Protein AF-A0A355YFA2-F1 (afdb_monomer)

Structure (mmCIF, N/CA/C/O backbone):
data_AF-A0A355YFA2-F1
#
_entry.id   AF-A0A355YFA2-F1
#
loop_
_atom_site.group_PDB
_atom_site.id
_atom_site.type_symbol
_atom_site.label_atom_id
_atom_site.label_alt_id
_atom_site.label_comp_id
_atom_site.label_asym_id
_atom_site.label_entity_id
_atom_site.label_seq_id
_atom_site.pdbx_PDB_ins_code
_atom_site.Cartn_x
_atom_site.Cartn_y
_atom_site.Cartn_z
_atom_site.occupancy
_atom_site.B_iso_or_equiv
_atom_site.auth_seq_id
_atom_site.auth_comp_id
_atom_site.auth_asym_id
_atom_site.auth_atom_id
_atom_site.pdbx_PDB_model_num
ATOM 1 N N . MET A 1 1 ? -13.129 27.671 7.479 1.00 36.41 1 MET A N 1
ATOM 2 C CA . MET A 1 1 ? -12.668 26.588 8.366 1.00 36.41 1 MET A CA 1
ATOM 3 C C . MET A 1 1 ? -12.272 27.310 9.633 1.00 36.41 1 MET A C 1
ATOM 5 O O . MET A 1 1 ? -11.177 27.853 9.686 1.00 36.41 1 MET A O 1
ATOM 9 N N . ASP A 1 2 ? -13.266 27.535 10.490 1.00 28.17 2 ASP A N 1
ATOM 10 C CA . ASP A 1 2 ? -13.154 28.449 11.626 1.00 28.17 2 ASP A CA 1
ATOM 11 C C . ASP A 1 2 ? -12.179 27.924 12.678 1.00 28.17 2 ASP A C 1
ATOM 13 O O . ASP A 1 2 ? -12.030 26.716 12.873 1.00 28.17 2 ASP A O 1
ATOM 17 N N . GLU A 1 3 ? -11.515 28.891 13.303 1.00 31.45 3 GLU A N 1
ATOM 18 C CA . GLU A 1 3 ? -10.614 28.802 14.447 1.00 31.45 3 GLU A CA 1
ATOM 19 C C . GLU A 1 3 ? -11.098 27.801 15.509 1.00 31.45 3 GLU A C 1
ATOM 21 O O . GLU A 1 3 ? -12.221 27.884 16.007 1.00 31.45 3 GLU A O 1
ATOM 26 N N . GLN A 1 4 ? -10.214 26.867 15.877 1.00 31.53 4 GLN A N 1
ATOM 27 C CA . GLN A 1 4 ? -10.392 25.963 17.013 1.00 31.53 4 GLN A CA 1
ATOM 28 C C . GLN A 1 4 ? -10.663 26.768 18.289 1.00 31.53 4 GLN A C 1
ATOM 30 O O . GLN A 1 4 ? -9.829 27.563 18.729 1.00 31.53 4 GLN A O 1
ATOM 35 N N . ALA A 1 5 ? -11.827 26.542 18.899 1.00 29.27 5 ALA A N 1
ATOM 36 C CA . ALA A 1 5 ? -12.176 27.132 20.181 1.00 29.27 5 ALA A CA 1
ATOM 37 C C . ALA A 1 5 ? -11.316 26.533 21.325 1.00 29.27 5 ALA A C 1
ATOM 39 O O . ALA A 1 5 ? -10.929 25.364 21.259 1.00 29.27 5 ALA A O 1
ATOM 40 N N . PRO A 1 6 ? -11.048 27.273 22.421 1.00 30.64 6 PRO A N 1
ATOM 41 C CA . PRO A 1 6 ? -9.995 26.955 23.403 1.00 30.64 6 PRO A CA 1
ATOM 42 C C . PRO A 1 6 ? -10.275 25.780 24.371 1.00 30.64 6 PRO A C 1
ATOM 44 O O . PRO A 1 6 ? -9.703 25.736 25.456 1.00 30.64 6 PRO A O 1
ATOM 47 N N . GLY A 1 7 ? -11.153 24.831 24.024 1.00 38.91 7 GLY A N 1
ATOM 48 C CA . GLY A 1 7 ? -11.543 23.696 24.879 1.00 38.91 7 GLY A CA 1
ATOM 49 C C . GLY A 1 7 ? -11.337 22.303 24.268 1.00 38.91 7 GLY A C 1
ATOM 50 O O . GLY A 1 7 ? -11.692 21.314 24.909 1.00 38.91 7 GLY A O 1
ATOM 51 N N . ASP A 1 8 ? -10.805 22.207 23.049 1.00 49.50 8 ASP A N 1
ATOM 52 C CA . ASP A 1 8 ? -10.681 20.961 22.268 1.00 49.50 8 ASP A CA 1
ATOM 53 C C . ASP A 1 8 ? -9.353 20.207 22.491 1.00 49.50 8 ASP A C 1
ATOM 55 O O . ASP A 1 8 ? -8.890 19.469 21.623 1.00 49.50 8 ASP A O 1
ATOM 59 N N . SER A 1 9 ? -8.696 20.384 23.642 1.00 58.72 9 SER A N 1
ATOM 60 C CA . SER A 1 9 ? -7.412 19.728 23.909 1.00 58.72 9 SER A CA 1
ATOM 61 C C . SER A 1 9 ? -7.564 18.233 24.215 1.00 58.72 9 SER A C 1
ATOM 63 O O . SER A 1 9 ? -8.408 17.826 25.014 1.00 58.72 9 SER A O 1
ATOM 65 N N . LEU A 1 10 ? -6.678 17.429 23.616 1.00 71.50 10 LEU A N 1
ATOM 66 C CA . LEU A 1 10 ? -6.408 16.040 23.991 1.00 71.50 10 LEU A CA 1
ATOM 67 C C . LEU A 1 10 ? -6.225 15.939 25.514 1.00 71.50 10 LEU A C 1
ATOM 69 O O . LEU A 1 10 ? -5.298 16.535 26.068 1.00 71.50 10 LEU A O 1
ATOM 73 N N . GLN A 1 11 ? -7.063 15.147 26.183 1.00 83.62 11 GLN A N 1
ATOM 74 C CA . GLN A 1 11 ? -6.905 14.838 27.604 1.00 83.62 11 GLN A CA 1
ATOM 75 C C . GLN A 1 11 ? -6.391 13.413 27.754 1.00 83.62 11 GLN A C 1
ATOM 77 O O . GLN A 1 11 ? -7.061 12.445 27.396 1.00 83.62 11 GLN A O 1
ATOM 82 N N . ARG A 1 12 ? -5.180 13.270 28.290 1.00 86.25 12 ARG A N 1
ATOM 83 C CA . ARG A 1 12 ? -4.610 11.973 28.655 1.00 86.25 12 ARG A CA 1
ATOM 84 C C . ARG A 1 12 ? -4.152 12.041 30.102 1.00 86.25 12 ARG A C 1
ATOM 86 O O . ARG A 1 12 ? -3.267 12.830 30.422 1.00 86.25 12 ARG A O 1
ATOM 93 N N . ARG A 1 13 ? -4.764 11.224 30.957 1.00 90.75 13 ARG A N 1
ATOM 94 C CA . ARG A 1 13 ? -4.436 11.122 32.380 1.00 90.75 13 ARG A CA 1
ATOM 95 C C . ARG A 1 13 ? -4.145 9.670 32.718 1.00 90.75 13 ARG A C 1
ATOM 97 O O . ARG A 1 13 ? -4.999 8.810 32.503 1.00 90.75 13 ARG A O 1
ATOM 104 N N . ASP A 1 14 ? -2.947 9.413 33.226 1.00 91.62 14 ASP A N 1
ATOM 105 C CA . ASP A 1 14 ? -2.620 8.117 33.812 1.00 91.62 14 ASP A CA 1
ATOM 106 C C . ASP A 1 14 ? -3.272 8.024 35.200 1.00 91.62 14 ASP A C 1
ATOM 108 O O . ASP A 1 14 ? -3.310 9.005 35.946 1.00 91.62 14 ASP A O 1
ATOM 112 N N . LEU A 1 15 ? -3.836 6.857 35.494 1.00 90.12 15 LEU A N 1
ATOM 113 C CA . LEU A 1 15 ? -4.547 6.525 36.727 1.00 90.12 15 LEU A CA 1
ATOM 114 C C . LEU A 1 15 ? -3.738 5.492 37.523 1.00 90.12 15 LEU A C 1
ATOM 116 O O . LEU A 1 15 ? -2.765 4.915 37.018 1.00 90.12 15 LEU A O 1
ATOM 120 N N . ALA A 1 16 ? -4.160 5.224 38.756 1.00 85.81 16 ALA A N 1
ATOM 121 C CA . ALA A 1 16 ? -3.574 4.180 39.591 1.00 85.81 16 ALA A CA 1
ATOM 122 C C . ALA A 1 16 ? -3.530 2.808 38.881 1.00 85.81 16 ALA A C 1
ATOM 124 O O . ALA A 1 16 ? -4.331 2.503 37.991 1.00 85.81 16 ALA A O 1
ATOM 125 N N . ASP A 1 17 ? -2.561 1.970 39.265 1.00 85.06 17 ASP A N 1
ATOM 126 C CA . ASP A 1 17 ? -2.372 0.607 38.741 1.00 85.06 17 ASP A CA 1
ATOM 127 C C . ASP A 1 17 ? -2.271 0.488 37.204 1.00 85.06 17 ASP A C 1
ATOM 129 O O . ASP A 1 17 ? -2.576 -0.555 36.616 1.00 85.06 17 ASP A O 1
ATOM 133 N N . GLY A 1 18 ? -1.802 1.548 36.538 1.00 82.31 18 GLY A N 1
ATOM 134 C CA . GLY A 1 18 ? -1.641 1.579 35.084 1.00 82.31 18 GLY A CA 1
ATOM 135 C C . GLY A 1 18 ? -2.950 1.788 34.321 1.00 82.31 18 GLY A C 1
ATOM 136 O O . GLY A 1 18 ? -3.002 1.509 33.118 1.00 82.31 18 GLY A O 1
ATOM 137 N N . GLY A 1 19 ? -3.998 2.264 35.002 1.00 89.56 19 GLY A N 1
ATOM 138 C CA . GLY A 1 19 ? -5.197 2.771 34.353 1.00 89.56 19 GLY A CA 1
ATOM 139 C C . GLY A 1 19 ? -4.919 4.043 33.547 1.00 89.56 19 GLY A C 1
ATOM 140 O O . GLY A 1 19 ? -3.874 4.683 33.672 1.00 89.56 19 GLY A O 1
ATOM 141 N N . ARG A 1 20 ? -5.854 4.411 32.674 1.00 93.69 20 ARG A N 1
ATOM 142 C CA . ARG A 1 20 ? -5.727 5.569 31.792 1.00 93.69 20 ARG A CA 1
ATOM 143 C C . ARG A 1 20 ? -7.093 6.088 31.369 1.00 93.69 20 ARG A C 1
ATOM 145 O O . ARG A 1 20 ? -7.900 5.331 30.836 1.00 93.69 20 ARG A O 1
ATOM 152 N N . LEU A 1 21 ? -7.297 7.393 31.506 1.00 94.12 21 LEU A N 1
ATOM 153 C CA . LEU A 1 21 ? -8.333 8.134 30.792 1.00 94.12 21 LEU A CA 1
ATOM 154 C C . LEU A 1 21 ? -7.711 8.766 29.541 1.00 94.12 21 LEU A C 1
ATOM 156 O O . LEU A 1 21 ? -6.677 9.434 29.620 1.00 94.12 21 LEU A O 1
ATOM 160 N N . HIS A 1 22 ? -8.340 8.559 28.390 1.00 93.12 22 HIS A N 1
ATOM 161 C CA . HIS A 1 22 ? -7.934 9.145 27.120 1.00 93.12 22 HIS A CA 1
ATOM 162 C C . HIS A 1 22 ? -9.150 9.712 26.392 1.00 93.12 22 HIS A C 1
ATOM 164 O O . HIS A 1 22 ? -10.052 8.967 26.029 1.00 93.12 22 HIS A O 1
ATOM 170 N N . LEU A 1 23 ? -9.147 11.021 26.166 1.00 92.00 23 LEU A N 1
ATOM 171 C CA . LEU A 1 23 ? -10.125 11.742 25.362 1.00 92.00 23 LEU A CA 1
ATOM 172 C C . LEU A 1 23 ? -9.358 12.471 24.258 1.00 92.00 23 LEU A C 1
ATOM 174 O O . LEU A 1 23 ? -8.751 13.513 24.498 1.00 92.00 23 LEU A O 1
ATOM 178 N N . ASP A 1 24 ? -9.347 11.887 23.065 1.00 88.12 24 ASP A N 1
ATOM 179 C CA . ASP A 1 24 ? -8.681 12.418 21.874 1.00 88.12 24 ASP A CA 1
ATOM 180 C C . ASP A 1 24 ? -9.278 13.761 21.439 1.00 88.12 24 ASP A C 1
ATOM 182 O O . ASP A 1 24 ? -8.559 14.726 21.200 1.00 88.12 24 ASP A O 1
ATOM 186 N N . ARG A 1 25 ? -10.611 13.822 21.418 1.00 89.69 25 ARG A N 1
ATOM 187 C CA . ARG A 1 25 ? -11.429 15.022 21.219 1.00 89.69 25 ARG A CA 1
ATOM 188 C C . ARG A 1 25 ? -12.801 14.809 21.872 1.00 89.69 25 ARG A C 1
ATOM 190 O O . ARG A 1 25 ? -13.117 13.675 22.244 1.00 89.69 25 ARG A O 1
ATOM 197 N N . PRO A 1 26 ? -13.648 15.844 22.000 1.00 87.69 26 PRO A N 1
ATOM 198 C CA . PRO A 1 26 ? -14.984 15.676 22.558 1.00 87.69 26 PRO A CA 1
ATOM 199 C C . PRO A 1 26 ? -15.829 14.795 21.630 1.00 87.69 26 PRO A C 1
ATOM 201 O O . PRO A 1 26 ? -16.213 15.212 20.539 1.00 87.69 26 PRO A O 1
ATOM 204 N N . LEU A 1 27 ? -16.110 13.569 22.062 1.00 91.88 27 LEU A N 1
ATOM 205 C CA . LEU A 1 27 ? -16.978 12.624 21.367 1.00 91.88 27 LEU A CA 1
ATOM 206 C C . LEU A 1 27 ? -18.150 12.264 22.282 1.00 91.88 27 LEU A C 1
ATOM 208 O O . LEU A 1 27 ? -17.943 12.114 23.486 1.00 91.88 27 LEU A O 1
ATOM 212 N N . PRO A 1 28 ? -19.370 12.080 21.753 1.00 93.81 28 PRO A N 1
ATOM 213 C CA . PRO A 1 28 ? -20.549 11.764 22.558 1.00 93.81 28 PRO A CA 1
ATOM 214 C C . PRO A 1 28 ? -20.570 10.291 23.000 1.00 93.81 28 PRO A C 1
ATOM 216 O O . PRO A 1 28 ? -21.634 9.716 23.203 1.00 93.81 28 PRO A O 1
ATOM 219 N N . PHE A 1 29 ? -19.402 9.660 23.124 1.00 95.56 29 PHE A N 1
ATOM 220 C CA . PHE A 1 29 ? -19.256 8.315 23.649 1.00 95.56 29 PHE A CA 1
ATOM 221 C C . PHE A 1 29 ? -17.953 8.158 24.437 1.00 95.56 29 PHE A C 1
ATOM 223 O O . PHE A 1 29 ? -16.982 8.888 24.220 1.00 95.56 29 PHE A O 1
ATOM 230 N N . LEU A 1 30 ? -17.924 7.173 25.330 1.00 96.00 30 LEU A N 1
ATOM 231 C CA . LEU A 1 30 ? -16.754 6.772 26.101 1.00 96.00 30 LEU A CA 1
ATOM 232 C C . LEU A 1 30 ? -16.700 5.242 26.172 1.00 96.00 30 LEU A C 1
ATOM 234 O O . LEU A 1 30 ? -17.651 4.607 26.621 1.00 96.00 30 LEU A O 1
ATOM 238 N N . VAL A 1 31 ? -15.597 4.646 25.719 1.00 96.88 31 VAL A N 1
ATOM 239 C CA . VAL A 1 31 ? -15.380 3.193 25.775 1.00 96.88 31 VAL A CA 1
ATOM 240 C C . VAL A 1 31 ? -14.691 2.830 27.085 1.00 96.88 31 VAL A C 1
ATOM 242 O O . VAL A 1 31 ? -13.611 3.330 27.382 1.00 96.88 31 VAL A O 1
ATOM 245 N N . VAL A 1 32 ? -15.284 1.950 27.878 1.00 96.00 32 VAL A N 1
ATOM 246 C CA . VAL A 1 32 ? -14.766 1.571 29.193 1.00 96.00 32 VAL A CA 1
ATOM 247 C C . VAL A 1 32 ? -14.414 0.094 29.223 1.00 96.00 32 VAL A C 1
ATOM 249 O O . VAL A 1 32 ? -15.214 -0.746 28.817 1.00 96.00 32 VAL A O 1
ATOM 252 N N . ALA A 1 33 ? -13.218 -0.233 29.707 1.00 95.06 33 ALA A N 1
ATOM 253 C CA . ALA A 1 33 ? -12.819 -1.620 29.913 1.00 95.06 33 ALA A CA 1
ATOM 254 C C . ALA A 1 33 ? -11.981 -1.764 31.185 1.00 95.06 33 ALA A C 1
ATOM 256 O O . ALA A 1 33 ? -10.962 -1.092 31.367 1.00 95.06 33 ALA A O 1
ATOM 257 N N . ALA A 1 34 ? -12.411 -2.687 32.039 1.00 92.31 34 ALA A N 1
ATOM 258 C CA . ALA A 1 34 ? -11.689 -3.084 33.235 1.00 92.31 34 ALA A CA 1
ATOM 259 C C . ALA A 1 34 ? -10.967 -4.413 32.989 1.00 92.31 34 ALA A C 1
ATOM 261 O O . ALA A 1 34 ? -11.473 -5.272 32.265 1.00 92.31 34 ALA A O 1
ATOM 262 N N . HIS A 1 35 ? -9.802 -4.604 33.602 1.00 88.56 35 HIS A N 1
ATOM 263 C CA . HIS A 1 35 ? -9.047 -5.855 33.496 1.00 88.56 35 HIS A CA 1
ATOM 264 C C . HIS A 1 35 ? -8.518 -6.320 34.857 1.00 88.56 35 HIS A C 1
ATOM 266 O O . HIS A 1 35 ? -8.207 -5.505 35.727 1.00 88.56 35 HIS A O 1
ATOM 272 N N . ALA A 1 36 ? -8.340 -7.630 35.037 1.00 86.12 36 ALA A N 1
ATOM 273 C CA . ALA A 1 36 ? -7.791 -8.188 36.276 1.00 86.12 36 ALA A CA 1
ATOM 274 C C . ALA A 1 36 ? -6.251 -8.125 36.322 1.00 86.12 36 ALA A C 1
ATOM 276 O O . ALA A 1 36 ? -5.632 -8.349 37.362 1.00 86.12 36 ALA A O 1
ATOM 277 N N . GLY A 1 37 ? -5.616 -7.759 35.204 1.00 80.81 37 GLY A N 1
ATOM 278 C CA . GLY A 1 37 ? -4.156 -7.694 35.070 1.00 80.81 37 GLY A CA 1
ATOM 279 C C . GLY A 1 37 ? -3.602 -8.740 34.112 1.00 80.81 37 GLY A C 1
ATOM 280 O O . GLY A 1 37 ? -2.396 -8.974 34.100 1.00 80.81 37 GLY A O 1
ATOM 281 N N . GLU A 1 38 ? -4.467 -9.354 33.307 1.00 83.94 38 GLU A N 1
ATOM 282 C CA . GLU A 1 38 ? -4.066 -10.298 32.281 1.00 83.94 38 GLU A CA 1
ATOM 283 C C . GLU A 1 38 ? -3.136 -9.616 31.262 1.00 83.94 38 GLU A C 1
ATOM 285 O O . GLU A 1 38 ? -3.377 -8.468 30.858 1.00 83.94 38 GLU A O 1
ATOM 290 N N . PRO A 1 39 ? -2.079 -10.312 30.808 1.00 75.75 39 PRO A N 1
ATOM 291 C CA . PRO A 1 39 ? -1.138 -9.754 29.841 1.00 75.75 39 PRO A CA 1
ATOM 292 C C . PRO A 1 39 ? -1.799 -9.495 28.480 1.00 75.75 39 PRO A C 1
ATOM 294 O O . PRO A 1 39 ? -1.461 -8.522 27.809 1.00 75.75 39 PRO A O 1
ATOM 297 N N . VAL A 1 40 ? -2.766 -10.334 28.092 1.00 84.81 40 VAL A N 1
ATOM 298 C CA . VAL A 1 40 ? -3.548 -10.191 26.858 1.00 84.81 40 VAL A CA 1
ATOM 299 C C . VAL A 1 40 ? -5.035 -10.186 27.196 1.00 84.81 40 VAL A C 1
ATOM 301 O O . VAL A 1 40 ? -5.549 -11.123 27.813 1.00 84.81 40 VAL A O 1
ATOM 304 N N . ASN A 1 41 ? -5.719 -9.122 26.785 1.00 91.25 41 ASN A N 1
ATOM 305 C CA . ASN A 1 41 ? -7.143 -8.895 27.010 1.00 91.25 41 ASN A CA 1
ATOM 306 C C . ASN A 1 41 ? -7.688 -8.059 25.840 1.00 91.25 41 ASN A C 1
ATOM 308 O O . ASN A 1 41 ? -7.106 -7.018 25.509 1.00 91.25 41 ASN A O 1
ATOM 312 N N . LEU A 1 42 ? -8.731 -8.548 25.167 1.00 94.44 42 LEU A N 1
ATOM 313 C CA . LEU A 1 42 ? -9.222 -7.939 23.928 1.00 94.44 42 LEU A CA 1
ATOM 314 C C . LEU A 1 42 ? -9.999 -6.651 24.221 1.00 94.44 42 LEU A C 1
ATOM 316 O O . LEU A 1 42 ? -9.774 -5.644 23.550 1.00 94.44 42 LEU A O 1
ATOM 320 N N . ALA A 1 43 ? -10.834 -6.638 25.261 1.00 95.25 43 ALA A N 1
ATOM 321 C CA . ALA A 1 43 ? -11.535 -5.435 25.711 1.00 95.25 43 ALA A CA 1
ATOM 322 C C . ALA A 1 43 ? -10.566 -4.283 26.032 1.00 95.25 43 ALA A C 1
ATOM 324 O O . ALA A 1 43 ? -10.750 -3.155 25.570 1.00 95.25 43 ALA A O 1
ATOM 325 N N . ARG A 1 44 ? -9.478 -4.583 26.753 1.00 93.38 44 ARG A N 1
ATOM 326 C CA . ARG A 1 44 ? -8.404 -3.632 27.070 1.00 93.38 44 ARG A CA 1
ATOM 327 C C . ARG A 1 44 ? -7.751 -3.078 25.806 1.00 93.38 44 ARG A C 1
ATOM 329 O O . ARG A 1 44 ? -7.472 -1.883 25.733 1.00 93.38 44 ARG A O 1
ATOM 336 N N . GLN A 1 45 ? -7.489 -3.933 24.822 1.00 93.06 45 GLN A N 1
ATOM 337 C CA . GLN A 1 45 ? -6.891 -3.535 23.550 1.00 93.06 45 GLN A CA 1
ATOM 338 C C . GLN A 1 45 ? -7.822 -2.611 22.751 1.00 93.06 45 GLN A C 1
ATOM 340 O O . GLN A 1 45 ? -7.382 -1.550 22.313 1.00 93.06 45 GLN A O 1
ATOM 345 N N . LEU A 1 46 ? -9.104 -2.967 22.625 1.00 95.25 46 LEU A N 1
ATOM 346 C CA . LEU A 1 46 ? -10.121 -2.177 21.918 1.00 95.25 46 LEU A CA 1
ATOM 347 C C . LEU A 1 46 ? -10.331 -0.800 22.551 1.00 95.25 46 LEU A C 1
ATOM 349 O O . LEU A 1 46 ? -10.369 0.214 21.852 1.00 95.25 46 LEU A O 1
ATOM 353 N N . ALA A 1 47 ? -10.411 -0.743 23.880 1.00 94.25 47 ALA A N 1
ATOM 354 C CA . ALA A 1 47 ? -10.464 0.524 24.594 1.00 94.25 47 ALA A CA 1
ATOM 355 C C . ALA A 1 47 ? -9.170 1.329 24.381 1.00 94.25 47 ALA A C 1
ATOM 357 O O . ALA A 1 47 ? -9.247 2.523 24.115 1.00 94.25 47 ALA A O 1
ATOM 358 N N . ARG A 1 48 ? -7.988 0.692 24.368 1.00 91.81 48 ARG A N 1
ATOM 359 C CA . ARG A 1 48 ? -6.717 1.390 24.115 1.00 91.81 48 ARG A CA 1
ATOM 360 C C . ARG A 1 48 ? -6.681 2.067 22.749 1.00 91.81 48 ARG A C 1
ATOM 362 O O . ARG A 1 48 ? -6.201 3.187 22.679 1.00 91.81 48 ARG A O 1
ATOM 369 N N . ILE A 1 49 ? -7.178 1.436 21.689 1.00 92.06 49 ILE A N 1
ATOM 370 C CA . ILE A 1 49 ? -7.177 2.008 20.325 1.00 92.06 49 ILE A CA 1
ATOM 371 C C . ILE A 1 49 ? -8.362 2.952 20.051 1.00 92.06 49 ILE A C 1
ATOM 373 O O . ILE A 1 49 ? -8.419 3.599 19.005 1.00 92.06 49 ILE A O 1
ATOM 377 N N . SER A 1 50 ? -9.303 3.068 20.992 1.00 93.94 50 SER A N 1
ATOM 378 C CA . SER A 1 50 ? -10.444 3.979 20.884 1.00 93.94 50 SER A CA 1
ATOM 379 C C . SER A 1 50 ? -10.029 5.440 21.082 1.00 93.94 50 SER A C 1
ATOM 381 O O . SER A 1 50 ? -9.072 5.749 21.792 1.00 93.94 50 SER A O 1
ATOM 383 N N . ALA A 1 51 ? -10.756 6.358 20.439 1.00 92.31 51 ALA A N 1
ATOM 384 C CA . ALA A 1 51 ? -10.516 7.801 20.547 1.00 92.31 51 ALA A CA 1
ATOM 385 C C . ALA A 1 51 ? -10.999 8.395 21.881 1.00 92.31 51 ALA A C 1
ATOM 387 O O . ALA A 1 51 ? -10.516 9.429 22.324 1.00 92.31 51 ALA A O 1
ATOM 388 N N . SER A 1 52 ? -11.962 7.752 22.534 1.00 94.88 52 SER A N 1
ATOM 389 C CA . SER A 1 52 ? -12.479 8.157 23.839 1.00 94.88 52 SER A CA 1
ATOM 390 C C . SER A 1 52 ? -12.608 6.906 24.689 1.00 94.88 52 SER A C 1
ATOM 392 O O . SER A 1 52 ? -13.431 6.040 24.385 1.00 94.88 52 SER A O 1
ATOM 394 N N . SER A 1 53 ? -11.757 6.768 25.705 1.00 95.69 53 SER A N 1
ATOM 395 C CA . SER A 1 53 ? -11.699 5.557 26.517 1.00 95.69 53 SER A CA 1
ATOM 396 C C . SER A 1 53 ? -11.272 5.771 27.965 1.00 95.69 53 SER A C 1
ATOM 398 O O . SER A 1 53 ? -10.423 6.619 28.245 1.00 95.69 53 SER A O 1
ATOM 400 N N . LEU A 1 54 ? -11.766 4.910 28.853 1.00 95.88 54 LEU A N 1
ATOM 401 C CA . LEU A 1 54 ? -11.289 4.734 30.221 1.00 95.88 54 LEU A CA 1
ATOM 402 C C . LEU A 1 54 ? -10.888 3.270 30.445 1.00 95.88 54 LEU A C 1
ATOM 404 O O . LEU A 1 54 ? -11.679 2.347 30.259 1.00 95.88 54 LEU A O 1
ATOM 408 N N . LEU A 1 55 ? -9.645 3.074 30.862 1.00 94.69 55 LEU A N 1
ATOM 409 C CA . LEU A 1 55 ? -9.033 1.783 31.151 1.00 94.69 55 LEU A CA 1
ATOM 410 C C . LEU A 1 55 ? -8.598 1.740 32.609 1.00 94.69 55 LEU A C 1
ATOM 412 O O . LEU A 1 55 ? -7.997 2.701 33.083 1.00 94.69 55 LEU A O 1
ATOM 416 N N . TRP A 1 56 ? -8.835 0.635 33.310 1.00 94.12 56 TRP A N 1
ATOM 417 C CA . TRP A 1 56 ? -8.329 0.462 34.673 1.00 94.12 56 TRP A CA 1
ATOM 418 C C . TRP A 1 56 ? -8.200 -1.006 35.069 1.00 94.12 56 TRP A C 1
ATOM 420 O O . TRP A 1 56 ? -8.762 -1.908 34.440 1.00 94.12 56 TRP A O 1
ATOM 430 N N . LYS A 1 57 ? -7.449 -1.233 36.146 1.00 91.94 57 LYS A N 1
ATOM 431 C CA . LYS A 1 57 ? -7.342 -2.530 36.806 1.00 91.94 57 LYS A CA 1
ATOM 432 C C . LYS A 1 57 ? -8.420 -2.653 37.885 1.00 91.94 57 LYS A C 1
ATOM 434 O O . LYS A 1 57 ? -8.644 -1.701 38.624 1.00 91.94 57 LYS A O 1
ATOM 439 N N . THR A 1 58 ? -9.036 -3.825 38.040 1.00 88.19 58 THR A N 1
ATOM 440 C CA . THR A 1 58 ? -10.113 -4.086 39.025 1.00 88.19 58 THR A CA 1
ATOM 441 C C . THR A 1 58 ? -9.634 -4.182 40.489 1.00 88.19 58 THR A C 1
ATOM 443 O O . THR A 1 58 ? -10.194 -4.934 41.284 1.00 88.19 58 THR A O 1
ATOM 446 N N . SER A 1 59 ? -8.568 -3.472 40.864 1.00 88.38 59 SER A N 1
ATOM 447 C CA . SER A 1 59 ? -8.131 -3.322 42.257 1.00 88.38 59 SER A CA 1
ATOM 448 C C . SER A 1 59 ? -9.002 -2.292 42.986 1.00 88.38 59 SER A C 1
ATOM 450 O O . SER A 1 59 ? -9.655 -1.469 42.351 1.00 88.38 59 SER A O 1
ATOM 452 N N . SER A 1 60 ? -9.001 -2.291 44.323 1.00 86.00 60 SER A N 1
ATOM 453 C CA . SER A 1 60 ? -9.768 -1.301 45.098 1.00 86.00 60 SER A CA 1
ATOM 454 C C . SER A 1 60 ? -9.352 0.142 44.786 1.00 86.00 60 SER A C 1
ATOM 456 O O . SER A 1 60 ? -10.208 1.014 44.666 1.00 86.00 60 SER A O 1
ATOM 458 N N . GLU A 1 61 ? -8.047 0.386 44.631 1.00 87.88 61 GLU A N 1
ATOM 459 C CA . GLU A 1 61 ? -7.502 1.705 44.291 1.00 87.88 61 GLU A CA 1
ATOM 460 C C . GLU A 1 61 ? -7.826 2.087 42.840 1.00 87.88 61 GLU A C 1
ATOM 462 O O . GLU A 1 61 ? -8.364 3.165 42.597 1.00 87.88 61 GLU A O 1
ATOM 467 N N . GLY A 1 62 ? -7.604 1.172 41.889 1.00 87.94 62 GLY A N 1
ATOM 468 C CA . GLY A 1 62 ? -7.926 1.386 40.479 1.00 87.94 62 GLY A CA 1
ATOM 469 C C . GLY A 1 62 ? -9.417 1.632 40.239 1.00 87.94 62 GLY A C 1
ATOM 470 O O . GLY A 1 62 ? -9.774 2.506 39.456 1.00 87.94 62 GLY A O 1
ATOM 471 N N . GLN A 1 63 ? -10.298 0.921 40.949 1.00 88.81 63 GLN A N 1
ATOM 472 C CA . GLN A 1 63 ? -11.747 1.123 40.882 1.00 88.81 63 GLN A CA 1
ATOM 473 C C . GLN A 1 63 ? -12.155 2.508 41.404 1.00 88.81 63 GLN A C 1
ATOM 475 O O . GLN A 1 63 ? -13.000 3.167 40.801 1.00 88.81 63 GLN A O 1
ATOM 480 N N . HIS A 1 64 ? -11.566 2.954 42.517 1.00 88.31 64 HIS A N 1
ATOM 481 C CA . HIS A 1 64 ? -11.871 4.261 43.098 1.00 88.31 64 HIS A CA 1
ATOM 482 C C . HIS A 1 64 ? -11.435 5.408 42.175 1.00 88.31 64 HIS A C 1
ATOM 484 O O . HIS A 1 64 ? -12.221 6.316 41.899 1.00 88.31 64 HIS A O 1
ATOM 490 N N . ASP A 1 65 ? -10.212 5.336 41.649 1.00 90.38 65 ASP A N 1
ATOM 491 C CA . ASP A 1 65 ? -9.668 6.351 40.744 1.00 90.38 65 ASP A CA 1
ATOM 492 C C . ASP A 1 65 ? -10.424 6.376 39.401 1.00 90.38 65 ASP A C 1
ATOM 494 O O . ASP A 1 65 ? -10.787 7.439 38.891 1.00 90.38 65 ASP A O 1
ATOM 498 N N . ALA A 1 66 ? -10.779 5.201 38.867 1.00 91.88 66 ALA A N 1
ATOM 499 C CA . ALA A 1 66 ? -11.613 5.089 37.673 1.00 91.88 66 ALA A CA 1
ATOM 500 C C . ALA A 1 66 ? -13.014 5.684 37.871 1.00 91.88 66 ALA A C 1
ATOM 502 O O . ALA A 1 66 ? -13.510 6.345 36.961 1.00 91.88 66 ALA A O 1
ATOM 503 N N . ALA A 1 67 ? -13.646 5.499 39.037 1.00 90.75 67 ALA A N 1
ATOM 504 C CA . ALA A 1 67 ? -14.953 6.094 39.333 1.00 90.75 67 ALA A CA 1
ATOM 505 C C . ALA A 1 67 ? -14.890 7.627 39.293 1.00 90.75 67 ALA A C 1
ATOM 507 O O . ALA A 1 67 ? -15.720 8.269 38.647 1.00 90.75 67 ALA A O 1
ATOM 508 N N . SER A 1 68 ? -13.868 8.203 39.936 1.00 90.25 68 SER A N 1
ATOM 509 C CA . SER A 1 68 ? -13.616 9.646 39.921 1.00 90.25 68 SER A CA 1
ATOM 510 C C . SER A 1 68 ? -13.401 10.154 38.491 1.00 90.25 68 SER A C 1
ATOM 512 O O . SER A 1 68 ? -14.064 11.088 38.035 1.00 90.25 68 SER A O 1
ATOM 514 N N . ALA A 1 69 ? -12.543 9.469 37.729 1.00 92.38 69 ALA A N 1
ATOM 515 C CA . ALA A 1 69 ? -12.246 9.831 36.351 1.00 92.38 69 ALA A CA 1
ATOM 516 C C . ALA A 1 69 ? -13.450 9.718 35.412 1.00 92.38 69 ALA A C 1
ATOM 518 O O . ALA A 1 69 ? -13.638 10.581 34.553 1.00 92.38 69 ALA A O 1
ATOM 519 N N . LEU A 1 70 ? -14.271 8.680 35.580 1.00 92.81 70 LEU A N 1
ATOM 520 C CA . LEU A 1 70 ? -15.501 8.501 34.820 1.00 92.81 70 LEU A CA 1
ATOM 521 C C . LEU A 1 70 ? -16.482 9.643 35.098 1.00 92.81 70 LEU A C 1
ATOM 523 O O . LEU A 1 70 ? -17.048 10.197 34.158 1.00 92.81 70 LEU A O 1
ATOM 527 N N . HIS A 1 71 ? -16.656 10.018 36.367 1.00 90.56 71 HIS A N 1
ATOM 528 C CA . HIS A 1 71 ? -17.556 11.101 36.754 1.00 90.56 71 HIS A CA 1
ATOM 529 C C . HIS A 1 71 ? -17.149 12.436 36.114 1.00 90.56 71 HIS A C 1
ATOM 531 O O . HIS A 1 71 ? -17.975 13.087 35.472 1.00 90.56 71 HIS A O 1
ATOM 537 N N . GLU A 1 72 ? -15.870 12.806 36.216 1.00 89.94 72 GLU A N 1
ATOM 538 C CA . GLU A 1 72 ? -15.329 14.026 35.603 1.00 89.94 72 GLU A CA 1
ATOM 539 C C . GLU A 1 72 ? -15.483 14.021 34.074 1.00 89.94 72 GLU A C 1
ATOM 541 O O . GLU A 1 72 ? -15.931 15.009 33.484 1.00 89.94 72 GLU A O 1
ATOM 546 N N . ALA A 1 73 ? -15.156 12.898 33.423 1.00 91.88 73 ALA A N 1
ATOM 547 C CA . ALA A 1 73 ? -15.270 12.762 31.974 1.00 91.88 73 ALA A CA 1
ATOM 548 C C . ALA A 1 73 ? -16.728 12.882 31.508 1.00 91.88 73 ALA A C 1
ATOM 550 O O . ALA A 1 73 ? -17.024 13.639 30.582 1.00 91.88 73 ALA A O 1
ATOM 551 N N . LEU A 1 74 ? -17.660 12.186 32.167 1.00 91.12 74 LEU A N 1
ATOM 552 C CA . LEU A 1 74 ? -19.083 12.261 31.839 1.00 91.12 74 LEU A CA 1
ATOM 553 C C . LEU A 1 74 ? -19.653 13.655 32.096 1.00 91.12 74 LEU A C 1
ATOM 555 O O . LEU A 1 74 ? -20.432 14.140 31.278 1.00 91.12 74 LEU A O 1
ATOM 559 N N . GLN A 1 75 ? -19.253 14.328 33.177 1.00 89.31 75 GLN A N 1
ATOM 560 C CA . GLN A 1 75 ? -19.666 15.706 33.440 1.00 89.31 75 GLN A CA 1
ATOM 561 C C . GLN A 1 75 ? -19.212 16.645 32.312 1.00 89.31 75 GLN A C 1
ATOM 563 O O . GLN A 1 75 ? -20.012 17.438 31.809 1.00 89.31 75 GLN A O 1
ATOM 568 N N . ALA A 1 76 ? -17.959 16.520 31.864 1.00 89.69 76 ALA A N 1
ATOM 569 C CA . ALA A 1 76 ? -17.424 17.317 30.764 1.00 89.69 76 ALA A CA 1
ATOM 570 C C . ALA A 1 76 ? -18.133 17.030 29.426 1.00 89.69 76 ALA A C 1
ATOM 572 O O . ALA A 1 76 ? -18.458 17.961 28.685 1.00 89.69 76 ALA A O 1
ATOM 573 N N . LEU A 1 77 ? -18.404 15.757 29.116 1.00 91.12 77 LEU A N 1
ATOM 574 C CA . LEU A 1 77 ? -19.091 15.361 27.884 1.00 91.12 77 LEU A CA 1
ATOM 575 C C . LEU A 1 77 ? -20.563 15.789 27.882 1.00 91.12 77 LEU A C 1
ATOM 577 O O . LEU A 1 77 ? -21.037 16.319 26.880 1.00 91.12 77 LEU A O 1
ATOM 581 N N . ARG A 1 78 ? -21.277 15.649 29.003 1.00 90.00 78 ARG A N 1
ATOM 582 C CA . ARG A 1 78 ? -22.678 16.090 29.139 1.00 90.00 78 ARG A CA 1
ATOM 583 C C . ARG A 1 78 ? -22.847 17.605 29.086 1.00 90.00 78 ARG A C 1
ATOM 585 O O . ARG A 1 78 ? -23.899 18.086 28.682 1.00 90.00 78 ARG A O 1
ATOM 592 N N . GLY A 1 79 ? -21.816 18.366 29.452 1.00 86.88 79 GLY A N 1
ATOM 593 C CA . GLY A 1 79 ? -21.798 19.813 29.228 1.00 86.88 79 GLY A CA 1
ATOM 594 C C . GLY A 1 79 ? -21.812 20.199 27.742 1.00 86.88 79 GLY A C 1
ATOM 595 O O . GLY A 1 79 ? -22.140 21.335 27.411 1.00 86.88 79 GLY A O 1
ATOM 596 N N . ARG A 1 80 ? -21.462 19.265 26.846 1.00 89.62 80 ARG A N 1
ATOM 597 C CA . ARG A 1 80 ? -21.346 19.481 25.395 1.00 89.62 80 ARG A CA 1
ATOM 598 C C . ARG A 1 80 ? -22.397 18.739 24.579 1.00 89.62 80 ARG A C 1
ATOM 600 O O . ARG A 1 80 ? -22.806 19.233 23.532 1.00 89.62 80 ARG A O 1
ATOM 607 N N . PHE A 1 81 ? -22.807 17.561 25.035 1.00 90.81 81 PHE A N 1
ATOM 608 C CA . PHE A 1 81 ? -23.698 16.671 24.305 1.00 90.81 81 PHE A CA 1
ATOM 609 C C . PHE A 1 81 ? -24.964 16.378 25.116 1.00 90.81 81 PHE A C 1
ATOM 611 O O . PHE A 1 81 ? -24.869 16.120 26.317 1.00 90.81 81 PHE A O 1
ATOM 618 N N . PRO A 1 82 ? -26.147 16.371 24.473 1.00 86.81 82 PRO A N 1
ATOM 619 C CA . PRO A 1 82 ? -27.414 16.121 25.161 1.00 86.81 82 PRO A CA 1
ATOM 620 C C . PRO A 1 82 ? -27.527 14.686 25.693 1.00 86.81 82 PRO A C 1
ATOM 622 O O . PRO A 1 82 ? -28.161 14.462 26.720 1.00 86.81 82 PRO A O 1
ATOM 625 N N . GLN A 1 83 ? -26.902 13.728 25.005 1.00 91.62 83 GLN A N 1
ATOM 626 C CA . GLN A 1 83 ? -26.754 12.341 25.435 1.00 91.62 83 GLN A CA 1
ATOM 627 C C . GLN A 1 83 ? -25.323 11.879 25.187 1.00 91.62 83 GLN A C 1
ATOM 629 O O . GLN A 1 83 ? -24.674 12.310 24.229 1.00 91.62 83 GLN A O 1
ATOM 634 N N . VAL A 1 84 ? -24.851 10.984 26.050 1.00 94.81 84 VAL A N 1
ATOM 635 C CA . VAL A 1 84 ? -23.524 10.371 25.963 1.00 94.81 84 VAL A CA 1
ATOM 636 C C . VAL A 1 84 ? -23.683 8.859 26.046 1.00 94.81 84 VAL A C 1
ATOM 638 O O . VAL A 1 84 ? -24.385 8.368 26.927 1.00 94.81 84 VAL A O 1
ATOM 641 N N . LEU A 1 85 ? -23.022 8.133 25.145 1.00 95.94 85 LEU A N 1
ATOM 642 C CA . LEU A 1 85 ? -22.994 6.675 25.135 1.00 95.94 85 LEU A CA 1
ATOM 643 C C . LEU A 1 85 ? -21.800 6.142 25.923 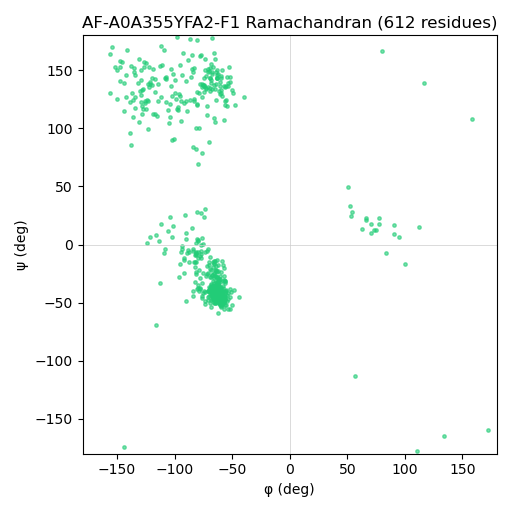1.00 95.94 85 LEU A C 1
ATOM 645 O O . LEU A 1 85 ? -20.648 6.386 25.570 1.00 95.94 85 LEU A O 1
ATOM 649 N N . LEU A 1 86 ? -22.056 5.340 26.943 1.00 95.75 86 LEU A N 1
ATOM 650 C CA . LEU A 1 86 ? -21.027 4.580 27.631 1.00 95.75 86 LEU A CA 1
ATOM 651 C C . LEU A 1 86 ? -20.992 3.154 27.079 1.00 95.75 86 LEU A C 1
ATOM 653 O O . LEU A 1 86 ? -21.980 2.427 27.176 1.00 95.75 86 LEU A O 1
ATOM 657 N N . VAL A 1 87 ? -19.860 2.765 26.493 1.00 96.75 87 VAL A N 1
ATOM 658 C CA . VAL A 1 87 ? -19.669 1.439 25.896 1.00 96.75 87 VAL A CA 1
ATOM 659 C C . VAL A 1 87 ? -18.791 0.589 26.807 1.00 96.75 87 VAL A C 1
ATOM 661 O O . VAL A 1 87 ? -17.583 0.799 26.850 1.00 96.75 87 VAL A O 1
ATOM 664 N N . SER A 1 88 ? -19.369 -0.366 27.529 1.00 95.75 88 SER A N 1
ATOM 665 C CA . SER A 1 88 ? -18.630 -1.302 28.377 1.00 95.75 88 SER A CA 1
ATOM 666 C C . SER A 1 88 ? -18.165 -2.521 27.590 1.00 95.75 88 SER A C 1
ATOM 668 O O . SER A 1 88 ? -18.972 -3.217 26.976 1.00 95.75 88 SER A O 1
ATOM 670 N N . LEU A 1 89 ? -16.859 -2.788 27.613 1.00 96.44 89 LEU A N 1
ATOM 671 C CA . LEU A 1 89 ? -16.247 -3.955 26.986 1.00 96.44 89 LEU A CA 1
ATOM 672 C C . LEU A 1 89 ? -15.641 -4.869 28.050 1.00 96.44 89 LEU A C 1
ATOM 674 O O . LEU A 1 89 ? -14.953 -4.402 28.962 1.00 96.44 89 LEU A O 1
ATOM 678 N N . TYR A 1 90 ? -15.825 -6.177 27.889 1.00 95.19 90 TYR A N 1
ATOM 679 C CA . TYR A 1 90 ? -15.136 -7.183 28.696 1.00 95.19 90 TYR A CA 1
ATOM 680 C C . TYR A 1 90 ? -14.956 -8.489 27.926 1.00 95.19 90 TYR A C 1
ATOM 682 O O . TYR A 1 90 ? -15.743 -8.815 27.040 1.00 95.19 90 TYR A O 1
ATOM 690 N N . ASP A 1 91 ? -13.920 -9.248 28.271 1.00 94.12 91 ASP A N 1
ATOM 691 C CA . ASP A 1 91 ? -13.733 -10.595 27.736 1.00 94.12 91 ASP A CA 1
ATOM 692 C C . ASP A 1 91 ? -14.637 -11.565 28.514 1.00 94.12 91 ASP A C 1
ATOM 694 O O . ASP A 1 91 ? -14.653 -11.560 29.748 1.00 94.12 91 ASP A O 1
ATOM 698 N N . LEU A 1 92 ? -15.396 -12.396 27.801 1.00 93.00 92 LEU A N 1
ATOM 699 C CA . LEU A 1 92 ? -16.177 -13.479 28.389 1.00 93.00 92 LEU A CA 1
ATOM 700 C C . LEU A 1 92 ? -15.230 -14.553 28.956 1.00 93.00 92 LEU A C 1
ATOM 702 O O . LEU A 1 92 ? -14.138 -14.765 28.413 1.00 93.00 92 LEU A O 1
ATOM 706 N N . PRO A 1 93 ? -15.623 -15.244 30.040 1.00 89.06 93 PRO A N 1
ATOM 707 C CA . PRO A 1 93 ? -14.829 -16.342 30.572 1.00 89.06 93 PRO A CA 1
ATOM 708 C C . PRO A 1 93 ? -14.725 -17.477 29.538 1.00 89.06 93 PRO A C 1
ATOM 710 O O . PRO A 1 93 ? -15.699 -17.731 28.827 1.00 89.06 93 PRO A O 1
ATOM 713 N N . PRO A 1 94 ? -13.569 -18.159 29.439 1.00 86.00 94 PRO A N 1
ATOM 714 C CA . PRO A 1 94 ? -13.424 -19.316 28.559 1.00 86.00 94 PRO A CA 1
ATOM 715 C C . PRO A 1 94 ? -14.330 -20.462 29.007 1.00 86.00 94 PRO A C 1
ATOM 717 O O . PRO A 1 94 ? -14.559 -20.642 30.207 1.00 86.00 94 PRO A O 1
ATOM 720 N N . ASP A 1 95 ? -14.808 -21.257 28.051 1.00 83.62 95 ASP A N 1
ATOM 721 C CA . ASP A 1 95 ? -15.525 -22.495 28.336 1.00 83.62 95 ASP A CA 1
ATOM 722 C C . ASP A 1 95 ? -14.568 -23.483 29.014 1.00 83.62 95 ASP A C 1
ATOM 724 O O . ASP A 1 95 ? -13.682 -24.078 28.397 1.00 83.62 95 ASP A O 1
ATOM 728 N N . THR A 1 96 ? -14.747 -23.657 30.322 1.00 80.12 96 THR A N 1
ATOM 729 C CA . THR A 1 96 ? -13.910 -24.530 31.150 1.00 80.12 96 THR A CA 1
ATOM 730 C C . THR A 1 96 ? -14.108 -26.013 30.844 1.00 80.12 96 THR A C 1
ATOM 732 O O . THR A 1 96 ? -13.314 -26.830 31.305 1.00 80.12 96 THR A O 1
ATOM 735 N N . ALA A 1 97 ? -15.126 -26.380 30.055 1.00 80.00 97 ALA A N 1
ATOM 736 C CA . ALA A 1 97 ? -15.293 -27.737 29.547 1.00 80.00 97 ALA A CA 1
ATOM 737 C C . ALA A 1 97 ? -14.403 -28.041 28.325 1.00 80.00 97 ALA A C 1
ATOM 739 O O . ALA A 1 97 ? -14.386 -29.187 27.865 1.00 80.00 97 ALA A O 1
ATOM 740 N N . LEU A 1 98 ? -13.695 -27.044 27.779 1.00 79.75 98 LEU A N 1
ATOM 741 C CA . LEU A 1 98 ? -12.751 -27.214 26.678 1.00 79.75 98 LEU A CA 1
ATOM 742 C C . LEU A 1 98 ? -11.312 -27.332 27.202 1.00 79.75 98 LEU A C 1
ATOM 744 O O . LEU A 1 98 ? -10.729 -26.393 27.736 1.00 79.75 98 LEU A O 1
ATOM 748 N N . GLU A 1 99 ? -10.714 -28.499 26.985 1.00 77.12 99 GLU A N 1
ATOM 749 C CA . GLU A 1 99 ? -9.275 -28.750 27.123 1.00 77.12 99 GLU A CA 1
ATOM 750 C C . GLU A 1 99 ? -8.545 -28.562 25.779 1.00 77.12 99 GLU A C 1
ATOM 752 O O . GLU A 1 99 ? -9.182 -28.604 24.725 1.00 77.12 99 GLU A O 1
ATOM 757 N N . ASP A 1 100 ? -7.213 -28.440 25.789 1.00 69.88 100 ASP A N 1
ATOM 758 C CA . ASP A 1 100 ? -6.375 -28.281 24.577 1.00 69.88 100 ASP A CA 1
ATOM 759 C C . ASP A 1 100 ? -6.554 -29.424 23.554 1.00 69.88 100 ASP A C 1
ATOM 761 O O . ASP A 1 100 ? -6.434 -29.242 22.347 1.00 69.88 100 ASP A O 1
ATOM 765 N N . THR A 1 101 ? -6.930 -30.618 24.023 1.00 77.12 101 THR A N 1
ATOM 766 C CA . THR A 1 101 ? -7.192 -31.785 23.160 1.00 77.12 101 THR A CA 1
ATOM 767 C C . THR A 1 101 ? -8.645 -31.896 22.690 1.00 77.12 101 THR A C 1
ATOM 769 O O . THR A 1 101 ? -9.019 -32.876 22.037 1.00 77.12 101 THR A O 1
ATOM 772 N N . SER A 1 102 ? -9.491 -30.913 23.013 1.00 76.75 102 SER A N 1
ATOM 773 C CA . SER A 1 102 ? -10.916 -30.970 22.699 1.00 76.75 102 SER A CA 1
ATOM 774 C C . SER A 1 102 ? -11.155 -30.970 21.189 1.00 76.75 102 SER A C 1
ATOM 776 O O . SER A 1 102 ? -10.666 -30.094 20.481 1.00 76.75 102 SER A O 1
ATOM 778 N N . PRO A 1 103 ? -12.022 -31.858 20.671 1.00 75.81 103 PRO A N 1
ATOM 779 C CA . PRO A 1 103 ? -12.413 -31.846 19.260 1.00 75.81 103 PRO A CA 1
ATOM 780 C C . PRO A 1 103 ? -13.416 -30.722 18.932 1.00 75.81 103 PRO A C 1
ATOM 782 O O . PRO A 1 103 ? -13.978 -30.685 17.839 1.00 75.81 103 PRO A O 1
ATOM 785 N N . ARG A 1 104 ? -13.711 -29.845 19.899 1.00 78.69 104 ARG A N 1
ATOM 786 C CA . ARG A 1 104 ? -14.666 -28.740 19.800 1.00 78.69 104 ARG A CA 1
ATOM 787 C C . ARG A 1 104 ? -13.927 -27.438 20.073 1.00 78.69 104 ARG A C 1
ATOM 789 O O . ARG A 1 104 ? -13.095 -27.384 20.970 1.00 78.69 104 ARG A O 1
ATOM 796 N N . LEU A 1 105 ? -14.262 -26.410 19.303 1.00 80.19 105 LEU A N 1
ATOM 797 C CA . LEU A 1 105 ? -13.724 -25.066 19.476 1.00 80.19 105 LEU A CA 1
ATOM 798 C C . LEU A 1 105 ? -14.675 -24.215 20.313 1.00 80.19 105 LEU A C 1
ATOM 800 O O . LEU A 1 105 ? -15.891 -24.427 20.295 1.00 80.19 105 LEU A O 1
ATOM 804 N N . GLU A 1 106 ? -14.100 -23.213 20.972 1.00 86.12 106 GLU A N 1
ATOM 805 C CA . GLU A 1 106 ? -14.842 -22.144 21.636 1.00 86.12 106 GLU A CA 1
ATOM 806 C C . GLU A 1 106 ? -15.819 -21.479 20.657 1.00 86.12 106 GLU A C 1
ATOM 808 O O . GLU A 1 106 ? -15.491 -21.247 19.480 1.00 86.12 106 GLU A O 1
ATOM 813 N N . ARG A 1 107 ? -17.029 -21.175 21.136 1.00 89.12 107 ARG A N 1
ATOM 814 C CA . ARG A 1 107 ? -18.064 -20.555 20.301 1.00 89.12 107 ARG A CA 1
ATOM 815 C C . ARG A 1 107 ? -17.732 -19.087 20.066 1.00 89.12 107 ARG A C 1
ATOM 817 O O . ARG A 1 107 ? -17.396 -18.353 20.989 1.00 89.12 107 ARG A O 1
ATOM 824 N N . LEU A 1 108 ? -17.897 -18.634 18.824 1.00 93.69 108 LEU A N 1
ATOM 825 C CA . LEU A 1 108 ? -17.832 -17.211 18.494 1.00 93.69 108 LEU A CA 1
ATOM 826 C C . LEU A 1 108 ? -19.170 -16.545 18.848 1.00 93.69 108 LEU A C 1
ATOM 828 O O . LEU A 1 108 ? -19.958 -16.205 17.972 1.00 93.69 108 LEU A O 1
ATOM 832 N N . GLU A 1 109 ? -19.466 -16.435 20.138 1.00 95.88 109 GLU A N 1
ATOM 833 C CA . GLU A 1 109 ? -20.720 -15.872 20.643 1.00 95.88 109 GLU A CA 1
ATOM 834 C C . GLU A 1 109 ? -20.443 -14.607 21.455 1.00 95.88 109 GLU A C 1
ATOM 836 O O . GLU A 1 109 ? -19.817 -14.644 22.510 1.00 95.88 109 GLU A O 1
ATOM 841 N N . PHE A 1 110 ? -20.885 -13.471 20.927 1.00 96.81 110 PHE A N 1
ATOM 842 C CA . PHE A 1 110 ? -20.864 -12.188 21.613 1.00 96.81 110 PHE A CA 1
ATOM 843 C C . PHE A 1 110 ? -22.095 -12.063 22.503 1.00 96.81 110 PHE A C 1
ATOM 845 O O . PHE A 1 110 ? -23.175 -12.538 22.147 1.00 96.81 110 PHE A O 1
ATOM 852 N N . VAL A 1 111 ? -21.955 -11.353 23.616 1.00 96.50 111 VAL A N 1
ATOM 853 C CA . VAL A 1 111 ? -23.082 -10.990 24.480 1.00 96.50 111 VAL A CA 1
ATOM 854 C C . VAL A 1 111 ? -23.282 -9.482 24.402 1.00 96.50 111 VAL A C 1
ATOM 856 O O . VAL A 1 111 ? -22.329 -8.735 24.597 1.00 96.50 111 VAL A O 1
ATOM 859 N N . LEU A 1 112 ? -24.493 -9.026 24.091 1.00 97.00 112 LEU A N 1
ATOM 860 C CA . LEU A 1 112 ? -24.801 -7.619 23.842 1.00 97.00 112 LEU A CA 1
ATOM 861 C C . LEU A 1 112 ? -25.982 -7.148 24.696 1.00 97.00 112 LEU A C 1
ATOM 863 O O . LEU A 1 112 ? -27.023 -7.801 24.750 1.00 97.00 112 LEU A O 1
ATOM 867 N N . GLY A 1 113 ? -25.841 -5.981 25.317 1.00 95.25 113 GLY A N 1
ATOM 868 C CA . GLY A 1 113 ? -26.919 -5.284 26.015 1.00 95.25 113 GLY A CA 1
ATOM 869 C C . GLY A 1 113 ? -26.914 -3.795 25.743 1.00 95.25 113 GLY A C 1
ATOM 870 O O . GLY A 1 113 ? -25.862 -3.221 25.480 1.00 95.25 113 GLY A O 1
ATOM 871 N N . ALA A 1 114 ? -28.080 -3.167 25.843 1.00 95.50 114 ALA A N 1
ATOM 872 C CA . ALA A 1 114 ? -28.223 -1.722 25.752 1.00 95.50 114 ALA A CA 1
ATOM 873 C C . ALA A 1 114 ? -29.369 -1.226 26.630 1.00 95.50 114 ALA A C 1
ATOM 875 O O . ALA A 1 114 ? -30.314 -1.971 26.884 1.00 95.50 114 ALA A O 1
ATOM 876 N N . SER A 1 115 ? -29.285 0.024 27.081 1.00 93.50 115 SER A N 1
ATOM 877 C CA . SER A 1 115 ? -30.387 0.694 27.776 1.00 93.50 115 SER A CA 1
ATOM 878 C C . SER A 1 115 ? -31.599 0.905 26.860 1.00 93.50 115 SER A C 1
ATOM 880 O O . SER A 1 115 ? -31.484 0.887 25.636 1.00 93.50 115 SER A O 1
ATOM 882 N N . ASP A 1 116 ? -32.778 1.103 27.451 1.00 91.56 116 ASP A N 1
ATOM 883 C CA . ASP A 1 116 ? -34.058 1.153 26.721 1.00 91.56 116 ASP A CA 1
ATOM 884 C C . ASP A 1 116 ? -34.255 2.420 25.864 1.00 91.56 116 ASP A C 1
ATOM 886 O O . ASP A 1 116 ? -35.241 2.536 25.134 1.00 91.56 116 ASP A O 1
ATOM 890 N N . ASP A 1 117 ? -33.341 3.392 25.932 1.00 93.38 117 ASP A N 1
ATOM 891 C CA . ASP A 1 117 ? -33.419 4.597 25.115 1.00 93.38 117 ASP A CA 1
ATOM 892 C C . ASP A 1 117 ? -33.158 4.309 23.628 1.00 93.38 117 ASP A C 1
ATOM 894 O O . ASP A 1 117 ? -32.322 3.487 23.247 1.00 93.38 117 ASP A O 1
ATOM 898 N N . ALA A 1 118 ? -33.883 5.023 22.762 1.00 94.75 118 ALA A N 1
ATOM 899 C CA . ALA A 1 118 ? -33.826 4.800 21.320 1.00 94.75 118 ALA A CA 1
ATOM 900 C C . ALA A 1 118 ? -32.403 4.923 20.729 1.00 94.75 118 ALA A C 1
ATOM 902 O O . ALA A 1 118 ? -32.060 4.095 19.880 1.00 94.75 118 ALA A O 1
ATOM 903 N N . PRO A 1 119 ? -31.548 5.879 21.153 1.00 95.69 119 PRO A N 1
ATOM 904 C CA . PRO A 1 119 ? -30.179 5.944 20.650 1.00 95.69 119 PRO A CA 1
ATOM 905 C C . PRO A 1 119 ? -29.298 4.754 21.039 1.00 95.69 119 PRO A C 1
ATOM 907 O O . PRO A 1 119 ? -28.560 4.254 20.185 1.00 95.69 119 PRO A O 1
ATOM 910 N N . ALA A 1 120 ? -29.382 4.257 22.279 1.00 95.88 120 ALA A N 1
ATOM 911 C CA . ALA A 1 120 ? -28.676 3.042 22.691 1.00 95.88 120 ALA A CA 1
ATOM 912 C C . ALA A 1 120 ? -29.126 1.818 21.878 1.00 95.88 120 ALA A C 1
ATOM 914 O O . ALA A 1 120 ? -28.291 1.049 21.397 1.00 95.88 120 ALA A O 1
ATOM 915 N N . GLN A 1 121 ? -30.436 1.677 21.650 1.00 97.06 121 GLN A N 1
ATOM 916 C CA . GLN A 1 121 ? -30.997 0.597 20.832 1.00 97.06 121 GLN A CA 1
ATOM 917 C C . GLN A 1 121 ? -30.543 0.677 19.367 1.00 97.06 121 GLN A C 1
ATOM 919 O O . GLN A 1 121 ? -30.242 -0.349 18.756 1.00 97.06 121 GLN A O 1
ATOM 924 N N . ALA A 1 122 ? -30.416 1.884 18.804 1.00 96.88 122 ALA A N 1
ATOM 925 C CA . ALA A 1 122 ? -29.873 2.079 17.459 1.00 96.88 122 ALA A CA 1
ATOM 926 C C . ALA A 1 122 ? -28.399 1.644 17.359 1.00 96.88 122 ALA A C 1
ATOM 928 O O . ALA A 1 122 ? -28.022 0.962 16.402 1.00 96.88 122 ALA A O 1
ATOM 929 N N . ALA A 1 123 ? -27.574 1.981 18.358 1.00 97.44 123 ALA A N 1
ATOM 930 C CA . ALA A 1 123 ? -26.198 1.490 18.445 1.00 97.44 123 ALA A CA 1
ATOM 931 C C . ALA A 1 123 ? -26.126 -0.034 18.562 1.00 97.44 123 ALA A C 1
ATOM 933 O O . ALA A 1 123 ? -25.355 -0.661 17.835 1.00 97.44 123 ALA A O 1
ATOM 934 N N . ALA A 1 124 ? -26.933 -0.633 19.440 1.00 97.69 124 ALA A N 1
ATOM 935 C CA . ALA A 1 124 ? -26.967 -2.079 19.631 1.00 97.69 124 ALA A CA 1
ATOM 936 C C . ALA A 1 124 ? -27.385 -2.818 18.357 1.00 97.69 124 ALA A C 1
ATOM 938 O O . ALA A 1 124 ? -26.740 -3.792 17.980 1.00 97.69 124 ALA A O 1
ATOM 939 N N . ALA A 1 125 ? -28.409 -2.331 17.651 1.00 97.50 125 ALA A N 1
ATOM 940 C CA . ALA A 1 125 ? -28.850 -2.915 16.389 1.00 97.50 125 ALA A CA 1
ATOM 941 C C . ALA A 1 125 ? -27.750 -2.855 15.315 1.00 97.50 125 ALA A C 1
ATOM 943 O O . ALA A 1 125 ? -27.464 -3.865 14.670 1.00 97.50 125 ALA A O 1
ATOM 944 N N . ALA A 1 126 ? -27.090 -1.700 15.163 1.00 97.06 126 ALA A N 1
ATOM 945 C CA . ALA A 1 126 ? -25.987 -1.538 14.217 1.00 97.06 126 ALA A CA 1
ATOM 946 C C . ALA A 1 126 ? -24.790 -2.443 14.561 1.00 97.06 126 ALA A C 1
ATOM 948 O O . ALA A 1 126 ? -24.201 -3.056 13.670 1.00 97.06 126 ALA A O 1
ATOM 949 N N . LEU A 1 127 ? -24.454 -2.562 15.850 1.00 97.62 127 LEU A N 1
ATOM 950 C CA . LEU A 1 127 ? -23.393 -3.444 16.331 1.00 97.62 127 LEU A CA 1
ATOM 951 C C . LEU A 1 127 ? -23.730 -4.916 16.074 1.00 97.62 127 LEU A C 1
ATOM 953 O O . LEU A 1 127 ? -22.922 -5.640 15.498 1.00 97.62 127 LEU A O 1
ATOM 957 N N . ALA A 1 128 ? -24.932 -5.350 16.461 1.00 97.00 128 ALA A N 1
ATOM 958 C CA . ALA A 1 128 ? -25.393 -6.722 16.295 1.00 97.00 128 ALA A CA 1
ATOM 959 C C . ALA A 1 128 ? -25.385 -7.148 14.826 1.00 97.00 128 ALA A C 1
ATOM 961 O O . ALA A 1 128 ? -24.921 -8.242 14.525 1.00 97.00 128 ALA A O 1
ATOM 962 N N . GLN A 1 129 ? -25.840 -6.279 13.919 1.00 96.00 129 GLN A N 1
ATOM 963 C CA . GLN A 1 129 ? -25.845 -6.559 12.486 1.00 96.00 129 GLN A CA 1
ATOM 964 C C . GLN A 1 129 ? -24.433 -6.865 11.968 1.00 96.00 129 GLN A C 1
ATOM 966 O O . GLN A 1 129 ? -24.215 -7.891 11.334 1.00 96.00 129 GLN A O 1
ATOM 971 N N . VAL A 1 130 ? -23.458 -6.010 12.289 1.00 95.69 130 VAL A N 1
ATOM 972 C CA . VAL A 1 130 ? -22.068 -6.185 11.836 1.00 95.69 130 VAL A CA 1
ATOM 973 C C . VAL A 1 130 ? -21.434 -7.423 12.469 1.00 95.69 130 VAL A C 1
ATOM 975 O O . VAL A 1 130 ? -20.728 -8.168 11.795 1.00 95.69 130 VAL A O 1
ATOM 978 N N . LEU A 1 131 ? -21.691 -7.658 13.759 1.00 96.19 131 LEU A N 1
ATOM 979 C CA . LEU A 1 131 ? -21.159 -8.822 14.461 1.00 96.19 131 LEU A CA 1
ATOM 980 C C . LEU A 1 131 ? -21.777 -10.131 13.963 1.00 96.19 131 LEU A C 1
ATOM 982 O O . LEU A 1 131 ? -21.063 -11.117 13.914 1.00 96.19 131 LEU A O 1
ATOM 986 N N . GLN A 1 132 ? -23.052 -10.177 13.573 1.00 94.81 132 GLN A N 1
ATOM 987 C CA . GLN A 1 132 ? -23.694 -11.397 13.053 1.00 94.81 132 GLN A CA 1
ATOM 988 C C . GLN A 1 132 ? -23.157 -11.825 11.680 1.00 94.81 132 GLN A C 1
ATOM 990 O O . GLN A 1 132 ? -23.151 -13.017 11.370 1.00 94.81 132 GLN A O 1
ATOM 995 N N . ASP A 1 133 ? -22.675 -10.870 10.884 1.00 94.31 133 ASP A N 1
ATOM 996 C CA . ASP A 1 133 ? -22.046 -11.132 9.587 1.00 94.31 133 ASP A CA 1
ATOM 997 C C . ASP A 1 133 ? -20.571 -11.557 9.714 1.00 94.31 133 ASP A C 1
ATOM 999 O O . ASP A 1 133 ? -19.943 -11.948 8.727 1.00 94.31 133 ASP A O 1
ATOM 1003 N N . LEU A 1 134 ? -20.002 -11.501 10.923 1.00 94.06 134 LEU A N 1
ATOM 1004 C CA . LEU A 1 134 ? -18.602 -11.820 11.169 1.00 94.06 134 LEU A CA 1
ATOM 1005 C C . LEU A 1 134 ? -18.337 -13.329 11.076 1.00 94.06 134 LEU A C 1
ATOM 1007 O O . LEU A 1 134 ? -19.013 -14.155 11.694 1.00 94.06 134 LEU A O 1
ATOM 1011 N N . GLU A 1 135 ? -17.271 -13.679 10.362 1.00 93.62 135 GLU A N 1
ATOM 1012 C CA . GLU A 1 135 ? -16.742 -15.036 10.292 1.00 93.62 135 GLU A CA 1
ATOM 1013 C C . GLU A 1 135 ? -15.240 -15.019 10.590 1.00 93.62 135 GLU A C 1
ATOM 1015 O O . GLU A 1 135 ? -14.474 -14.321 9.925 1.00 93.62 135 GLU A O 1
ATOM 1020 N N . ILE A 1 136 ? -14.807 -15.769 11.607 1.00 90.19 136 ILE A N 1
ATOM 1021 C CA . ILE A 1 136 ? -13.393 -15.847 12.008 1.00 90.19 136 ILE A CA 1
ATOM 1022 C C . ILE A 1 136 ? -12.971 -17.307 12.097 1.00 90.19 136 ILE A C 1
ATOM 1024 O O . ILE A 1 136 ? -13.504 -18.069 12.908 1.00 90.19 136 ILE A O 1
ATOM 1028 N N . GLU A 1 137 ? -11.977 -17.690 11.291 1.00 86.88 137 GLU A N 1
ATOM 1029 C CA . GLU A 1 137 ? -11.523 -19.083 11.159 1.00 86.88 137 GLU A CA 1
ATOM 1030 C C . GLU A 1 137 ? -12.703 -20.035 10.885 1.00 86.88 137 GLU A C 1
ATOM 1032 O O . GLU A 1 137 ? -12.895 -21.022 11.589 1.00 86.88 137 GLU A O 1
ATOM 1037 N N . GLN A 1 138 ? -13.553 -19.685 9.909 1.00 86.50 138 GLN A N 1
ATOM 1038 C CA . GLN A 1 138 ? -14.750 -20.447 9.507 1.00 86.50 138 GLN A CA 1
ATOM 1039 C C . GLN A 1 138 ? -15.835 -20.597 10.590 1.00 86.50 138 GLN A C 1
ATOM 1041 O O . GLN A 1 138 ? -16.769 -21.390 10.454 1.00 86.50 138 GLN A O 1
ATOM 1046 N N . ARG A 1 139 ? -15.751 -19.827 11.681 1.00 89.38 139 ARG A N 1
ATOM 1047 C CA . ARG A 1 139 ? -16.788 -19.769 12.717 1.00 89.38 139 ARG A CA 1
ATOM 1048 C C . ARG A 1 139 ? -17.661 -18.553 12.472 1.00 89.38 139 ARG A C 1
ATOM 1050 O O . ARG A 1 139 ? -17.178 -17.429 12.582 1.00 89.38 139 ARG A O 1
ATOM 1057 N N . LYS A 1 140 ? -18.943 -18.781 12.185 1.00 93.00 140 LYS A N 1
ATOM 1058 C CA . LYS A 1 140 ? -19.946 -17.712 12.156 1.00 93.00 140 LYS A CA 1
ATOM 1059 C C . LYS A 1 140 ? -20.218 -17.195 13.557 1.00 93.00 140 LYS A C 1
ATOM 1061 O O . LYS A 1 140 ? -20.468 -17.983 14.473 1.00 93.00 140 LYS A O 1
ATOM 1066 N N . ALA A 1 141 ? -20.204 -15.880 13.686 1.00 95.88 141 ALA A N 1
ATOM 1067 C CA . ALA A 1 141 ? -20.512 -15.210 14.925 1.00 95.88 141 ALA A CA 1
ATOM 1068 C C . ALA A 1 141 ? -22.001 -15.309 15.274 1.00 95.88 141 ALA A C 1
ATOM 1070 O O . ALA A 1 141 ? -22.881 -15.411 14.416 1.00 95.88 141 ALA A O 1
ATOM 1071 N N . ARG A 1 142 ? -22.281 -15.278 16.573 1.00 95.31 142 ARG A N 1
ATOM 1072 C CA . ARG A 1 142 ? -23.622 -15.154 17.144 1.00 95.31 142 ARG A CA 1
ATOM 1073 C C . ARG A 1 142 ? -23.634 -13.998 18.123 1.00 95.31 142 ARG A C 1
ATOM 1075 O O . ARG A 1 142 ? -22.608 -13.682 18.714 1.00 95.31 142 ARG A O 1
ATOM 1082 N N . VAL A 1 143 ? -24.799 -13.390 18.297 1.00 96.38 143 VAL A N 1
ATOM 1083 C CA . VAL A 1 143 ? -25.011 -12.331 19.284 1.00 96.38 143 VAL A CA 1
ATOM 1084 C C . VAL A 1 143 ? -26.169 -12.761 20.170 1.00 96.38 143 VAL A C 1
ATOM 1086 O O . VAL A 1 143 ? -27.282 -12.952 19.677 1.00 96.38 143 VAL A O 1
ATOM 1089 N N . ALA A 1 144 ? -25.889 -12.951 21.452 1.00 95.06 144 ALA A N 1
ATOM 1090 C CA . ALA A 1 144 ? -26.862 -13.261 22.488 1.00 95.06 144 ALA A CA 1
ATOM 1091 C C . ALA A 1 144 ? -27.150 -12.007 23.335 1.00 95.06 144 ALA A C 1
ATOM 1093 O O . ALA A 1 144 ? -26.275 -11.146 23.464 1.00 95.06 144 ALA A O 1
ATOM 1094 N N . PRO A 1 145 ? -28.355 -11.869 23.910 1.00 92.38 145 PRO A N 1
ATOM 1095 C CA . PRO A 1 145 ? -28.639 -10.791 24.850 1.00 92.38 145 PRO A CA 1
ATOM 1096 C C . PRO A 1 145 ? -27.887 -11.002 26.171 1.00 92.38 145 PRO A C 1
ATOM 1098 O O . PRO A 1 145 ? -27.655 -12.136 26.587 1.00 92.38 145 PRO A O 1
ATOM 1101 N N . VAL A 1 146 ? -27.529 -9.908 26.840 1.00 87.19 146 V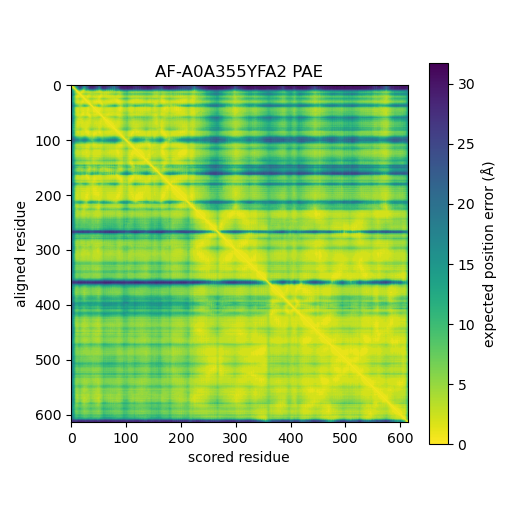AL A N 1
ATOM 1102 C CA . VAL A 1 146 ? -27.022 -9.929 28.220 1.00 87.19 146 VAL A CA 1
ATOM 1103 C C . VAL A 1 146 ? -28.171 -9.977 29.234 1.00 87.19 146 VAL A C 1
ATOM 1105 O O . VAL A 1 146 ? -29.241 -9.428 28.976 1.00 87.19 146 VAL A O 1
ATOM 1108 N N . ASP A 1 147 ? -27.934 -10.558 30.412 1.00 77.94 147 ASP A N 1
ATOM 1109 C CA . ASP A 1 147 ? -28.925 -10.597 31.502 1.00 77.94 147 ASP A CA 1
ATOM 1110 C C . ASP A 1 147 ? -29.195 -9.214 32.122 1.00 77.94 147 ASP A C 1
ATOM 1112 O O . ASP A 1 147 ? -30.310 -8.918 32.548 1.00 77.94 147 ASP A O 1
ATOM 1116 N N . ALA A 1 148 ? -28.172 -8.357 32.178 1.00 82.06 148 ALA A N 1
ATOM 1117 C CA . ALA A 1 148 ? -28.263 -6.988 32.673 1.00 82.06 148 ALA A CA 1
ATOM 1118 C C . ALA A 1 148 ? -27.352 -6.068 31.859 1.00 82.06 148 ALA A C 1
ATOM 1120 O O . ALA A 1 148 ? -26.211 -6.423 31.563 1.00 82.06 148 ALA A O 1
ATOM 1121 N N . VAL A 1 149 ? -27.833 -4.866 31.532 1.00 82.31 149 VAL A N 1
ATOM 1122 C CA . VAL A 1 149 ? -27.071 -3.887 30.736 1.00 82.31 149 VAL A CA 1
ATOM 1123 C C . VAL A 1 149 ? -25.742 -3.535 31.402 1.00 82.31 149 VAL A C 1
ATOM 1125 O O . VAL A 1 149 ? -24.763 -3.325 30.705 1.00 82.31 149 VAL A O 1
ATOM 1128 N N . ASP A 1 150 ? -25.664 -3.552 32.730 1.00 81.81 150 ASP A N 1
ATOM 1129 C CA . ASP A 1 150 ? -24.440 -3.231 33.472 1.00 81.81 150 ASP A CA 1
ATOM 1130 C C . ASP A 1 150 ? -23.545 -4.452 33.738 1.00 81.81 150 ASP A C 1
ATOM 1132 O O . ASP A 1 150 ? -22.619 -4.363 34.538 1.00 81.81 150 ASP A O 1
ATOM 1136 N N . ALA A 1 151 ? -23.815 -5.614 33.134 1.00 81.38 151 ALA A N 1
ATOM 1137 C CA . ALA A 1 151 ? -23.061 -6.830 33.424 1.00 81.38 151 ALA A CA 1
ATOM 1138 C C . ALA A 1 151 ? -21.576 -6.722 33.034 1.00 81.38 151 ALA A C 1
ATOM 1140 O O . ALA A 1 151 ? -21.198 -6.061 32.068 1.00 81.38 151 ALA A O 1
ATOM 1141 N N . GLY A 1 152 ? -20.740 -7.454 33.771 1.00 84.12 152 GLY A N 1
ATOM 1142 C CA . GLY A 1 152 ? -19.300 -7.534 33.551 1.00 84.12 152 GLY A CA 1
ATOM 1143 C C . GLY A 1 152 ? -18.483 -6.849 34.652 1.00 84.12 152 GLY A C 1
ATOM 1144 O O . GLY A 1 152 ? -19.032 -6.345 35.633 1.00 84.12 152 GLY A O 1
ATOM 1145 N N . PRO A 1 153 ? -17.148 -6.821 34.522 1.00 85.12 153 PRO A N 1
ATOM 1146 C CA . PRO A 1 153 ? -16.257 -6.325 35.573 1.00 85.12 153 PRO A CA 1
ATOM 1147 C C . PRO A 1 153 ? -16.420 -4.828 35.882 1.00 85.12 153 PRO A C 1
ATOM 1149 O O . PRO A 1 153 ? -16.068 -4.379 36.970 1.00 85.12 153 PRO A O 1
ATOM 1152 N N . ALA A 1 154 ? -16.970 -4.051 34.944 1.00 84.94 154 ALA A N 1
ATOM 1153 C CA . ALA A 1 154 ? -17.240 -2.630 35.129 1.00 84.94 154 ALA A CA 1
ATOM 1154 C C . ALA A 1 154 ? -18.549 -2.341 35.889 1.00 84.94 154 ALA A C 1
ATOM 1156 O O . ALA A 1 154 ? -18.761 -1.188 36.259 1.00 84.94 154 ALA A O 1
ATOM 1157 N N . ALA A 1 155 ? -19.390 -3.348 36.169 1.00 85.88 155 ALA A N 1
ATOM 1158 C CA . ALA A 1 155 ? -20.715 -3.184 36.779 1.00 85.88 155 ALA A CA 1
ATOM 1159 C C . ALA A 1 155 ? -20.772 -2.206 37.969 1.00 85.88 155 ALA A C 1
ATOM 1161 O O . ALA A 1 155 ? -21.653 -1.345 37.974 1.00 85.88 155 ALA A O 1
ATOM 1162 N N . PRO A 1 156 ? -19.836 -2.241 38.946 1.00 83.44 156 PRO A N 1
ATOM 1163 C CA . PRO A 1 156 ? -19.911 -1.343 40.099 1.00 83.44 156 PRO A CA 1
ATOM 1164 C C . PRO A 1 156 ? -19.732 0.137 39.733 1.00 83.44 156 PRO A C 1
ATOM 1166 O O . PRO A 1 156 ? -20.184 1.002 40.469 1.00 83.44 156 PRO A O 1
ATOM 1169 N N . LEU A 1 157 ? -19.067 0.436 38.613 1.00 82.25 157 LEU A N 1
ATOM 1170 C CA . LEU A 1 157 ? -18.898 1.798 38.095 1.00 82.25 157 LEU A CA 1
ATOM 1171 C C . LEU A 1 157 ? -20.135 2.277 37.315 1.00 82.25 157 LEU A C 1
ATOM 1173 O O . LEU A 1 157 ? -20.346 3.479 37.173 1.00 82.25 157 LEU A O 1
ATOM 1177 N N . LEU A 1 158 ? -20.915 1.339 36.771 1.00 80.62 158 LEU A N 1
ATOM 1178 C CA . LEU A 1 158 ? -22.047 1.610 35.883 1.00 80.62 158 LEU A CA 1
ATOM 1179 C C . LEU A 1 158 ? -23.378 1.751 36.635 1.00 80.62 158 LEU A C 1
ATOM 1181 O O . LEU A 1 158 ? -24.285 2.419 36.143 1.00 80.62 158 LEU A O 1
ATOM 1185 N N . ALA A 1 159 ? -23.488 1.146 37.821 1.00 76.00 159 ALA A N 1
ATOM 1186 C CA . ALA A 1 159 ? -24.731 1.084 38.589 1.00 76.00 159 ALA A CA 1
ATOM 1187 C C . ALA A 1 159 ? -25.258 2.460 39.052 1.00 76.00 159 ALA A C 1
ATOM 1189 O O . ALA A 1 159 ? -26.470 2.650 39.109 1.00 76.00 159 ALA A O 1
ATOM 1190 N N . ASP A 1 160 ? -24.367 3.421 39.330 1.00 73.00 160 ASP A N 1
ATOM 1191 C CA . ASP A 1 160 ? -24.706 4.738 39.902 1.00 73.00 160 ASP A CA 1
ATOM 1192 C C . ASP A 1 160 ? -24.671 5.884 38.866 1.00 73.00 160 ASP A C 1
ATOM 1194 O O . ASP A 1 160 ? -24.458 7.055 39.197 1.00 73.00 160 ASP A O 1
ATOM 1198 N N . LEU A 1 161 ? -24.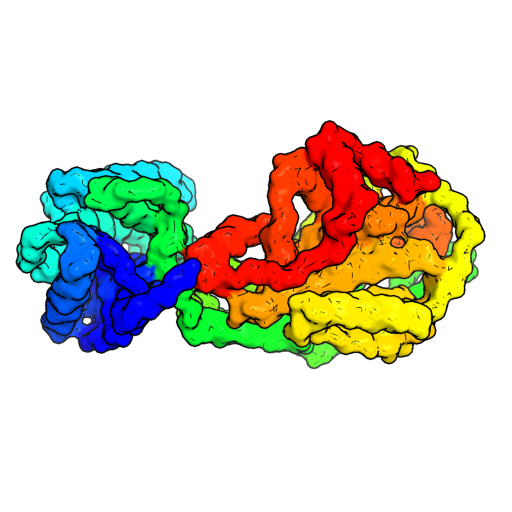841 5.567 37.579 1.00 79.38 161 LEU A N 1
ATOM 1199 C CA . LEU A 1 161 ? -24.805 6.574 36.520 1.00 79.38 161 LEU A CA 1
ATOM 1200 C C . LEU A 1 161 ? -26.056 7.460 36.532 1.00 79.38 161 LEU A C 1
ATOM 1202 O O . LEU A 1 161 ? -27.187 6.991 36.617 1.00 79.38 161 LEU A O 1
ATOM 1206 N N . ALA A 1 162 ? -25.83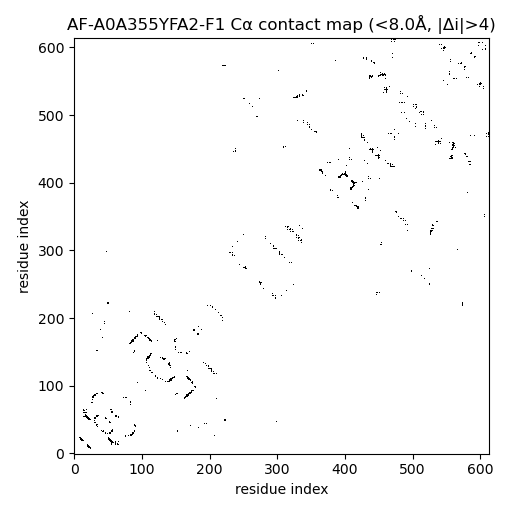7 8.768 36.408 1.00 70.56 162 ALA A N 1
ATOM 1207 C CA . ALA A 1 162 ? -26.909 9.755 36.359 1.00 70.56 162 ALA A CA 1
ATOM 1208 C C . ALA A 1 162 ? -27.743 9.659 35.066 1.00 70.56 162 ALA A C 1
ATOM 1210 O O . ALA A 1 162 ? -27.230 9.284 34.009 1.00 70.56 162 ALA A O 1
ATOM 1211 N N . ASP A 1 163 ? -28.997 10.118 35.134 1.00 71.62 163 ASP A N 1
ATOM 1212 C CA . ASP A 1 163 ? -29.903 10.206 33.983 1.00 71.62 163 ASP A CA 1
ATOM 1213 C C . ASP A 1 163 ? -29.262 10.946 32.793 1.00 71.62 163 ASP A C 1
ATOM 1215 O O . ASP A 1 163 ? -28.588 11.970 32.967 1.00 71.62 163 ASP A O 1
ATOM 1219 N N . GLY A 1 164 ? -29.501 10.449 31.573 1.00 78.62 164 GLY A N 1
ATOM 1220 C CA . GLY A 1 164 ? -28.960 11.002 30.321 1.00 78.62 164 GLY A CA 1
ATOM 1221 C C . GLY A 1 164 ? -27.668 10.345 29.813 1.00 78.62 164 GLY A C 1
ATOM 1222 O O . GLY A 1 164 ? -27.085 10.830 28.841 1.00 78.62 164 GLY A O 1
ATOM 1223 N N . VAL A 1 165 ? -27.220 9.257 30.450 1.00 91.31 165 VAL A N 1
ATOM 1224 C CA . VAL A 1 165 ? -26.134 8.396 29.959 1.00 91.31 165 VAL A CA 1
ATOM 1225 C C . VAL A 1 165 ? -26.726 7.109 29.388 1.00 91.31 165 VAL A C 1
ATOM 1227 O O . VAL A 1 165 ? -27.229 6.261 30.125 1.00 91.31 165 VAL A O 1
ATOM 1230 N N . SER A 1 166 ? -26.656 6.972 28.069 1.00 94.44 166 SER A N 1
ATOM 1231 C CA . SER A 1 166 ? -27.007 5.744 27.357 1.00 94.44 166 SER A CA 1
ATOM 1232 C C . SER A 1 166 ? -25.926 4.696 27.591 1.00 94.44 166 SER A C 1
ATOM 1234 O O . SER A 1 166 ? -24.741 5.025 27.669 1.00 94.44 166 SER A O 1
ATOM 1236 N N . ARG A 1 167 ? -26.308 3.426 27.689 1.00 93.94 167 ARG A N 1
ATOM 1237 C CA . ARG A 1 167 ? -25.392 2.325 28.003 1.00 93.94 167 ARG A CA 1
ATOM 1238 C C . ARG A 1 167 ? -25.440 1.267 26.916 1.00 93.94 167 ARG A C 1
ATOM 1240 O O . ARG A 1 167 ? -26.515 0.906 26.446 1.00 93.94 167 ARG A O 1
ATOM 1247 N N . LEU A 1 168 ? -24.269 0.765 26.551 1.00 95.44 168 LEU A N 1
ATOM 1248 C CA . LEU A 1 168 ? -24.074 -0.347 25.631 1.00 95.44 168 LEU A CA 1
ATOM 1249 C C . LEU A 1 168 ? -22.999 -1.255 26.215 1.00 95.44 168 LEU A C 1
ATOM 1251 O O . LEU A 1 168 ? -21.928 -0.780 26.573 1.00 95.44 168 LEU A O 1
ATOM 1255 N N . THR A 1 169 ? -23.254 -2.550 26.279 1.00 96.00 169 THR A N 1
ATOM 1256 C CA . THR A 1 169 ? -22.345 -3.513 26.897 1.00 96.00 169 THR A CA 1
ATOM 1257 C C . THR A 1 169 ? -22.090 -4.660 25.945 1.00 96.00 169 THR A C 1
ATOM 1259 O O . THR A 1 169 ? -23.036 -5.248 25.426 1.00 96.00 169 THR A O 1
ATOM 1262 N N . LEU A 1 170 ? -20.815 -4.972 25.715 1.00 97.19 170 LEU A N 1
ATOM 1263 C CA . LEU A 1 170 ? -20.368 -6.013 24.799 1.00 97.19 170 LEU A CA 1
ATOM 1264 C C . LEU A 1 170 ? -19.390 -6.967 25.501 1.00 97.19 170 LEU A C 1
ATOM 1266 O O . LEU A 1 170 ? -18.253 -6.606 25.810 1.00 97.19 170 LEU A O 1
ATOM 1270 N N . GLY A 1 171 ? -19.837 -8.205 25.697 1.00 96.44 171 GLY A N 1
ATOM 1271 C CA . GLY A 1 171 ? -19.014 -9.345 26.080 1.00 96.44 171 GLY A CA 1
ATOM 1272 C C . GLY A 1 171 ? -18.354 -9.972 24.853 1.00 96.44 171 GLY A C 1
ATOM 1273 O O . GLY A 1 171 ? -19.029 -10.344 23.888 1.00 96.44 171 GLY A O 1
ATOM 1274 N N . LEU A 1 172 ? -17.029 -10.083 24.890 1.00 96.25 172 LEU A N 1
ATOM 1275 C CA . LEU A 1 172 ? -16.195 -10.548 23.787 1.00 96.25 172 LEU A CA 1
ATOM 1276 C C . LEU A 1 172 ? -15.838 -12.027 23.975 1.00 96.25 172 LEU A C 1
ATOM 1278 O O . LEU A 1 172 ? -15.264 -12.375 25.007 1.00 96.25 172 LEU A O 1
ATOM 1282 N N . PRO A 1 173 ? -16.112 -12.907 23.000 1.00 94.69 173 PRO A N 1
ATOM 1283 C CA . PRO A 1 173 ? -15.805 -14.323 23.142 1.00 94.69 173 PRO A CA 1
ATOM 1284 C C . PRO A 1 173 ? -14.285 -14.554 23.217 1.00 94.69 173 PRO A C 1
ATOM 1286 O O . PRO A 1 173 ? -13.534 -14.001 22.403 1.00 94.69 173 PRO A O 1
ATOM 1289 N N . PRO A 1 174 ? -13.797 -15.423 24.120 1.00 91.94 174 PRO A N 1
ATOM 1290 C CA . PRO A 1 174 ? -12.371 -15.656 24.347 1.00 91.94 174 PRO A CA 1
ATOM 1291 C C . PRO A 1 174 ? -11.752 -16.608 23.310 1.00 91.94 174 PRO A C 1
ATOM 1293 O O . PRO A 1 174 ? -10.753 -17.265 23.582 1.00 91.94 174 PRO A O 1
ATOM 1296 N N . VAL A 1 175 ? -12.295 -16.656 22.087 1.00 92.50 175 VAL A N 1
ATOM 1297 C CA . VAL A 1 175 ? -11.892 -17.559 20.986 1.00 92.50 175 VAL A CA 1
ATOM 1298 C C . VAL A 1 175 ? -10.433 -17.426 20.544 1.00 92.50 175 VAL A C 1
ATOM 1300 O O . VAL A 1 175 ? -9.937 -18.254 19.779 1.00 92.50 175 VAL A O 1
ATOM 1303 N N . TYR A 1 176 ? -9.766 -16.352 20.959 1.00 92.19 176 TYR A N 1
ATOM 1304 C CA . TYR A 1 176 ? -8.358 -16.096 20.696 1.00 92.19 176 TYR A CA 1
ATOM 1305 C C . TYR A 1 176 ? -7.443 -16.681 21.779 1.00 92.19 176 TYR A C 1
ATOM 1307 O O . TYR A 1 176 ? -6.230 -16.607 21.615 1.00 92.19 176 TYR A O 1
ATOM 1315 N N . ARG A 1 177 ? -7.971 -17.212 22.887 1.00 90.31 177 ARG A N 1
ATOM 1316 C CA . ARG A 1 177 ? -7.185 -17.877 23.934 1.00 90.31 177 ARG A CA 1
ATOM 1317 C C . ARG A 1 177 ? -6.983 -19.344 23.574 1.00 90.31 177 ARG A C 1
ATOM 1319 O O . ARG A 1 177 ? -7.868 -19.973 23.000 1.00 90.31 177 ARG A O 1
ATOM 1326 N N . VAL A 1 178 ? -5.812 -19.875 23.905 1.00 88.12 178 VAL A N 1
ATOM 1327 C CA . VAL A 1 178 ? -5.510 -21.301 23.750 1.00 88.12 178 VAL A CA 1
ATOM 1328 C C . VAL A 1 178 ? -6.117 -22.042 24.949 1.00 88.12 178 VAL A C 1
ATOM 1330 O O . VAL A 1 178 ? -5.738 -21.722 26.081 1.00 88.12 178 VAL A O 1
ATOM 1333 N N . PRO A 1 179 ? -7.036 -23.006 24.749 1.00 84.69 179 PRO A N 1
ATOM 1334 C CA . PRO A 1 179 ? -7.653 -23.742 25.851 1.00 84.69 179 PRO A CA 1
ATOM 1335 C C . PRO A 1 179 ? -6.609 -24.373 26.782 1.00 84.69 179 PRO A C 1
ATOM 1337 O O . PRO A 1 179 ? -5.616 -24.934 26.330 1.00 84.69 179 PRO A O 1
ATOM 1340 N N . GLY A 1 180 ? -6.814 -24.263 28.096 1.00 79.44 180 GLY A N 1
ATOM 1341 C CA . GLY A 1 180 ? -5.910 -24.845 29.096 1.00 79.44 180 GLY A CA 1
ATOM 1342 C C . GLY A 1 180 ? -4.529 -24.182 29.231 1.00 79.44 180 GLY A C 1
ATOM 1343 O O . GLY A 1 180 ? -3.676 -24.732 29.925 1.00 79.44 180 GLY A O 1
ATOM 1344 N N . SER A 1 181 ? -4.283 -23.020 28.613 1.00 83.31 181 SER A N 1
ATOM 1345 C CA . SER A 1 181 ? -3.022 -22.281 28.773 1.00 83.31 181 SER A CA 1
ATOM 1346 C C . SER A 1 181 ? -3.226 -20.763 28.845 1.00 83.31 181 SER A C 1
ATOM 1348 O O . SER A 1 181 ? -4.274 -20.244 28.471 1.00 83.31 181 SER A O 1
ATOM 1350 N N . ASP A 1 182 ? -2.179 -20.037 29.246 1.00 82.38 182 ASP A N 1
ATOM 1351 C CA . ASP A 1 182 ? -2.135 -18.566 29.180 1.00 82.38 182 ASP A CA 1
ATOM 1352 C C . ASP A 1 182 ? -1.812 -18.034 27.765 1.00 82.38 182 ASP A C 1
ATOM 1354 O O . ASP A 1 182 ? -1.647 -16.829 27.554 1.00 82.38 182 ASP A O 1
ATOM 1358 N N . GLY A 1 183 ? -1.683 -18.933 26.782 1.00 87.56 183 GLY A N 1
ATOM 1359 C CA . GLY A 1 183 ? -1.377 -18.606 25.397 1.00 87.56 183 GLY A CA 1
ATOM 1360 C C . GLY A 1 183 ? -2.553 -17.983 24.646 1.00 87.56 183 GLY A C 1
ATOM 1361 O O . GLY A 1 183 ? -3.725 -18.152 24.987 1.00 87.56 183 GLY A O 1
ATOM 1362 N N . VAL A 1 184 ? -2.234 -17.284 23.556 1.00 91.19 184 VAL A N 1
ATOM 1363 C CA . VAL A 1 184 ? -3.224 -16.736 22.621 1.00 91.19 184 VAL A CA 1
ATOM 1364 C C . VAL A 1 184 ? -2.883 -17.118 21.188 1.00 91.19 184 VAL A C 1
ATOM 1366 O O . VAL A 1 184 ? -1.710 -17.227 20.840 1.00 91.19 184 VAL A O 1
ATOM 1369 N N . TYR A 1 185 ? -3.902 -17.258 20.344 1.00 91.56 185 TYR A N 1
ATOM 1370 C CA . TYR A 1 185 ? -3.806 -17.337 18.892 1.00 91.56 185 TYR A CA 1
ATOM 1371 C C . TYR A 1 185 ? -3.675 -15.914 18.320 1.00 91.56 185 TYR A C 1
ATOM 1373 O O . TYR A 1 185 ? -4.681 -15.210 18.179 1.00 91.56 185 TYR A O 1
ATOM 1381 N N . PRO A 1 186 ? -2.467 -15.439 17.950 1.00 89.25 186 PRO A N 1
ATOM 1382 C CA . PRO A 1 186 ? -2.264 -14.023 17.639 1.00 89.25 186 PRO A CA 1
ATOM 1383 C C . PRO A 1 186 ? -2.984 -13.577 16.362 1.00 89.25 186 PRO A C 1
ATOM 1385 O O . PRO A 1 186 ? -3.308 -12.400 16.218 1.00 89.25 186 PRO A O 1
ATOM 1388 N N . GLN A 1 187 ? -3.218 -14.504 15.427 1.00 88.44 187 GLN A N 1
ATOM 1389 C CA . GLN A 1 187 ? -3.979 -14.240 14.204 1.00 88.44 187 GLN A CA 1
ATOM 1390 C C . GLN A 1 187 ? -5.459 -14.009 14.524 1.00 88.44 187 GLN A C 1
ATOM 1392 O O . GLN A 1 187 ? -5.984 -12.961 14.165 1.00 88.44 187 GLN A O 1
ATOM 1397 N N . VAL A 1 188 ? -6.081 -14.910 15.295 1.00 92.25 188 VAL A N 1
ATOM 1398 C CA . VAL A 1 188 ? -7.476 -14.773 15.748 1.00 92.25 188 VAL A CA 1
ATOM 1399 C C . VAL A 1 188 ? -7.661 -13.499 16.566 1.00 92.25 188 VAL A C 1
ATOM 1401 O O . VAL A 1 188 ? -8.616 -12.766 16.333 1.00 92.25 188 VAL A O 1
ATOM 1404 N N . PHE A 1 189 ? -6.723 -13.192 17.470 1.00 92.50 189 PHE A N 1
ATOM 1405 C CA . PHE A 1 189 ? -6.751 -11.957 18.256 1.00 92.50 189 PHE A CA 1
ATOM 1406 C C . PHE A 1 189 ? -6.804 -10.710 17.365 1.00 92.50 189 PHE A C 1
ATOM 1408 O O . PHE A 1 189 ? -7.651 -9.849 17.575 1.00 92.50 189 PHE A O 1
ATOM 1415 N N . ARG A 1 190 ? -5.950 -10.629 16.333 1.00 88.12 190 ARG A N 1
ATOM 1416 C CA . ARG A 1 190 ? -5.942 -9.488 15.400 1.00 88.12 190 ARG A CA 1
ATOM 1417 C C . ARG A 1 190 ? -7.223 -9.396 14.575 1.00 88.12 190 ARG A C 1
ATOM 1419 O O . ARG A 1 190 ? -7.739 -8.297 14.390 1.00 88.12 190 ARG A O 1
ATOM 1426 N N . SER A 1 191 ? -7.732 -10.529 14.092 1.00 91.06 191 SER A N 1
ATOM 1427 C CA . SER A 1 191 ? -8.989 -10.568 13.336 1.00 91.06 191 SER A CA 1
ATOM 1428 C C . SER A 1 191 ? -10.161 -10.082 14.193 1.00 91.06 191 SER A C 1
ATOM 1430 O O . SER A 1 191 ? -10.952 -9.262 13.734 1.00 91.06 191 SER A O 1
ATOM 1432 N N . MET A 1 192 ? -10.226 -10.521 15.455 1.00 94.31 192 MET A N 1
ATOM 1433 C CA . MET A 1 192 ? -11.206 -10.049 16.438 1.00 94.31 192 MET A CA 1
ATOM 1434 C C . MET A 1 192 ? -11.058 -8.549 16.716 1.00 94.31 192 MET A C 1
ATOM 1436 O O . MET A 1 192 ? -12.039 -7.819 16.639 1.00 94.31 192 MET A O 1
ATOM 1440 N N . GLU A 1 193 ? -9.843 -8.076 17.005 1.00 93.50 193 GLU A N 1
ATOM 1441 C CA . GLU A 1 193 ? -9.562 -6.665 17.297 1.00 93.50 193 GLU A CA 1
ATOM 1442 C C . GLU A 1 193 ? -10.019 -5.748 16.159 1.00 93.50 193 GLU A C 1
ATOM 1444 O O . GLU A 1 193 ? -10.781 -4.812 16.389 1.00 93.50 193 GLU A O 1
ATOM 1449 N N . SER A 1 194 ? -9.611 -6.043 14.922 1.00 89.94 194 SER A N 1
ATOM 1450 C CA . SER A 1 194 ? -9.958 -5.221 13.759 1.00 89.94 194 SER A CA 1
ATOM 1451 C C . SER A 1 194 ? -11.463 -5.223 13.474 1.00 89.94 194 SER A C 1
ATOM 1453 O O . SER A 1 194 ? -12.050 -4.156 13.276 1.00 89.94 194 SER A O 1
ATOM 1455 N N . ALA A 1 195 ? -12.098 -6.402 13.491 1.00 92.81 195 ALA A N 1
ATOM 1456 C CA . ALA A 1 195 ? -13.519 -6.537 13.187 1.00 92.81 195 ALA A CA 1
ATOM 1457 C C . ALA A 1 195 ? -14.406 -5.876 14.247 1.00 92.81 195 ALA A C 1
ATOM 1459 O O . ALA A 1 195 ? -15.317 -5.117 13.911 1.00 92.81 195 ALA A O 1
ATOM 1460 N N . VAL A 1 196 ? -14.123 -6.125 15.529 1.00 96.25 196 VAL A N 1
ATOM 1461 C CA . VAL A 1 196 ? -14.900 -5.549 16.630 1.00 96.25 196 VAL A CA 1
ATOM 1462 C C . VAL A 1 196 ? -14.695 -4.039 16.691 1.00 96.25 196 VAL A C 1
ATOM 1464 O O . VAL A 1 196 ? -15.664 -3.315 16.895 1.00 96.25 196 VAL A O 1
ATOM 1467 N N . PHE A 1 197 ? -13.482 -3.533 16.453 1.00 94.94 197 PHE A N 1
ATOM 1468 C CA . PHE A 1 197 ? -13.247 -2.091 16.437 1.00 94.94 197 PHE A CA 1
ATOM 1469 C C . PHE A 1 197 ? -14.069 -1.371 15.356 1.00 94.94 197 PHE A C 1
ATOM 1471 O O . PHE A 1 197 ? -14.752 -0.398 15.671 1.00 94.94 197 PHE A O 1
ATOM 1478 N N . ASP A 1 198 ? -14.080 -1.856 14.105 1.00 92.88 198 ASP A N 1
ATOM 1479 C CA . ASP A 1 198 ? -14.914 -1.255 13.044 1.00 92.88 198 ASP A CA 1
ATOM 1480 C C . ASP A 1 198 ? -16.412 -1.338 13.395 1.00 92.88 198 ASP A C 1
ATOM 1482 O O . ASP A 1 198 ? -17.147 -0.368 13.190 1.00 92.88 198 ASP A O 1
ATOM 1486 N N . ALA A 1 199 ? -16.853 -2.450 13.997 1.00 96.19 199 ALA A N 1
ATOM 1487 C CA . ALA A 1 199 ? -18.231 -2.630 14.453 1.00 96.19 199 ALA A CA 1
ATOM 1488 C C . ALA A 1 199 ? -18.619 -1.631 15.561 1.00 96.19 199 ALA A C 1
ATOM 1490 O O . ALA A 1 199 ? -19.694 -1.031 15.498 1.00 96.19 199 ALA A O 1
ATOM 1491 N N . LEU A 1 200 ? -17.730 -1.380 16.528 1.00 97.19 200 LEU A N 1
ATOM 1492 C CA . LEU A 1 200 ? -17.929 -0.377 17.579 1.00 97.19 200 LEU A CA 1
ATOM 1493 C C . LEU A 1 200 ? -18.038 1.037 17.002 1.00 97.19 200 LEU A C 1
ATOM 1495 O O . LEU A 1 200 ? -18.926 1.792 17.392 1.00 97.19 200 LEU A O 1
ATOM 1499 N N . LEU A 1 201 ? -17.196 1.396 16.028 1.00 95.19 201 LEU A N 1
ATOM 1500 C CA . LEU A 1 201 ? -17.283 2.706 15.376 1.00 95.19 201 LEU A CA 1
ATOM 1501 C C . LEU A 1 201 ? -18.623 2.887 14.641 1.00 95.19 201 LEU A C 1
ATOM 1503 O O . LEU A 1 201 ? -19.209 3.969 14.696 1.00 95.19 201 LEU A O 1
ATOM 1507 N N . ARG A 1 202 ? -19.151 1.838 13.994 1.00 96.12 202 ARG A N 1
ATOM 1508 C CA . ARG A 1 202 ? -20.492 1.867 13.373 1.00 96.12 202 ARG A CA 1
ATOM 1509 C C . ARG A 1 202 ? -21.602 2.025 14.407 1.00 96.12 202 ARG A C 1
ATOM 1511 O O . ARG A 1 202 ? -22.522 2.807 14.177 1.00 96.12 202 ARG A O 1
ATOM 1518 N N . ALA A 1 203 ? -21.494 1.338 15.542 1.00 97.25 203 ALA A N 1
ATOM 1519 C CA . ALA A 1 203 ? -22.427 1.473 16.657 1.00 97.25 203 ALA A CA 1
ATOM 1520 C C . ALA A 1 203 ? -22.455 2.916 17.188 1.00 97.25 203 ALA A C 1
ATOM 1522 O O . ALA A 1 203 ? -23.521 3.522 17.283 1.00 97.25 203 ALA A O 1
ATOM 1523 N N . CYS A 1 204 ? -21.283 3.509 17.437 1.00 96.31 204 CYS A N 1
ATOM 1524 C CA . CYS A 1 204 ? -21.170 4.900 17.873 1.00 96.31 204 CYS A CA 1
ATOM 1525 C C . CYS A 1 204 ? -21.724 5.885 16.829 1.00 96.31 204 CYS A C 1
ATOM 1527 O O . CYS A 1 204 ? -22.388 6.854 17.194 1.00 96.31 204 CYS A O 1
ATOM 1529 N N . ALA A 1 205 ? -21.508 5.641 15.532 1.00 95.31 205 ALA A N 1
ATOM 1530 C CA . ALA A 1 205 ? -22.078 6.474 14.472 1.00 95.31 205 ALA A CA 1
ATOM 1531 C C . ALA A 1 205 ? -23.615 6.390 14.430 1.00 95.31 205 ALA A C 1
ATOM 1533 O O . ALA A 1 205 ? -24.281 7.418 14.301 1.00 95.31 205 ALA A O 1
ATOM 1534 N N . ALA A 1 206 ? -24.183 5.191 14.599 1.00 96.12 206 ALA A N 1
ATOM 1535 C CA . ALA A 1 206 ? -25.629 4.994 14.687 1.00 96.12 206 ALA A CA 1
ATOM 1536 C C . ALA A 1 206 ? -26.230 5.690 15.920 1.00 96.12 206 ALA A C 1
ATOM 1538 O O . ALA A 1 206 ? -27.251 6.368 15.796 1.00 96.12 206 ALA A O 1
ATOM 1539 N N . PHE A 1 207 ? -25.562 5.606 17.077 1.00 96.31 207 PHE A N 1
ATOM 1540 C CA . PHE A 1 207 ? -25.936 6.366 18.273 1.00 96.31 207 PHE A CA 1
ATOM 1541 C C . PHE A 1 207 ? -25.956 7.869 18.001 1.00 96.31 207 PHE A C 1
ATOM 1543 O O . PHE A 1 207 ? -26.940 8.537 18.302 1.00 96.31 207 PHE A O 1
ATOM 1550 N N . MET A 1 208 ? -24.896 8.410 17.394 1.00 94.25 208 MET A N 1
ATOM 1551 C CA . MET A 1 208 ? -24.814 9.839 17.084 1.00 94.25 208 MET A CA 1
ATOM 1552 C C . MET A 1 208 ? -25.949 10.295 16.169 1.00 94.25 208 MET A C 1
ATOM 1554 O O . MET A 1 208 ? -26.564 11.324 16.440 1.00 94.25 208 MET A O 1
ATOM 1558 N N . GLN A 1 209 ? -26.261 9.514 15.132 1.00 93.69 209 GLN A N 1
ATOM 1559 C CA . GLN A 1 209 ? -27.344 9.826 14.202 1.00 93.69 209 GLN A CA 1
ATOM 1560 C C . GLN A 1 209 ? -28.723 9.806 14.880 1.00 93.69 209 GLN A C 1
ATOM 1562 O O . GLN A 1 209 ? -29.590 10.600 14.516 1.00 93.69 209 GLN A O 1
ATOM 1567 N N . ALA A 1 210 ? -28.930 8.913 15.852 1.00 93.50 210 ALA A N 1
ATOM 1568 C CA . ALA A 1 210 ? -30.176 8.809 16.607 1.00 93.50 210 ALA A CA 1
ATOM 1569 C C . ALA A 1 210 ? -30.312 9.892 17.695 1.00 93.50 210 ALA A C 1
ATOM 1571 O O . ALA A 1 210 ? -31.406 10.413 17.901 1.00 93.50 210 ALA A O 1
ATOM 1572 N N . SER A 1 211 ? -29.213 10.249 18.367 1.00 91.25 211 SER A N 1
ATOM 1573 C CA . SER A 1 211 ? -29.181 11.259 19.436 1.00 91.25 211 SER A CA 1
ATOM 1574 C C . SER A 1 211 ? -29.246 12.690 18.905 1.00 91.25 211 SER A C 1
ATOM 1576 O O . SER A 1 211 ? -29.981 13.519 19.439 1.00 91.25 211 SER A O 1
ATOM 1578 N N . THR A 1 212 ? -28.486 12.983 17.848 1.00 86.88 212 THR A N 1
ATOM 1579 C CA . THR A 1 212 ? -28.396 14.314 17.238 1.00 86.88 212 THR A CA 1
ATOM 1580 C C . THR A 1 212 ? -28.411 14.165 15.715 1.00 86.88 212 THR A C 1
ATOM 1582 O O . THR A 1 212 ? -27.346 14.104 15.094 1.00 86.88 212 THR A O 1
ATOM 1585 N N . PRO A 1 213 ? -29.601 14.099 15.087 1.00 83.38 213 PRO A N 1
ATOM 1586 C CA . PRO A 1 213 ? -29.714 13.912 13.648 1.00 83.38 213 PRO A CA 1
ATOM 1587 C C . PRO A 1 213 ? -28.962 14.996 12.874 1.00 83.38 213 PRO A C 1
ATOM 1589 O O . PRO A 1 213 ? -29.212 16.192 13.035 1.00 83.38 213 PRO A O 1
ATOM 1592 N N . GLY A 1 214 ? -28.044 14.563 12.016 1.00 81.69 214 GLY A N 1
ATOM 1593 C CA . GLY A 1 214 ? -27.209 15.431 11.195 1.00 81.69 214 GLY A CA 1
ATOM 1594 C C . GLY A 1 214 ? -26.938 14.825 9.818 1.00 81.69 214 GLY A C 1
ATOM 1595 O O . GLY A 1 214 ? -27.513 13.785 9.471 1.00 81.69 214 GLY A O 1
ATOM 1596 N N . PRO A 1 215 ? -26.084 15.471 9.003 1.00 81.88 215 PRO A N 1
ATOM 1597 C CA . PRO A 1 215 ? -25.631 14.885 7.751 1.00 81.88 215 PRO A CA 1
ATOM 1598 C C . PRO A 1 215 ? -24.898 13.569 8.027 1.00 81.88 215 PRO A C 1
ATOM 1600 O O . PRO A 1 215 ? -24.077 13.485 8.942 1.00 81.88 215 PRO A O 1
ATOM 1603 N N . ALA A 1 216 ? -25.184 12.551 7.215 1.00 79.75 216 ALA A N 1
ATOM 1604 C CA . ALA A 1 216 ? -24.503 11.269 7.316 1.00 79.75 216 ALA A CA 1
ATOM 1605 C C . ALA A 1 216 ? -22.986 11.458 7.160 1.00 79.75 216 ALA A C 1
ATOM 1607 O O . ALA A 1 216 ? -22.519 12.175 6.271 1.00 79.75 216 ALA A O 1
ATOM 1608 N N . PHE A 1 217 ? -22.220 10.786 8.012 1.00 83.88 217 PHE A N 1
ATOM 1609 C CA . PHE A 1 217 ? -20.764 10.801 7.986 1.00 83.88 217 PHE A CA 1
ATOM 1610 C C . PHE A 1 217 ? -20.221 9.370 8.041 1.00 83.88 217 PHE A C 1
ATOM 1612 O O . PHE A 1 217 ? -20.909 8.434 8.443 1.00 83.88 217 PHE A O 1
ATOM 1619 N N . HIS A 1 218 ? -18.976 9.186 7.607 1.00 86.88 218 HIS A N 1
ATOM 1620 C CA . HIS A 1 218 ? -18.342 7.871 7.615 1.00 86.88 218 HIS A CA 1
ATOM 1621 C C . HIS A 1 218 ? -17.905 7.497 9.038 1.00 86.88 218 HIS A C 1
ATOM 1623 O O . HIS A 1 218 ? -17.163 8.256 9.658 1.00 86.88 218 HIS A O 1
ATOM 1629 N N . HIS A 1 219 ? -18.300 6.325 9.544 1.00 88.56 219 HIS A N 1
ATOM 1630 C CA . HIS A 1 219 ? -18.090 5.915 10.945 1.00 88.56 219 HIS A CA 1
ATOM 1631 C C . HIS A 1 219 ? -16.627 5.956 11.398 1.00 88.56 219 HIS A C 1
ATOM 1633 O O . HIS A 1 219 ? -16.345 6.274 12.549 1.00 88.56 219 HIS A O 1
ATOM 1639 N N . ARG A 1 220 ? -15.674 5.705 10.495 1.00 86.75 220 ARG A N 1
ATOM 1640 C CA . ARG A 1 220 ? -14.240 5.753 10.833 1.00 86.75 220 ARG A CA 1
ATOM 1641 C C . ARG A 1 220 ? -13.707 7.135 11.216 1.00 86.75 220 ARG A C 1
ATOM 1643 O O . ARG A 1 220 ? -12.667 7.227 11.860 1.00 86.75 220 ARG A O 1
ATOM 1650 N N . LEU A 1 221 ? -14.463 8.201 10.937 1.00 86.38 221 LEU A N 1
ATOM 1651 C CA . LEU A 1 221 ? -14.195 9.528 11.495 1.00 86.38 221 LEU A CA 1
ATOM 1652 C C . LEU A 1 221 ? -14.187 9.541 13.023 1.00 86.38 221 LEU A C 1
ATOM 1654 O O . LEU A 1 221 ? -13.676 10.495 13.589 1.00 86.38 221 LEU A O 1
ATOM 1658 N N . LEU A 1 222 ? -14.752 8.527 13.685 1.00 89.38 222 LEU A N 1
ATOM 1659 C CA . LEU A 1 222 ? -14.779 8.380 15.141 1.00 89.38 222 LEU A CA 1
ATOM 1660 C C . LEU A 1 222 ? -13.505 7.734 15.715 1.00 89.38 222 LEU A C 1
ATOM 1662 O O . LEU A 1 222 ? -13.359 7.666 16.933 1.00 89.38 222 LEU A O 1
ATOM 1666 N N . GLY A 1 223 ? -12.567 7.304 14.862 1.00 88.38 223 GLY A N 1
ATOM 1667 C CA . GLY A 1 223 ? -11.222 6.902 15.276 1.00 88.38 223 GLY A CA 1
ATOM 1668 C C . GLY A 1 223 ? -10.391 8.077 15.806 1.00 88.38 223 GLY A C 1
ATOM 1669 O O . GLY A 1 223 ? -10.838 9.230 15.827 1.00 88.38 223 GLY A O 1
ATOM 1670 N N . ARG A 1 224 ? -9.162 7.788 16.247 1.00 89.00 224 ARG A N 1
ATOM 1671 C CA . ARG A 1 224 ? -8.224 8.799 16.770 1.00 89.00 224 ARG A CA 1
ATOM 1672 C C . ARG A 1 224 ? -7.910 9.873 15.713 1.00 89.00 224 ARG A C 1
ATOM 1674 O O . ARG A 1 224 ? -7.825 9.560 14.535 1.00 89.00 224 ARG A O 1
ATOM 1681 N N . SER A 1 225 ? -7.716 11.128 16.073 1.00 87.75 225 SER A N 1
ATOM 1682 C CA . SER A 1 225 ? -7.354 12.203 15.132 1.00 87.75 225 SER A CA 1
ATOM 1683 C C . SER A 1 225 ? -5.954 12.759 15.375 1.00 87.75 225 SER A C 1
ATOM 1685 O O . SER A 1 225 ? -5.521 13.669 14.675 1.00 87.75 225 SER A O 1
ATOM 1687 N N . HIS A 1 226 ? -5.212 12.187 16.327 1.00 85.75 226 HIS A N 1
ATOM 1688 C CA . HIS A 1 226 ? -3.856 12.604 16.664 1.00 85.75 226 HIS A CA 1
ATOM 1689 C C . HIS A 1 226 ? -2.847 11.458 16.518 1.00 85.75 226 HIS A C 1
ATOM 1691 O O . HIS A 1 226 ? -3.073 10.339 16.978 1.00 85.75 226 HIS A O 1
ATOM 1697 N N . MET A 1 227 ? -1.693 11.750 15.904 1.00 86.31 227 MET A N 1
ATOM 1698 C CA . MET A 1 227 ? -0.557 10.822 15.866 1.00 86.31 227 MET A CA 1
ATOM 1699 C C . MET A 1 227 ? 0.218 10.890 17.182 1.00 86.31 227 MET A C 1
ATOM 1701 O O . MET A 1 227 ? 0.770 11.938 17.526 1.00 86.31 227 MET A O 1
ATOM 1705 N N . ILE A 1 228 ? 0.307 9.767 17.892 1.00 88.75 228 ILE A N 1
ATOM 1706 C CA . ILE A 1 228 ? 1.163 9.643 19.078 1.00 88.75 228 ILE A CA 1
ATOM 1707 C C . ILE A 1 228 ? 2.639 9.483 18.683 1.00 88.75 228 ILE A C 1
ATOM 1709 O O . ILE A 1 228 ? 2.958 9.126 17.549 1.00 88.75 228 ILE A O 1
ATOM 1713 N N . GLN A 1 229 ? 3.555 9.711 19.629 1.00 90.81 229 GLN A N 1
ATOM 1714 C CA . GLN A 1 229 ? 4.998 9.608 19.377 1.00 90.81 229 GLN A CA 1
ATOM 1715 C C . GLN A 1 229 ? 5.413 8.218 18.864 1.00 90.81 229 GLN A C 1
ATOM 1717 O O . GLN A 1 229 ? 6.195 8.137 17.923 1.00 90.81 229 GLN A O 1
ATOM 1722 N N . ALA A 1 230 ? 4.797 7.147 19.377 1.00 93.50 230 ALA A N 1
ATOM 1723 C CA . ALA A 1 230 ? 5.064 5.777 18.933 1.00 93.50 230 ALA A CA 1
ATOM 1724 C C . ALA A 1 230 ? 4.862 5.573 17.417 1.00 93.50 230 ALA A C 1
ATOM 1726 O O . ALA A 1 230 ? 5.614 4.833 16.792 1.00 93.50 230 ALA A O 1
ATOM 1727 N N . VAL A 1 231 ? 3.907 6.284 16.797 1.00 95.19 231 VAL A N 1
ATOM 1728 C CA . VAL A 1 231 ? 3.715 6.269 15.334 1.00 95.19 231 VAL A CA 1
ATOM 1729 C C . VAL A 1 231 ? 4.958 6.779 14.611 1.00 95.19 231 VAL A C 1
ATOM 1731 O O . VAL A 1 231 ? 5.414 6.172 13.646 1.00 95.19 231 VAL A O 1
ATOM 1734 N N . ARG A 1 232 ? 5.514 7.896 15.091 1.00 95.94 232 ARG A N 1
ATOM 1735 C CA . ARG A 1 232 ? 6.702 8.530 14.508 1.00 95.94 232 ARG A CA 1
ATOM 1736 C C . ARG A 1 232 ? 7.947 7.679 14.731 1.00 95.94 232 ARG A C 1
ATOM 1738 O O . ARG A 1 232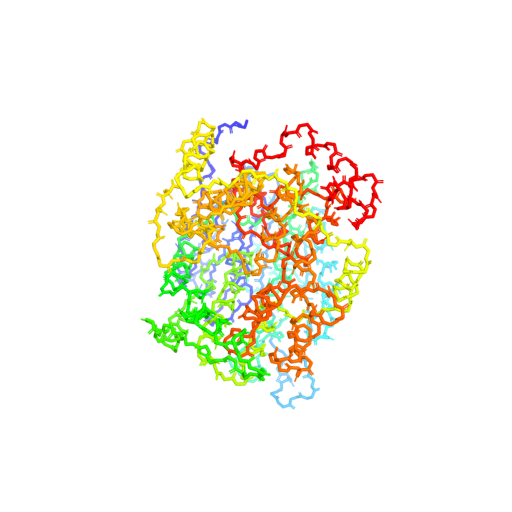 ? 8.779 7.593 13.837 1.00 95.94 232 ARG A O 1
ATOM 1745 N N . ASP A 1 233 ? 8.055 7.041 15.893 1.00 97.44 233 ASP A N 1
ATOM 1746 C CA . ASP A 1 233 ? 9.191 6.185 16.235 1.00 97.44 233 ASP A CA 1
ATOM 1747 C C . ASP A 1 233 ? 9.226 4.926 15.354 1.00 97.44 233 ASP A C 1
ATOM 1749 O O . ASP A 1 233 ? 10.278 4.577 14.816 1.00 97.44 233 ASP A O 1
ATOM 1753 N N . VAL A 1 234 ? 8.072 4.278 15.146 1.00 98.06 234 VAL A N 1
ATOM 1754 C CA . VAL A 1 234 ? 7.942 3.121 14.243 1.00 98.06 234 VAL A CA 1
ATOM 1755 C C . VAL A 1 234 ? 8.238 3.514 12.794 1.00 98.06 234 VAL A C 1
ATOM 1757 O O . VAL A 1 234 ? 9.015 2.828 12.128 1.00 98.06 234 VAL A O 1
ATOM 1760 N N . ASP A 1 235 ? 7.674 4.627 12.317 1.00 98.06 235 ASP A N 1
ATOM 1761 C CA . ASP A 1 235 ? 7.936 5.160 10.974 1.00 98.06 235 ASP A CA 1
ATOM 1762 C C . ASP A 1 235 ? 9.433 5.435 10.752 1.00 98.06 235 ASP A C 1
ATOM 1764 O O . ASP A 1 235 ? 10.018 4.944 9.785 1.00 98.06 235 ASP A O 1
ATOM 1768 N N . ALA A 1 236 ? 10.078 6.133 11.690 1.00 97.44 236 ALA A N 1
ATOM 1769 C CA . ALA A 1 236 ? 11.502 6.451 11.623 1.00 97.44 236 ALA A CA 1
ATOM 1770 C C . ALA A 1 236 ? 12.389 5.195 11.674 1.00 97.44 236 ALA A C 1
ATOM 1772 O O . ALA A 1 236 ? 13.392 5.118 10.962 1.00 97.44 236 ALA A O 1
ATOM 1773 N N . ALA A 1 237 ? 12.029 4.192 12.483 1.00 98.06 237 ALA A N 1
ATOM 1774 C CA . ALA A 1 237 ? 12.763 2.931 12.556 1.00 98.06 237 ALA A CA 1
ATOM 1775 C C . ALA A 1 237 ? 12.677 2.140 11.238 1.00 98.06 237 ALA A C 1
ATOM 1777 O O . ALA A 1 237 ? 13.696 1.646 10.746 1.00 98.06 237 ALA A O 1
ATOM 1778 N N . LEU A 1 238 ? 11.486 2.060 10.631 1.00 97.94 238 LEU A N 1
ATOM 1779 C CA . LEU A 1 238 ? 11.297 1.438 9.317 1.00 97.94 238 LEU A CA 1
ATOM 1780 C C . LEU A 1 238 ? 12.065 2.193 8.225 1.00 97.94 238 LEU A C 1
ATOM 1782 O O . LEU A 1 238 ? 12.741 1.569 7.401 1.00 97.94 238 LEU A O 1
ATOM 1786 N N . GLU A 1 239 ? 12.012 3.527 8.235 1.00 96.19 239 GLU A N 1
ATOM 1787 C CA . GLU A 1 239 ? 12.750 4.365 7.290 1.00 96.19 239 GLU A CA 1
ATOM 1788 C C . GLU A 1 239 ? 14.265 4.164 7.412 1.00 96.19 239 GLU A C 1
ATOM 1790 O O . GLU A 1 239 ? 14.942 3.981 6.397 1.00 96.19 239 GLU A O 1
ATOM 1795 N N . ALA A 1 240 ? 14.805 4.154 8.633 1.00 96.38 240 ALA A N 1
ATOM 1796 C CA . ALA A 1 240 ? 16.233 3.974 8.875 1.00 96.38 240 ALA A CA 1
ATOM 1797 C C . ALA A 1 240 ? 16.748 2.650 8.286 1.00 96.38 240 ALA A C 1
ATOM 1799 O O . ALA A 1 240 ? 17.789 2.626 7.623 1.00 96.38 240 ALA A O 1
ATOM 1800 N N . ILE A 1 241 ? 15.997 1.558 8.461 1.00 96.50 241 ILE A N 1
ATOM 1801 C CA . ILE A 1 241 ? 16.347 0.255 7.883 1.00 96.50 241 ILE A CA 1
ATOM 1802 C C . ILE A 1 241 ? 16.222 0.292 6.361 1.00 96.50 241 ILE A C 1
ATOM 1804 O O . ILE A 1 241 ? 17.158 -0.117 5.673 1.00 96.50 241 ILE A O 1
ATOM 1808 N N . SER A 1 242 ? 15.119 0.820 5.824 1.00 93.81 242 SER A N 1
ATOM 1809 C CA . SER A 1 242 ? 14.901 0.905 4.375 1.00 93.81 242 SER A CA 1
ATOM 1810 C C . SER A 1 242 ? 15.970 1.742 3.665 1.00 93.81 242 SER A C 1
ATOM 1812 O O . SER A 1 242 ? 16.297 1.449 2.520 1.00 93.81 242 SER A O 1
ATOM 1814 N N . ARG A 1 243 ? 16.520 2.772 4.320 1.00 91.69 243 ARG A N 1
ATOM 1815 C CA . ARG A 1 243 ? 17.601 3.614 3.780 1.00 91.69 243 ARG A CA 1
ATOM 1816 C C . ARG A 1 243 ? 18.991 2.997 3.924 1.00 91.69 243 ARG A C 1
ATOM 1818 O O . ARG A 1 243 ? 19.923 3.470 3.280 1.00 91.69 243 ARG A O 1
ATOM 1825 N N . SER A 1 244 ? 19.153 1.962 4.750 1.00 92.62 244 SER A N 1
ATOM 1826 C CA . SER A 1 244 ? 20.459 1.325 4.971 1.00 92.62 244 SER A CA 1
ATOM 1827 C C . SER A 1 244 ? 20.970 0.535 3.757 1.00 92.62 244 SER A C 1
ATOM 1829 O O . SER A 1 244 ? 22.155 0.208 3.697 1.00 92.62 244 SER A O 1
ATOM 1831 N N . PHE A 1 245 ? 20.106 0.246 2.776 1.00 91.75 245 PHE A N 1
ATOM 1832 C CA . PHE A 1 245 ? 20.466 -0.458 1.549 1.00 91.75 245 PHE A CA 1
ATOM 1833 C C . PHE A 1 245 ? 19.736 0.099 0.321 1.00 91.75 245 PHE A C 1
ATOM 1835 O O . PHE A 1 245 ? 18.568 0.466 0.376 1.00 91.75 245 PHE A O 1
ATOM 1842 N N . GLU A 1 246 ? 20.411 0.094 -0.829 1.00 88.06 246 GLU A N 1
ATOM 1843 C CA . GLU A 1 246 ? 19.804 0.427 -2.120 1.00 88.06 246 GLU A CA 1
ATOM 1844 C C . GLU A 1 246 ? 19.477 -0.860 -2.889 1.00 88.06 246 GLU A C 1
ATOM 1846 O O . GLU A 1 246 ? 20.312 -1.384 -3.632 1.00 88.06 246 GLU A O 1
ATOM 1851 N N . PHE A 1 247 ? 18.259 -1.385 -2.712 1.00 91.81 247 PHE A N 1
ATOM 1852 C CA . PHE A 1 247 ? 17.850 -2.681 -3.274 1.00 91.81 247 PHE A CA 1
ATOM 1853 C C . PHE A 1 247 ? 18.120 -2.798 -4.783 1.00 91.81 247 PHE A C 1
ATOM 1855 O O . PHE A 1 247 ? 18.852 -3.689 -5.218 1.00 91.81 247 PHE A O 1
ATOM 1862 N N . LEU A 1 248 ? 17.587 -1.865 -5.584 1.00 88.38 248 LEU A N 1
ATOM 1863 C CA . LEU A 1 248 ? 17.724 -1.901 -7.045 1.00 88.38 248 LEU A CA 1
ATOM 1864 C C . LEU A 1 248 ? 19.184 -1.798 -7.496 1.00 88.38 248 LEU A C 1
ATOM 1866 O O . LEU A 1 248 ? 19.559 -2.414 -8.495 1.00 88.38 248 LEU A O 1
ATOM 1870 N N . LEU A 1 249 ? 20.015 -1.058 -6.760 1.00 85.69 249 LEU A N 1
ATOM 1871 C CA . LEU A 1 249 ? 21.440 -0.944 -7.048 1.00 85.69 249 LEU A CA 1
ATOM 1872 C C . LEU A 1 249 ? 22.179 -2.256 -6.745 1.00 85.69 249 LEU A C 1
ATOM 1874 O O . LEU A 1 249 ? 23.065 -2.651 -7.506 1.00 85.69 249 LEU A O 1
ATOM 1878 N N . ALA A 1 250 ? 21.802 -2.939 -5.662 1.00 90.88 250 ALA A N 1
ATOM 1879 C CA . ALA A 1 250 ? 22.411 -4.187 -5.208 1.00 90.88 250 ALA A CA 1
ATOM 1880 C C . ALA A 1 250 ? 22.083 -5.400 -6.100 1.00 90.88 250 ALA A C 1
ATOM 1882 O O . ALA A 1 250 ? 22.882 -6.342 -6.161 1.00 90.88 250 ALA A O 1
ATOM 1883 N N . VAL A 1 251 ? 20.952 -5.364 -6.814 1.00 92.12 251 VAL A N 1
ATOM 1884 C CA . VAL A 1 251 ? 20.537 -6.392 -7.793 1.00 92.12 251 VAL A CA 1
ATOM 1885 C C . VAL A 1 251 ? 20.777 -5.977 -9.250 1.00 92.12 251 VAL A C 1
ATOM 1887 O O . VAL A 1 251 ? 20.364 -6.676 -10.171 1.00 92.12 251 VAL A O 1
ATOM 1890 N N . SER A 1 252 ? 21.440 -4.843 -9.495 1.00 89.25 252 SER A N 1
ATOM 1891 C CA . SER A 1 252 ? 21.806 -4.406 -10.847 1.00 89.25 252 SER A CA 1
ATOM 1892 C C . SER A 1 252 ? 23.241 -4.828 -11.195 1.00 89.25 252 SER A C 1
ATOM 1894 O O . SER A 1 252 ? 24.163 -4.498 -10.442 1.00 89.25 252 SER A O 1
ATOM 1896 N N . PRO A 1 253 ? 23.468 -5.511 -12.335 1.00 91.12 253 PRO A N 1
ATOM 1897 C CA . PRO A 1 253 ? 24.806 -5.914 -12.743 1.00 91.12 253 PRO A CA 1
ATOM 1898 C C . PRO A 1 253 ? 25.685 -4.722 -13.128 1.00 91.12 253 PRO A C 1
ATOM 1900 O O . PRO A 1 253 ? 25.233 -3.798 -13.810 1.00 91.12 253 PRO A O 1
ATOM 1903 N N . ILE A 1 254 ? 26.966 -4.777 -12.765 1.00 88.31 254 ILE A N 1
ATOM 1904 C CA . ILE A 1 254 ? 27.954 -3.729 -13.078 1.00 88.31 254 ILE A CA 1
ATOM 1905 C C . ILE A 1 254 ? 28.630 -3.913 -14.442 1.00 88.31 254 ILE A C 1
ATOM 1907 O O . ILE A 1 254 ? 29.229 -2.973 -14.951 1.00 88.31 254 ILE A O 1
ATOM 1911 N N . ASN A 1 255 ? 28.517 -5.097 -15.050 1.00 91.88 255 ASN A N 1
ATOM 1912 C CA . ASN A 1 255 ? 29.158 -5.458 -16.319 1.00 91.88 255 ASN A CA 1
ATOM 1913 C C . ASN A 1 255 ? 28.163 -5.660 -17.478 1.00 91.88 255 ASN A C 1
ATOM 1915 O O . ASN A 1 255 ? 28.527 -6.233 -18.496 1.00 91.88 255 ASN A O 1
ATOM 1919 N N . THR A 1 256 ? 26.918 -5.172 -17.373 1.00 89.44 256 THR A N 1
ATOM 1920 C CA . THR A 1 256 ? 25.870 -5.393 -18.400 1.00 89.44 256 THR A CA 1
ATOM 1921 C C . THR A 1 256 ? 26.318 -5.025 -19.826 1.00 89.44 256 THR A C 1
ATOM 1923 O O . THR A 1 256 ? 25.959 -5.709 -20.779 1.00 89.44 256 THR A O 1
ATOM 1926 N N . VAL A 1 257 ? 27.096 -3.946 -19.984 1.00 87.19 257 VAL A N 1
ATOM 1927 C CA . VAL A 1 257 ? 27.601 -3.489 -21.295 1.00 87.19 257 VAL A CA 1
ATOM 1928 C C . VAL A 1 257 ? 28.657 -4.446 -21.850 1.00 87.19 257 VAL A C 1
ATOM 1930 O O . VAL A 1 257 ? 28.584 -4.814 -23.016 1.00 87.19 257 VAL A O 1
ATOM 1933 N N . GLU A 1 258 ? 29.590 -4.888 -21.005 1.00 89.75 258 GLU A N 1
ATOM 1934 C CA . GLU A 1 258 ? 30.618 -5.867 -21.373 1.00 89.75 258 GLU A CA 1
ATOM 1935 C C . GLU A 1 258 ? 29.980 -7.194 -21.810 1.00 89.75 258 GLU A C 1
ATOM 1937 O O . GLU A 1 258 ? 30.317 -7.733 -22.863 1.00 89.75 258 GLU A O 1
ATOM 1942 N N . GLU A 1 259 ? 29.002 -7.681 -21.040 1.00 92.81 259 GLU A N 1
ATOM 1943 C CA . GLU A 1 259 ? 28.264 -8.905 -21.358 1.00 92.81 259 GLU A CA 1
ATOM 1944 C C . GLU A 1 259 ? 27.487 -8.785 -22.671 1.00 92.81 259 GLU A C 1
ATOM 1946 O O . GLU A 1 259 ? 27.473 -9.722 -23.467 1.00 92.81 259 GLU A O 1
ATOM 1951 N N . ARG A 1 260 ? 26.873 -7.623 -22.929 1.00 91.88 260 ARG A N 1
ATOM 1952 C CA . ARG A 1 260 ? 26.181 -7.352 -24.194 1.00 91.88 260 ARG A CA 1
ATOM 1953 C C . ARG A 1 260 ? 27.146 -7.443 -25.367 1.00 91.88 260 ARG A C 1
ATOM 1955 O O . ARG A 1 260 ? 26.851 -8.121 -26.345 1.00 91.88 260 ARG A O 1
ATOM 1962 N N . ASP A 1 261 ? 28.273 -6.744 -25.288 1.00 91.62 261 ASP A N 1
ATOM 1963 C CA . ASP A 1 261 ? 29.222 -6.667 -26.397 1.00 91.62 261 ASP A CA 1
ATOM 1964 C C . ASP A 1 261 ? 29.828 -8.049 -26.681 1.00 91.62 261 ASP A C 1
ATOM 1966 O O . ASP A 1 261 ? 29.937 -8.444 -27.842 1.00 91.62 261 ASP A O 1
ATOM 1970 N N . ARG A 1 262 ? 30.102 -8.840 -25.632 1.00 91.50 262 ARG A N 1
ATOM 1971 C CA . ARG A 1 262 ? 30.525 -10.240 -25.770 1.00 91.50 262 ARG A CA 1
ATOM 1972 C C . ARG A 1 262 ? 29.444 -11.118 -26.404 1.00 91.50 262 ARG A C 1
ATOM 1974 O O . ARG A 1 262 ? 29.751 -11.870 -27.327 1.00 91.50 262 ARG A O 1
ATOM 1981 N N . TYR A 1 263 ? 28.195 -11.008 -25.948 1.00 91.56 263 TYR A N 1
ATOM 1982 C CA . TYR A 1 263 ? 27.063 -11.776 -26.480 1.00 91.56 263 TYR A CA 1
ATOM 1983 C C . TYR A 1 263 ? 26.815 -11.478 -27.965 1.00 91.56 263 TYR A C 1
ATOM 1985 O O . TYR A 1 263 ? 26.562 -12.392 -28.744 1.00 91.56 263 TYR A O 1
ATOM 1993 N N . LEU A 1 264 ? 26.915 -10.207 -28.369 1.00 90.50 264 LEU A N 1
ATOM 1994 C CA . LEU A 1 264 ? 26.687 -9.774 -29.750 1.00 90.50 264 LEU A CA 1
ATOM 1995 C C . LEU A 1 264 ? 27.866 -10.071 -30.689 1.00 90.50 264 LEU A C 1
ATOM 1997 O O . LEU A 1 264 ? 27.643 -10.256 -31.883 1.00 90.50 264 LEU A O 1
ATOM 2001 N N . ALA A 1 265 ? 29.101 -10.108 -30.176 1.00 89.56 265 ALA A N 1
ATOM 2002 C CA . ALA A 1 265 ? 30.288 -10.470 -30.954 1.00 89.56 265 ALA A CA 1
ATOM 2003 C C . ALA A 1 265 ? 30.442 -11.990 -31.148 1.00 89.56 265 ALA A C 1
ATOM 2005 O O . ALA A 1 265 ? 31.146 -12.431 -32.057 1.00 89.56 265 ALA A O 1
ATOM 2006 N N . GLY A 1 266 ? 29.822 -12.796 -30.283 1.00 78.06 266 GLY A N 1
ATOM 2007 C CA . GLY A 1 266 ? 29.892 -14.250 -30.342 1.00 78.06 266 GLY A CA 1
ATOM 2008 C C . GLY A 1 266 ? 29.160 -14.835 -31.553 1.00 78.06 266 GLY A C 1
ATOM 2009 O O . GLY A 1 266 ? 28.010 -14.507 -31.826 1.00 78.06 266 GLY A O 1
ATOM 2010 N N . ASN A 1 267 ? 29.799 -15.789 -32.239 1.00 68.62 267 ASN A N 1
ATOM 2011 C CA . ASN A 1 267 ? 29.147 -16.588 -33.289 1.00 68.62 267 ASN A CA 1
ATOM 2012 C C . ASN A 1 267 ? 28.110 -17.582 -32.722 1.00 68.62 267 ASN A C 1
ATOM 2014 O O . ASN A 1 267 ? 27.278 -18.096 -33.468 1.00 68.62 267 ASN A O 1
ATOM 2018 N N . GLN A 1 268 ? 28.167 -17.871 -31.416 1.00 68.50 268 GLN A N 1
ATOM 2019 C CA . GLN A 1 268 ? 27.195 -18.687 -30.687 1.00 68.50 268 GLN A CA 1
ATOM 2020 C C . GLN A 1 268 ? 26.773 -17.967 -29.398 1.00 68.50 268 GLN A C 1
ATOM 2022 O O . GLN A 1 268 ? 27.632 -17.389 -28.729 1.00 68.50 268 GLN A O 1
ATOM 2027 N N . PRO A 1 269 ? 25.478 -18.000 -29.035 1.00 67.69 269 PRO A N 1
ATOM 2028 C CA . PRO A 1 269 ? 24.989 -17.335 -27.837 1.00 67.69 269 PRO A CA 1
ATOM 2029 C C . PRO A 1 269 ? 25.448 -18.090 -26.584 1.00 67.69 269 PRO A C 1
ATOM 2031 O O . PRO A 1 269 ? 25.005 -19.204 -26.312 1.00 67.69 269 PRO A O 1
ATOM 2034 N N . THR A 1 270 ? 26.348 -17.473 -25.822 1.00 80.50 270 THR A N 1
ATOM 2035 C CA . THR A 1 270 ? 26.765 -17.923 -24.487 1.00 80.50 270 THR A CA 1
ATOM 2036 C C . THR A 1 270 ? 25.924 -17.234 -23.417 1.00 80.50 270 THR A C 1
ATOM 2038 O O . THR A 1 270 ? 25.578 -16.062 -23.572 1.00 80.50 270 THR A O 1
ATOM 2041 N N . LEU A 1 271 ? 25.624 -17.926 -22.315 1.00 89.06 271 LEU A N 1
ATOM 2042 C CA . LEU A 1 271 ? 24.917 -17.322 -21.182 1.00 89.06 271 LEU A CA 1
ATOM 2043 C C . LEU A 1 271 ? 25.729 -16.147 -20.599 1.00 89.06 271 LEU A C 1
ATOM 2045 O O . LEU A 1 271 ? 26.916 -16.330 -20.324 1.00 89.06 271 LEU A O 1
ATOM 2049 N N . PRO A 1 272 ? 25.124 -14.959 -20.412 1.00 91.19 272 PRO A N 1
ATOM 2050 C CA . PRO A 1 272 ? 25.798 -13.829 -19.777 1.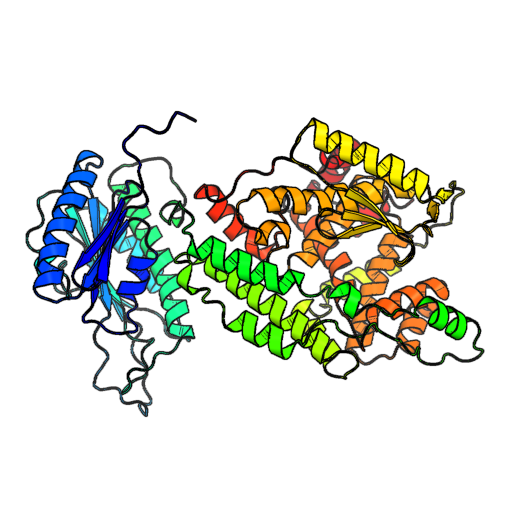00 91.19 272 PRO A CA 1
ATOM 2051 C C . PRO A 1 272 ? 26.171 -14.110 -18.321 1.00 91.19 272 PRO A C 1
ATOM 2053 O O . PRO A 1 272 ? 25.359 -14.621 -17.548 1.00 91.19 272 PRO A O 1
ATOM 2056 N N . GLU A 1 273 ? 27.369 -13.693 -17.922 1.00 92.62 273 GLU A N 1
ATOM 2057 C CA . GLU A 1 273 ? 27.858 -13.798 -16.548 1.00 92.62 273 GLU A CA 1
ATOM 2058 C C . GLU A 1 273 ? 27.757 -12.441 -15.846 1.00 92.62 273 GLU A C 1
ATOM 2060 O O . GLU A 1 273 ? 28.676 -11.617 -15.857 1.00 92.62 273 GLU A O 1
ATOM 2065 N N . PHE A 1 274 ? 26.617 -12.179 -15.210 1.00 94.00 274 PHE A N 1
ATOM 2066 C CA . PHE A 1 274 ? 26.403 -10.920 -14.505 1.00 94.00 274 PHE A CA 1
ATOM 2067 C C . PHE A 1 274 ? 27.170 -10.844 -13.180 1.00 94.00 274 PHE A C 1
ATOM 2069 O O . PHE A 1 274 ? 27.085 -11.722 -12.323 1.00 94.00 274 PHE A O 1
ATOM 2076 N N . ARG A 1 275 ? 27.880 -9.730 -12.985 1.00 93.19 275 ARG A N 1
ATOM 2077 C CA . ARG A 1 275 ? 28.633 -9.404 -11.769 1.00 93.19 275 ARG A CA 1
ATOM 2078 C C . ARG A 1 275 ? 27.937 -8.287 -11.007 1.00 93.19 275 ARG A C 1
ATOM 2080 O O . ARG A 1 275 ? 27.433 -7.342 -11.611 1.00 93.19 275 ARG A O 1
ATOM 2087 N N . TYR A 1 276 ? 27.961 -8.358 -9.679 1.00 92.44 276 TYR A N 1
ATOM 2088 C CA . TYR A 1 276 ? 27.247 -7.430 -8.796 1.00 92.44 276 TYR A CA 1
ATOM 2089 C C . TYR A 1 276 ? 28.191 -6.787 -7.789 1.00 92.44 276 TYR A C 1
ATOM 2091 O O . TYR A 1 276 ? 29.222 -7.354 -7.426 1.00 92.44 276 TYR A O 1
ATOM 2099 N N . ARG A 1 277 ? 27.805 -5.609 -7.291 1.00 88.00 277 ARG A N 1
ATOM 2100 C CA . ARG A 1 277 ? 28.511 -4.962 -6.180 1.00 88.00 277 ARG A CA 1
ATOM 2101 C C . ARG A 1 277 ? 28.410 -5.831 -4.913 1.00 88.00 277 ARG A C 1
ATOM 2103 O O . ARG A 1 277 ? 27.351 -6.426 -4.676 1.00 88.00 277 ARG A O 1
ATOM 2110 N N . PRO A 1 278 ? 29.459 -5.910 -4.077 1.00 91.44 278 PRO A N 1
ATOM 2111 C CA . PRO A 1 278 ? 29.338 -6.480 -2.737 1.00 91.44 278 PRO A CA 1
ATOM 2112 C C . PRO A 1 278 ? 28.223 -5.786 -1.943 1.00 91.44 278 PRO A C 1
ATOM 2114 O O . PRO A 1 278 ? 28.007 -4.585 -2.105 1.00 91.44 278 PRO A O 1
ATOM 2117 N N . LEU A 1 279 ? 27.497 -6.543 -1.118 1.00 92.19 279 LEU A N 1
ATOM 2118 C CA . LEU A 1 279 ? 26.484 -5.962 -0.237 1.00 92.19 279 LEU A CA 1
ATOM 2119 C C . LEU A 1 279 ? 27.180 -5.166 0.872 1.00 92.19 279 LEU A C 1
ATOM 2121 O O . LEU A 1 279 ? 28.152 -5.635 1.458 1.00 92.19 279 LEU A O 1
ATOM 2125 N N . THR A 1 280 ? 26.675 -3.969 1.159 1.00 89.06 280 THR A N 1
ATOM 2126 C CA . THR A 1 280 ? 27.185 -3.093 2.227 1.00 89.06 280 THR A CA 1
ATOM 2127 C C . THR A 1 280 ? 26.549 -3.380 3.587 1.00 89.06 280 THR A C 1
ATOM 2129 O O . THR A 1 280 ? 26.968 -2.808 4.589 1.00 89.06 280 THR A O 1
ATOM 2132 N N . ILE A 1 281 ? 25.542 -4.257 3.624 1.00 93.12 281 ILE A N 1
ATOM 2133 C CA . ILE A 1 281 ? 24.809 -4.662 4.825 1.00 93.12 281 ILE A CA 1
ATOM 2134 C C . ILE A 1 281 ? 24.806 -6.187 4.973 1.00 93.12 281 ILE A C 1
ATOM 2136 O O . ILE A 1 281 ? 24.925 -6.907 3.980 1.00 93.12 281 ILE A O 1
ATOM 2140 N N . SER A 1 282 ? 24.605 -6.673 6.202 1.00 95.81 282 SER A N 1
ATOM 2141 C CA . SER A 1 282 ? 24.186 -8.058 6.464 1.00 95.81 282 SER A CA 1
ATOM 2142 C C . SER A 1 282 ? 22.657 -8.107 6.471 1.00 95.81 282 SER A C 1
ATOM 2144 O O . SER A 1 282 ? 22.048 -7.516 7.371 1.00 95.81 282 SER A O 1
ATOM 2146 N N . PRO A 1 283 ? 22.021 -8.811 5.518 1.00 95.94 283 PRO A N 1
ATOM 2147 C CA . PRO A 1 283 ? 20.571 -8.937 5.511 1.00 95.94 283 PRO A CA 1
ATOM 2148 C C . PRO A 1 283 ? 20.004 -9.558 6.794 1.00 95.94 283 PRO A C 1
ATOM 2150 O O . PRO A 1 283 ? 18.956 -9.128 7.262 1.00 95.94 283 PRO A O 1
ATOM 2153 N N . GLU A 1 284 ? 20.703 -10.513 7.413 1.00 96.38 284 GLU A N 1
ATOM 2154 C CA . GLU A 1 284 ? 20.299 -11.159 8.670 1.00 96.38 284 GLU A CA 1
ATOM 2155 C C . GLU A 1 284 ? 20.232 -10.148 9.818 1.00 96.38 284 GLU A C 1
ATOM 2157 O O . GLU A 1 284 ? 19.285 -10.139 10.608 1.00 96.38 284 GLU A O 1
ATOM 2162 N N . THR A 1 285 ? 21.239 -9.276 9.903 1.00 97.00 285 THR A N 1
ATOM 2163 C CA . THR A 1 285 ? 21.308 -8.230 10.927 1.00 97.00 285 THR A CA 1
ATOM 2164 C C . THR A 1 285 ? 20.198 -7.203 10.719 1.00 97.00 285 THR A C 1
ATOM 2166 O O . THR A 1 285 ? 19.508 -6.849 11.677 1.00 97.00 285 THR A O 1
ATOM 2169 N N . SER A 1 286 ? 19.961 -6.786 9.472 1.00 97.75 286 SER A N 1
ATOM 2170 C CA . SER A 1 286 ? 18.865 -5.874 9.130 1.00 97.75 286 SER A CA 1
ATOM 2171 C C . SER A 1 286 ? 17.489 -6.487 9.411 1.00 97.75 286 SER A C 1
ATOM 2173 O O . SER A 1 286 ? 16.634 -5.803 9.964 1.00 97.75 286 SER A O 1
ATOM 2175 N N . LYS A 1 287 ? 17.278 -7.782 9.127 1.00 98.19 287 LYS A N 1
ATOM 2176 C CA . LYS A 1 287 ? 16.035 -8.497 9.469 1.00 98.19 287 LYS A CA 1
ATOM 2177 C C . LYS A 1 287 ? 15.801 -8.547 10.977 1.00 98.19 287 LYS A C 1
ATOM 2179 O O . LYS A 1 287 ? 14.696 -8.280 11.436 1.00 98.19 287 LYS A O 1
ATOM 2184 N N . ARG A 1 288 ? 16.838 -8.830 11.771 1.00 97.88 288 ARG A N 1
ATOM 2185 C CA . ARG A 1 288 ? 16.731 -8.794 13.240 1.00 97.88 288 ARG A CA 1
ATOM 2186 C C . ARG A 1 288 ? 16.319 -7.416 13.752 1.00 97.88 288 ARG A C 1
ATOM 2188 O O . ARG A 1 288 ? 15.457 -7.341 14.619 1.00 97.88 288 ARG A O 1
ATOM 2195 N N . ALA A 1 289 ? 16.911 -6.347 13.218 1.00 97.94 289 ALA A N 1
ATOM 2196 C CA . ALA A 1 289 ? 16.523 -4.982 13.569 1.00 97.94 289 ALA A CA 1
ATOM 2197 C C . ALA A 1 289 ? 15.074 -4.679 13.151 1.00 97.94 289 ALA A C 1
ATOM 2199 O O . ALA A 1 289 ? 14.325 -4.086 13.918 1.00 97.94 289 ALA A O 1
ATOM 2200 N N . LEU A 1 290 ? 14.662 -5.147 11.970 1.00 98.12 290 LEU A N 1
ATOM 2201 C CA . LEU A 1 290 ? 13.326 -4.941 11.415 1.00 98.12 290 LEU A CA 1
ATOM 2202 C C . LEU A 1 290 ? 12.227 -5.574 12.273 1.00 98.12 290 LEU A C 1
ATOM 2204 O O . LEU A 1 290 ? 11.216 -4.931 12.544 1.00 98.12 290 LEU A O 1
ATOM 2208 N N . PHE A 1 291 ? 12.431 -6.811 12.728 1.00 97.12 291 PHE A N 1
ATOM 2209 C CA . PHE A 1 291 ? 11.470 -7.527 13.574 1.00 97.12 291 PHE A CA 1
ATOM 2210 C C . PHE A 1 291 ? 11.549 -7.153 15.061 1.00 97.12 291 PHE A C 1
ATOM 2212 O O . PHE A 1 291 ? 10.690 -7.569 15.832 1.00 97.12 291 PHE A O 1
ATOM 2219 N N . ALA A 1 292 ? 12.537 -6.348 15.466 1.00 97.62 292 ALA A N 1
ATOM 2220 C CA . ALA A 1 292 ? 12.587 -5.758 16.804 1.00 97.62 292 ALA A CA 1
ATOM 2221 C C . ALA A 1 292 ? 11.681 -4.519 16.949 1.00 97.62 292 ALA A C 1
ATOM 2223 O O . ALA A 1 292 ? 11.476 -4.046 18.065 1.00 97.62 292 ALA A O 1
ATOM 2224 N N . ILE A 1 293 ? 11.147 -3.983 15.844 1.00 97.50 293 ILE A N 1
ATOM 2225 C CA . ILE A 1 293 ? 10.242 -2.828 15.854 1.00 97.50 293 ILE A CA 1
ATOM 2226 C C . ILE A 1 293 ? 8.878 -3.250 16.414 1.00 97.50 293 ILE A C 1
ATOM 2228 O O . ILE A 1 293 ? 8.187 -4.085 15.823 1.00 97.50 293 ILE A O 1
ATOM 2232 N N . ASP A 1 294 ? 8.461 -2.632 17.521 1.00 94.44 294 ASP A N 1
ATOM 2233 C CA . ASP A 1 294 ? 7.135 -2.841 18.107 1.00 94.44 294 ASP A CA 1
ATOM 2234 C C . ASP A 1 294 ? 6.066 -2.007 17.388 1.00 94.44 294 ASP A C 1
ATOM 2236 O O . ASP A 1 294 ? 5.667 -0.928 17.833 1.00 94.44 294 ASP A O 1
ATOM 2240 N N . VAL A 1 295 ? 5.581 -2.525 16.260 1.00 93.19 295 VAL A N 1
ATOM 2241 C CA . VAL A 1 295 ? 4.537 -1.869 15.455 1.00 93.19 295 VAL A CA 1
ATOM 2242 C C . VAL A 1 295 ? 3.207 -1.734 16.220 1.00 93.19 295 VAL A C 1
ATOM 2244 O O . VAL A 1 295 ? 2.435 -0.821 15.943 1.00 93.19 295 VAL A O 1
ATOM 2247 N N . ARG A 1 296 ? 2.939 -2.574 17.231 1.00 85.06 296 ARG A N 1
ATOM 2248 C CA . ARG A 1 296 ? 1.678 -2.534 18.003 1.00 85.06 296 ARG A CA 1
ATOM 2249 C C . ARG A 1 296 ? 1.571 -1.330 18.936 1.00 85.06 296 ARG A C 1
ATOM 2251 O O . ARG A 1 296 ? 0.472 -0.980 19.374 1.00 85.06 296 ARG A O 1
ATOM 2258 N N . SER A 1 297 ? 2.697 -0.689 19.237 1.00 90.06 297 SER A N 1
ATOM 2259 C CA . SER A 1 297 ? 2.749 0.529 20.051 1.00 90.06 297 SER A CA 1
ATOM 2260 C C . SER A 1 297 ? 2.051 1.736 19.401 1.00 90.06 297 SER A C 1
ATOM 2262 O O . SER A 1 297 ? 1.764 2.713 20.087 1.00 90.06 297 SER A O 1
ATOM 2264 N N . VAL A 1 298 ? 1.734 1.659 18.101 1.00 89.94 298 VAL A N 1
ATOM 2265 C CA . VAL A 1 298 ? 1.088 2.710 17.291 1.00 89.94 298 VAL A CA 1
ATOM 2266 C C . VAL A 1 298 ? -0.336 3.031 17.763 1.00 89.94 298 VAL A C 1
ATOM 2268 O O . VAL A 1 298 ? -0.777 4.169 17.612 1.00 89.94 298 VAL A O 1
ATOM 2271 N N . GLU A 1 299 ? -1.038 2.061 18.366 1.00 88.12 299 GLU A N 1
ATOM 2272 C CA . GLU A 1 299 ? -2.415 2.211 18.871 1.00 88.12 299 GLU A CA 1
ATOM 2273 C C . GLU A 1 299 ? -3.405 2.776 17.817 1.00 88.12 299 GLU A C 1
ATOM 2275 O O . GLU A 1 299 ? -4.334 3.513 18.153 1.00 88.12 299 GLU A O 1
ATOM 2280 N N . ASP A 1 300 ? -3.197 2.437 16.540 1.00 88.69 300 ASP A N 1
ATOM 2281 C CA . ASP A 1 300 ? -4.054 2.791 15.404 1.00 88.69 300 ASP A CA 1
ATOM 2282 C C . ASP A 1 300 ? -4.079 1.624 14.400 1.00 88.69 300 ASP A C 1
ATOM 2284 O O . ASP A 1 300 ? -3.042 1.333 13.795 1.00 88.69 300 ASP A O 1
ATOM 2288 N N . PRO A 1 301 ? -5.231 0.963 14.182 1.00 86.00 301 PRO A N 1
ATOM 2289 C CA . PRO A 1 301 ? -5.303 -0.219 13.319 1.00 86.00 301 PRO A CA 1
ATOM 2290 C C . PRO A 1 301 ? -4.938 0.029 11.848 1.00 86.00 301 PRO A C 1
ATOM 2292 O O . PRO A 1 301 ? -4.419 -0.867 11.175 1.00 86.00 301 PRO A O 1
ATOM 2295 N N . VAL A 1 302 ? -5.211 1.229 11.326 1.00 89.94 302 VAL A N 1
ATOM 2296 C CA . VAL A 1 302 ? -4.937 1.579 9.925 1.00 89.94 302 VAL A CA 1
ATOM 2297 C C . VAL A 1 302 ? -3.436 1.762 9.729 1.00 89.94 302 VAL A C 1
ATOM 2299 O O . VAL A 1 302 ? -2.854 1.164 8.822 1.00 89.94 302 VAL A O 1
ATOM 2302 N N . LEU A 1 303 ? -2.793 2.533 10.606 1.00 93.44 303 LEU A N 1
ATOM 2303 C CA . LEU A 1 303 ? -1.346 2.746 10.562 1.00 93.44 303 LEU A CA 1
ATOM 2304 C C . LEU A 1 303 ? -0.571 1.469 10.903 1.00 93.44 303 LEU A C 1
ATOM 2306 O O . LEU A 1 303 ? 0.406 1.164 10.223 1.00 93.44 303 LEU A O 1
ATOM 2310 N N . GLU A 1 304 ? -1.027 0.680 11.883 1.00 92.50 304 GLU A N 1
ATOM 2311 C CA . GLU A 1 304 ? -0.441 -0.631 12.194 1.00 92.50 304 GLU A CA 1
ATOM 2312 C C . GLU A 1 304 ? -0.446 -1.540 10.959 1.00 92.50 304 GLU A C 1
ATOM 2314 O O . GLU A 1 304 ? 0.584 -2.124 10.621 1.00 92.50 304 GLU A O 1
ATOM 2319 N N . THR A 1 305 ? -1.569 -1.616 10.237 1.00 91.75 305 THR A N 1
ATOM 2320 C CA . THR A 1 305 ? -1.666 -2.412 9.004 1.00 91.75 305 THR A CA 1
ATOM 2321 C C . THR A 1 305 ? -0.658 -1.940 7.956 1.00 91.75 305 THR A C 1
ATOM 2323 O O . THR A 1 305 ? 0.105 -2.751 7.428 1.00 91.75 305 THR A O 1
ATOM 2326 N N . ILE A 1 306 ? -0.597 -0.629 7.696 1.00 96.19 306 ILE A N 1
ATOM 2327 C CA . ILE A 1 306 ? 0.345 -0.037 6.735 1.00 96.19 306 ILE A CA 1
ATOM 2328 C C . ILE A 1 306 ? 1.801 -0.360 7.112 1.00 96.19 306 ILE A C 1
ATOM 2330 O O . ILE A 1 306 ? 2.588 -0.773 6.255 1.00 96.19 306 ILE A O 1
ATOM 2334 N N . PHE A 1 307 ? 2.169 -0.206 8.385 1.00 97.44 307 PHE A N 1
ATOM 2335 C CA . PHE A 1 307 ? 3.528 -0.466 8.857 1.00 97.44 307 PHE A CA 1
ATOM 2336 C C . PHE A 1 307 ? 3.890 -1.950 8.841 1.00 97.44 307 PHE A C 1
ATOM 2338 O O . PHE A 1 307 ? 5.001 -2.290 8.436 1.00 97.44 307 PHE A O 1
ATOM 2345 N N . LEU A 1 308 ? 2.973 -2.847 9.215 1.00 95.81 308 LEU A N 1
ATOM 2346 C CA . LEU A 1 308 ? 3.192 -4.294 9.122 1.00 95.81 308 LEU A CA 1
ATOM 2347 C C . LEU A 1 308 ? 3.386 -4.740 7.670 1.00 95.81 308 LEU A C 1
ATOM 2349 O O . LEU A 1 308 ? 4.245 -5.575 7.388 1.00 95.81 308 LEU A O 1
ATOM 2353 N N . GLU A 1 309 ? 2.620 -4.186 6.731 1.00 97.00 309 GLU A N 1
ATOM 2354 C CA . GLU A 1 309 ? 2.834 -4.456 5.310 1.00 97.00 309 GLU A CA 1
ATOM 2355 C C . GLU A 1 309 ? 4.189 -3.934 4.827 1.00 97.00 309 GLU A C 1
ATOM 2357 O O . GLU A 1 309 ? 4.896 -4.643 4.108 1.00 97.00 309 GLU A O 1
ATOM 2362 N N . LYS A 1 310 ? 4.594 -2.733 5.257 1.00 97.88 310 LYS A N 1
ATOM 2363 C CA . LYS A 1 310 ? 5.914 -2.184 4.925 1.00 97.88 310 LYS A CA 1
ATOM 2364 C C . LYS A 1 310 ? 7.051 -3.017 5.510 1.00 97.88 310 LYS A C 1
ATOM 2366 O O . LYS A 1 310 ? 8.039 -3.262 4.824 1.00 97.88 310 LYS A O 1
ATOM 2371 N N . GLN A 1 311 ? 6.898 -3.498 6.741 1.00 98.06 311 GLN A N 1
ATOM 2372 C CA . GLN A 1 311 ? 7.843 -4.414 7.374 1.00 98.06 311 GLN A CA 1
ATOM 2373 C C . GLN A 1 311 ? 8.018 -5.686 6.527 1.00 98.06 311 GLN A C 1
ATOM 2375 O O . GLN A 1 311 ? 9.146 -6.084 6.252 1.00 98.06 311 GLN A O 1
ATOM 2380 N N . ARG A 1 312 ? 6.922 -6.285 6.038 1.00 97.62 312 ARG A N 1
ATOM 2381 C CA . ARG A 1 312 ? 6.977 -7.461 5.146 1.00 97.62 312 ARG A CA 1
ATOM 2382 C C . ARG A 1 312 ? 7.650 -7.158 3.807 1.00 97.62 312 ARG A C 1
ATOM 2384 O O . ARG A 1 312 ? 8.427 -7.974 3.326 1.00 97.62 312 ARG A O 1
ATOM 2391 N N . GLU A 1 313 ? 7.383 -5.997 3.209 1.00 98.00 313 GLU A N 1
ATOM 2392 C CA . GLU A 1 313 ? 8.051 -5.577 1.968 1.00 98.00 313 GLU A CA 1
ATOM 2393 C C . GLU A 1 313 ? 9.575 -5.485 2.150 1.00 98.00 313 GLU A C 1
ATOM 2395 O O . GLU A 1 313 ? 10.329 -6.030 1.342 1.00 98.00 313 GLU A O 1
ATOM 2400 N N . ILE A 1 314 ? 10.036 -4.842 3.229 1.00 98.06 314 ILE A N 1
ATOM 2401 C CA . ILE A 1 314 ? 11.467 -4.721 3.544 1.00 98.06 314 ILE A CA 1
ATOM 2402 C C . ILE A 1 314 ? 12.080 -6.109 3.792 1.00 98.06 314 ILE A C 1
ATOM 2404 O O . ILE A 1 314 ? 13.170 -6.394 3.296 1.00 98.06 314 ILE A O 1
ATOM 2408 N N . ASP A 1 315 ? 11.385 -6.999 4.506 1.00 98.25 315 ASP A N 1
ATOM 2409 C CA . ASP A 1 315 ? 11.835 -8.382 4.714 1.00 98.25 315 ASP A CA 1
ATOM 2410 C C . ASP A 1 315 ? 11.998 -9.148 3.388 1.00 98.25 315 ASP A C 1
ATOM 2412 O O . ASP A 1 315 ? 13.012 -9.821 3.180 1.00 98.25 315 ASP A O 1
ATOM 2416 N N . LEU A 1 316 ? 11.065 -8.995 2.443 1.00 97.88 316 LEU A N 1
ATOM 2417 C CA . LEU A 1 316 ? 11.166 -9.598 1.110 1.00 97.88 316 LEU A CA 1
ATOM 2418 C C . LEU A 1 316 ? 12.344 -9.035 0.308 1.00 97.88 316 LEU A C 1
ATOM 2420 O O . LEU A 1 316 ? 13.075 -9.800 -0.323 1.00 97.88 316 LEU A O 1
ATOM 2424 N N . GLN A 1 317 ? 12.593 -7.726 0.376 1.00 97.81 317 GLN A N 1
ATOM 2425 C CA . GLN A 1 317 ? 13.776 -7.122 -0.246 1.00 97.81 317 GLN A CA 1
ATOM 2426 C C . GLN A 1 317 ? 15.074 -7.682 0.350 1.00 97.81 317 GLN A C 1
ATOM 2428 O O . GLN A 1 317 ? 15.981 -8.054 -0.393 1.00 97.81 317 GLN A O 1
ATOM 2433 N N . LEU A 1 318 ? 15.164 -7.808 1.677 1.00 97.88 318 LEU A N 1
ATOM 2434 C CA . LEU A 1 318 ? 16.323 -8.408 2.345 1.00 97.88 318 LEU A CA 1
ATOM 2435 C C . LEU A 1 318 ? 16.480 -9.893 1.983 1.00 97.88 318 LEU A C 1
ATOM 2437 O O . LEU A 1 318 ? 17.598 -10.350 1.760 1.00 97.88 318 LEU A O 1
ATOM 2441 N N . THR A 1 319 ? 15.374 -10.630 1.856 1.00 97.69 319 THR A N 1
ATOM 2442 C CA . THR A 1 319 ? 15.359 -12.024 1.380 1.00 97.69 319 THR A CA 1
ATOM 2443 C C . THR A 1 319 ? 15.919 -12.138 -0.035 1.00 97.69 319 THR A C 1
ATOM 2445 O O . THR A 1 319 ? 16.769 -12.985 -0.291 1.00 97.69 319 THR A O 1
ATOM 2448 N N . LEU A 1 320 ? 15.522 -11.243 -0.942 1.00 97.31 320 LEU A N 1
ATOM 2449 C CA . LEU A 1 320 ? 16.073 -11.176 -2.296 1.00 97.31 320 LEU A CA 1
ATOM 2450 C C . LEU A 1 320 ? 17.580 -10.895 -2.296 1.00 97.31 320 LEU A C 1
ATOM 2452 O O . LEU A 1 320 ? 18.316 -11.482 -3.085 1.00 97.31 320 LEU A O 1
ATOM 2456 N N . LEU A 1 321 ? 18.067 -10.031 -1.400 1.00 96.81 321 LEU A N 1
ATOM 2457 C CA . LEU A 1 321 ? 19.507 -9.788 -1.268 1.00 96.81 321 LEU A CA 1
ATOM 2458 C C . LEU A 1 321 ? 20.264 -11.025 -0.761 1.00 96.81 321 LEU A C 1
ATOM 2460 O O . LEU A 1 321 ? 21.373 -11.272 -1.232 1.00 96.81 321 LEU A O 1
ATOM 2464 N N . GLN A 1 322 ? 19.672 -11.816 0.142 1.00 95.88 322 GLN A N 1
ATOM 2465 C CA . GLN A 1 322 ? 20.243 -13.092 0.604 1.00 95.88 322 GLN A CA 1
ATOM 2466 C C . GLN A 1 322 ? 20.267 -14.148 -0.502 1.00 95.88 322 GLN A C 1
ATOM 2468 O O . GLN A 1 322 ? 21.267 -14.837 -0.671 1.00 95.88 322 GLN A O 1
ATOM 2473 N N . ALA A 1 323 ? 19.187 -14.244 -1.277 1.00 96.31 323 ALA A N 1
ATOM 2474 C CA . ALA A 1 323 ? 19.035 -15.204 -2.366 1.00 96.31 323 ALA A CA 1
ATOM 2475 C C . ALA A 1 323 ? 19.760 -14.784 -3.658 1.00 96.31 323 ALA A C 1
ATOM 2477 O O . ALA A 1 323 ? 19.625 -15.437 -4.688 1.00 96.31 323 ALA A O 1
ATOM 2478 N N . ARG A 1 324 ? 20.510 -13.675 -3.660 1.00 94.44 324 ARG A N 1
ATOM 2479 C CA . ARG A 1 324 ? 21.124 -13.129 -4.875 1.00 94.44 324 ARG A CA 1
ATOM 2480 C C . ARG A 1 324 ? 22.004 -14.172 -5.577 1.00 94.44 324 ARG A C 1
ATOM 2482 O O . ARG A 1 324 ? 22.974 -14.648 -4.994 1.00 94.44 324 ARG A O 1
ATOM 2489 N N . ASN A 1 325 ? 21.718 -14.435 -6.857 1.00 92.62 325 ASN A N 1
ATOM 2490 C CA . ASN A 1 325 ? 22.369 -15.461 -7.687 1.00 92.62 325 ASN A CA 1
ATOM 2491 C C . ASN A 1 325 ? 22.102 -16.914 -7.246 1.00 92.62 325 ASN A C 1
ATOM 2493 O O . ASN A 1 325 ? 22.893 -17.797 -7.574 1.00 92.62 325 ASN A O 1
ATOM 2497 N N . SER A 1 326 ? 21.010 -17.178 -6.525 1.00 95.12 326 SER A N 1
ATOM 2498 C CA . SER A 1 326 ? 20.532 -18.531 -6.225 1.00 95.12 326 SER A CA 1
ATOM 2499 C C . SER A 1 326 ? 19.247 -18.859 -6.993 1.00 95.12 326 SER A C 1
ATOM 2501 O O . SER A 1 326 ? 18.583 -17.979 -7.546 1.00 95.12 326 SER A O 1
ATOM 2503 N N . ALA A 1 327 ? 18.875 -20.141 -6.998 1.00 94.88 327 ALA A N 1
ATOM 2504 C CA . ALA A 1 327 ? 17.613 -20.610 -7.569 1.00 94.88 327 ALA A CA 1
ATOM 2505 C C . ALA A 1 327 ? 16.371 -20.091 -6.814 1.00 94.88 327 ALA A C 1
ATOM 2507 O O . ALA A 1 327 ? 15.275 -20.120 -7.363 1.00 94.88 327 ALA A O 1
ATOM 2508 N N . ASP A 1 328 ? 16.534 -19.574 -5.591 1.00 96.25 328 ASP A N 1
ATOM 2509 C CA . ASP A 1 328 ? 15.428 -19.054 -4.777 1.00 96.25 328 ASP A CA 1
ATOM 2510 C C . ASP A 1 328 ? 15.047 -17.611 -5.147 1.00 96.25 328 ASP A C 1
ATOM 2512 O O . ASP A 1 328 ? 13.942 -17.155 -4.837 1.00 96.25 328 ASP A O 1
ATOM 2516 N N . PHE A 1 329 ? 15.941 -16.874 -5.823 1.00 97.38 329 PHE A N 1
ATOM 2517 C CA . PHE A 1 329 ? 15.734 -15.461 -6.152 1.00 97.38 329 PHE A CA 1
ATOM 2518 C C . PHE A 1 329 ? 14.448 -15.202 -6.961 1.00 97.38 329 PHE A C 1
ATOM 2520 O O . PHE A 1 329 ? 13.684 -14.317 -6.564 1.00 97.38 329 PHE A O 1
ATOM 2527 N N . PRO A 1 330 ? 14.132 -15.963 -8.033 1.00 96.50 330 PRO A N 1
ATOM 2528 C CA . PRO A 1 330 ? 12.902 -15.749 -8.796 1.00 96.50 330 PRO A CA 1
ATOM 2529 C C . PRO A 1 330 ? 11.636 -15.957 -7.960 1.00 96.50 330 PRO A C 1
ATOM 2531 O O . PRO A 1 330 ? 10.671 -15.209 -8.114 1.00 96.50 330 PRO A O 1
ATOM 2534 N N . HIS A 1 331 ? 11.643 -16.913 -7.025 1.00 95.94 331 HIS A N 1
ATOM 2535 C CA . HIS A 1 331 ? 10.505 -17.168 -6.140 1.00 95.94 331 HIS A CA 1
ATOM 2536 C C . HIS A 1 331 ? 10.260 -15.996 -5.185 1.00 95.94 331 HIS A C 1
ATOM 2538 O O . HIS A 1 331 ? 9.138 -15.494 -5.098 1.00 95.94 331 HIS A O 1
ATOM 2544 N N . ALA A 1 332 ? 11.314 -15.489 -4.541 1.00 96.12 332 ALA A N 1
ATOM 2545 C CA . ALA A 1 332 ? 11.216 -14.291 -3.708 1.00 96.12 332 ALA A CA 1
ATOM 2546 C C . ALA A 1 332 ? 10.821 -13.049 -4.533 1.00 96.12 332 ALA A C 1
ATOM 2548 O O . ALA A 1 332 ? 10.081 -12.189 -4.053 1.00 96.12 332 ALA A O 1
ATOM 2549 N N . SER A 1 333 ? 11.247 -12.970 -5.800 1.00 97.38 333 SER A N 1
ATOM 2550 C CA . SER A 1 333 ? 10.876 -11.870 -6.694 1.00 97.38 333 SER A CA 1
ATOM 2551 C C . SER A 1 333 ? 9.386 -11.900 -7.007 1.00 97.38 333 SER A C 1
ATOM 2553 O O . SER A 1 333 ? 8.742 -10.854 -6.998 1.00 97.38 333 SER A O 1
ATOM 2555 N N . VAL A 1 334 ? 8.825 -13.085 -7.257 1.00 97.31 334 VAL A N 1
ATOM 2556 C CA . VAL A 1 334 ? 7.384 -13.264 -7.470 1.00 97.31 334 VAL A CA 1
ATOM 2557 C C . VAL A 1 334 ? 6.593 -12.899 -6.216 1.00 97.31 334 VAL A C 1
ATOM 2559 O O . VAL A 1 334 ? 5.544 -12.276 -6.338 1.00 97.31 334 VAL A O 1
ATOM 2562 N N . MET A 1 335 ? 7.094 -13.205 -5.017 1.00 96.75 335 MET A N 1
ATOM 2563 C CA . MET A 1 335 ? 6.433 -12.784 -3.775 1.00 96.75 335 MET A CA 1
ATOM 2564 C C . MET A 1 335 ? 6.368 -11.257 -3.624 1.00 96.75 335 MET A C 1
ATOM 2566 O O . MET A 1 335 ? 5.380 -10.748 -3.102 1.00 96.75 335 MET A O 1
ATOM 2570 N N . LEU A 1 336 ? 7.394 -10.529 -4.080 1.00 96.25 336 LEU A N 1
ATOM 2571 C CA . LEU A 1 336 ? 7.448 -9.067 -3.971 1.00 96.25 336 LEU A CA 1
ATOM 2572 C C . LEU A 1 336 ? 6.707 -8.346 -5.113 1.00 96.25 336 LEU A C 1
ATOM 2574 O O . LEU A 1 336 ? 5.966 -7.400 -4.867 1.00 96.25 336 LEU A O 1
ATOM 2578 N N . TYR A 1 337 ? 6.896 -8.786 -6.359 1.00 96.31 337 TYR A N 1
ATOM 2579 C CA . TYR A 1 337 ? 6.425 -8.086 -7.566 1.00 96.31 337 TYR A CA 1
ATOM 2580 C C . TYR A 1 337 ? 5.255 -8.777 -8.285 1.00 96.31 337 TYR A C 1
ATOM 2582 O O . TYR A 1 337 ? 4.683 -8.225 -9.231 1.00 96.31 337 TYR A O 1
ATOM 2590 N N . GLY A 1 338 ? 4.887 -9.982 -7.851 1.00 95.50 338 GLY A N 1
ATOM 2591 C CA . GLY A 1 338 ? 3.929 -10.850 -8.526 1.00 95.50 338 GLY A CA 1
ATOM 2592 C C . GLY A 1 338 ? 4.534 -11.628 -9.700 1.00 95.50 338 GLY A C 1
ATOM 2593 O O . GLY A 1 338 ? 5.633 -11.337 -10.185 1.00 95.50 338 GLY A O 1
ATOM 2594 N N . ALA A 1 339 ? 3.785 -12.634 -10.156 1.00 95.75 339 ALA A N 1
ATOM 2595 C CA . ALA A 1 339 ? 4.005 -13.332 -11.425 1.00 95.75 339 ALA A CA 1
ATOM 2596 C C . ALA A 1 339 ? 3.298 -12.589 -12.571 1.00 95.75 339 ALA A C 1
ATOM 2598 O O . ALA A 1 339 ? 2.602 -11.605 -12.323 1.00 95.75 339 ALA A O 1
ATOM 2599 N N . VAL A 1 340 ? 3.453 -13.047 -13.813 1.00 97.38 340 VAL A N 1
ATOM 2600 C CA . VAL A 1 340 ? 2.631 -12.585 -14.942 1.00 97.38 340 VAL A CA 1
ATOM 2601 C C . VAL A 1 340 ? 1.320 -13.371 -14.940 1.00 97.38 340 VAL A C 1
ATOM 2603 O O . VAL A 1 340 ? 1.326 -14.597 -14.937 1.00 97.38 340 VAL A O 1
ATOM 2606 N N . ASP A 1 341 ? 0.193 -12.666 -14.887 1.00 95.38 341 ASP A N 1
ATOM 2607 C CA . ASP A 1 341 ? -1.140 -13.265 -14.977 1.00 95.38 341 ASP A CA 1
ATOM 2608 C C . ASP A 1 341 ? -1.603 -13.378 -16.441 1.00 95.38 341 ASP A C 1
ATOM 2610 O O . ASP A 1 341 ? -1.106 -12.678 -17.325 1.00 95.38 341 ASP A O 1
ATOM 2614 N N . ALA A 1 342 ? -2.563 -14.271 -16.709 1.00 97.00 342 ALA A N 1
ATOM 2615 C CA . ALA A 1 342 ? -3.032 -14.538 -18.071 1.00 97.00 342 ALA A CA 1
ATOM 2616 C C . ALA A 1 342 ? -3.594 -13.292 -18.796 1.00 97.00 342 ALA A C 1
ATOM 2618 O O . ALA A 1 342 ? -3.266 -13.112 -19.971 1.00 97.00 342 ALA A O 1
ATOM 2619 N N . PRO A 1 343 ? -4.381 -12.402 -18.150 1.00 97.31 343 PRO A N 1
ATOM 2620 C CA . PRO A 1 343 ? -4.806 -11.148 -18.775 1.00 97.31 343 PRO A CA 1
ATOM 2621 C C . PRO A 1 343 ? -3.642 -10.236 -19.180 1.00 97.31 343 PRO A C 1
ATOM 2623 O O . PRO A 1 343 ? -3.647 -9.697 -20.287 1.00 97.31 343 PRO A O 1
ATOM 2626 N N . LEU A 1 344 ? -2.631 -10.074 -18.320 1.00 97.81 344 LEU A N 1
ATOM 2627 C CA . LEU A 1 344 ? -1.451 -9.264 -18.625 1.00 97.81 344 LEU A CA 1
ATOM 2628 C C . LEU A 1 344 ? -0.621 -9.872 -19.764 1.00 97.81 344 LEU A C 1
ATOM 2630 O O . LEU A 1 344 ? -0.126 -9.136 -20.619 1.00 97.81 344 LEU A O 1
ATOM 2634 N N . LEU A 1 345 ? -0.493 -11.201 -19.794 1.00 98.31 345 LEU A N 1
ATOM 2635 C CA . LEU A 1 345 ? 0.193 -11.922 -20.866 1.00 98.31 345 LEU A CA 1
ATOM 2636 C C . LEU A 1 345 ? -0.513 -11.725 -22.215 1.00 98.31 345 LEU A C 1
ATOM 2638 O O . LEU A 1 345 ? 0.132 -11.379 -23.206 1.00 98.31 345 LEU A O 1
ATOM 2642 N N . ALA A 1 346 ? -1.839 -11.880 -22.244 1.00 97.94 346 ALA A N 1
ATOM 2643 C CA . ALA A 1 346 ? -2.648 -11.646 -23.438 1.00 97.94 346 ALA A CA 1
ATOM 2644 C C . ALA A 1 346 ? -2.503 -10.201 -23.939 1.00 97.94 346 ALA A C 1
ATOM 2646 O O . ALA A 1 346 ? -2.214 -9.983 -25.113 1.00 97.94 346 ALA A O 1
ATOM 2647 N N . LEU A 1 347 ? -2.578 -9.219 -23.034 1.00 97.19 347 LEU A N 1
ATOM 2648 C CA . LEU A 1 347 ? -2.376 -7.810 -23.372 1.00 97.19 347 LEU A CA 1
ATOM 2649 C C . LEU A 1 347 ? -0.993 -7.552 -23.992 1.00 97.19 347 LEU A C 1
ATOM 2651 O O . LEU A 1 347 ? -0.875 -6.794 -24.955 1.00 97.19 347 LEU A O 1
ATOM 2655 N N . ALA A 1 348 ? 0.063 -8.172 -23.459 1.00 97.94 348 ALA A N 1
ATOM 2656 C CA . ALA A 1 348 ? 1.406 -8.042 -24.014 1.00 97.94 348 ALA A CA 1
ATOM 2657 C C . ALA A 1 348 ? 1.497 -8.611 -25.441 1.00 97.94 348 ALA A C 1
ATOM 2659 O O . ALA A 1 348 ? 2.086 -7.972 -26.319 1.00 97.94 348 ALA A O 1
ATOM 2660 N N . HIS A 1 349 ? 0.877 -9.766 -25.698 1.00 97.50 349 HIS A N 1
ATOM 2661 C CA . HIS A 1 349 ? 0.780 -10.325 -27.046 1.00 97.50 349 HIS A CA 1
ATOM 2662 C C . HIS A 1 349 ? -0.007 -9.415 -27.995 1.00 97.50 349 HIS A C 1
ATOM 2664 O O . HIS A 1 349 ? 0.482 -9.119 -29.088 1.00 97.50 349 HIS A O 1
ATOM 2670 N N . ASP A 1 350 ? -1.163 -8.906 -27.568 1.00 96.00 350 ASP A N 1
ATOM 2671 C CA . ASP A 1 350 ? -2.010 -8.026 -28.379 1.00 96.00 350 ASP A CA 1
ATOM 2672 C C . ASP A 1 350 ? -1.296 -6.719 -28.750 1.00 96.00 350 ASP A C 1
ATOM 2674 O O . ASP A 1 350 ? -1.396 -6.247 -29.885 1.00 96.00 350 ASP A O 1
ATOM 2678 N N . ILE A 1 351 ? -0.519 -6.145 -27.825 1.00 95.38 351 ILE A N 1
ATOM 2679 C CA . ILE A 1 351 ? 0.326 -4.974 -28.095 1.00 95.38 351 ILE A CA 1
ATOM 2680 C C . ILE A 1 351 ? 1.370 -5.301 -29.164 1.00 95.38 351 ILE A C 1
ATOM 2682 O O . ILE A 1 351 ? 1.529 -4.548 -30.124 1.00 95.38 351 ILE A O 1
ATOM 2686 N N . LEU A 1 352 ? 2.092 -6.414 -29.017 1.00 94.81 352 LEU A N 1
ATOM 2687 C CA . LEU A 1 352 ? 3.170 -6.776 -29.940 1.00 94.81 352 LEU A CA 1
ATOM 2688 C C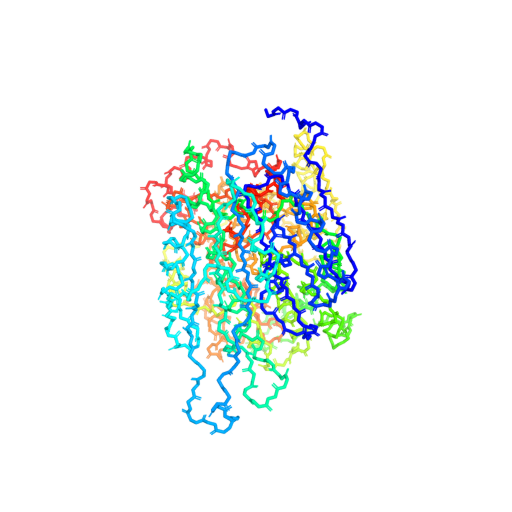 . LEU A 1 352 ? 2.661 -7.171 -31.330 1.00 94.81 352 LEU A C 1
ATOM 2690 O O . LEU A 1 352 ? 3.392 -6.965 -32.302 1.00 94.81 352 LEU A O 1
ATOM 2694 N N . ALA A 1 353 ? 1.438 -7.698 -31.423 1.00 92.88 353 ALA A N 1
ATOM 2695 C CA . ALA A 1 353 ? 0.766 -8.017 -32.678 1.00 92.88 353 ALA A CA 1
ATOM 2696 C C . ALA A 1 353 ? 0.126 -6.780 -33.333 1.00 92.88 353 ALA A C 1
ATOM 2698 O O . ALA A 1 353 ? 0.150 -6.639 -34.553 1.00 92.88 353 ALA A O 1
ATOM 2699 N N . GLY A 1 354 ? -0.452 -5.885 -32.528 1.00 88.94 354 GLY A N 1
ATOM 2700 C CA . GLY A 1 354 ? -1.251 -4.758 -33.003 1.00 88.94 354 GLY A CA 1
ATOM 2701 C C . GLY A 1 354 ? -0.490 -3.451 -33.225 1.00 88.94 354 GLY A C 1
ATOM 2702 O O . GLY A 1 354 ? -1.050 -2.536 -33.824 1.00 88.94 354 GLY A O 1
ATOM 2703 N N . ILE A 1 355 ? 0.742 -3.328 -32.727 1.00 88.44 355 ILE A N 1
ATOM 2704 C CA . ILE A 1 355 ? 1.544 -2.101 -32.819 1.00 88.44 355 ILE A CA 1
ATOM 2705 C C . ILE A 1 355 ? 2.820 -2.390 -33.598 1.00 88.44 355 ILE A C 1
ATOM 2707 O O . ILE A 1 355 ? 3.691 -3.125 -33.126 1.00 88.44 355 ILE A O 1
ATOM 2711 N N . ALA A 1 356 ? 2.938 -1.801 -34.787 1.00 84.88 356 ALA A N 1
ATOM 2712 C CA . ALA A 1 356 ? 4.129 -1.923 -35.615 1.00 84.88 356 ALA A CA 1
ATOM 2713 C C . ALA A 1 356 ? 5.342 -1.232 -34.955 1.00 84.88 356 ALA A C 1
ATOM 2715 O O . ALA A 1 356 ? 5.171 -0.316 -34.149 1.00 84.88 356 ALA A O 1
ATOM 2716 N N . PRO A 1 357 ? 6.579 -1.669 -35.243 1.00 77.75 357 PRO A N 1
ATOM 2717 C CA . PRO A 1 357 ? 7.766 -0.901 -34.884 1.00 77.75 357 PRO A CA 1
ATOM 2718 C C . PRO A 1 357 ? 7.728 0.478 -35.559 1.00 77.75 357 PRO A C 1
ATOM 2720 O O . PRO A 1 357 ? 7.481 0.550 -36.759 1.00 77.75 357 PRO A O 1
ATOM 2723 N N . ASP A 1 358 ? 8.001 1.545 -34.804 1.00 72.81 358 ASP A N 1
ATOM 2724 C CA . ASP A 1 358 ? 8.193 2.882 -35.381 1.00 72.81 358 ASP A CA 1
ATOM 2725 C C . ASP A 1 358 ? 9.417 2.910 -36.300 1.00 72.81 358 ASP A C 1
ATOM 2727 O O . ASP A 1 358 ? 10.459 2.329 -35.974 1.00 72.81 358 ASP A O 1
ATOM 2731 N N . GLU A 1 359 ? 9.325 3.669 -37.393 1.00 62.91 359 GLU A N 1
ATOM 2732 C CA . GLU A 1 359 ? 10.507 4.107 -38.128 1.00 62.91 359 GLU A CA 1
ATOM 2733 C C . GLU A 1 359 ? 11.206 5.236 -37.360 1.00 62.91 359 GLU A C 1
ATOM 2735 O O . GLU A 1 359 ? 10.591 6.155 -36.806 1.00 62.91 359 GLU A O 1
ATOM 2740 N N . ASP A 1 360 ? 12.533 5.166 -37.297 1.00 58.25 360 ASP A N 1
ATOM 2741 C CA . ASP A 1 360 ? 13.344 6.171 -36.630 1.00 58.25 360 ASP A CA 1
ATOM 2742 C C . ASP A 1 360 ? 13.332 7.487 -37.422 1.00 58.25 360 ASP A C 1
ATOM 2744 O O . ASP A 1 360 ? 14.201 7.740 -38.249 1.00 58.25 360 ASP A O 1
ATOM 2748 N N . GLY A 1 361 ? 12.349 8.350 -37.150 1.00 64.19 361 GLY A N 1
ATOM 2749 C CA . GLY A 1 361 ? 12.321 9.700 -37.714 1.00 64.19 361 GLY A CA 1
ATOM 2750 C C . GLY A 1 361 ? 13.513 10.547 -37.249 1.00 64.19 361 GLY A C 1
ATOM 2751 O O . GLY A 1 361 ? 13.944 10.423 -36.092 1.00 64.19 361 GLY A O 1
ATOM 2752 N N . GLU A 1 362 ? 14.003 11.428 -38.130 1.00 67.81 362 GLU A N 1
ATOM 2753 C CA . GLU A 1 362 ? 15.068 12.397 -37.845 1.00 67.81 362 GLU A CA 1
ATOM 2754 C C . GLU A 1 362 ? 14.667 13.297 -36.666 1.00 67.81 362 GLU A C 1
ATOM 2756 O O . GLU A 1 362 ? 13.801 14.161 -36.775 1.00 67.81 362 GLU A O 1
ATOM 2761 N N . ASP A 1 363 ? 15.284 13.083 -35.504 1.00 78.94 363 ASP A N 1
ATOM 2762 C CA . ASP A 1 363 ? 15.116 13.938 -34.329 1.00 78.94 363 ASP A CA 1
ATOM 2763 C C . ASP A 1 363 ? 16.485 14.225 -33.719 1.00 78.94 363 ASP A C 1
ATOM 2765 O O . ASP A 1 363 ? 17.240 13.280 -33.449 1.00 78.94 363 ASP A O 1
ATOM 2769 N N . PRO A 1 364 ? 16.841 15.505 -33.509 1.00 88.94 364 PRO A N 1
ATOM 2770 C CA . PRO A 1 364 ? 18.120 15.865 -32.927 1.00 88.94 364 PRO A CA 1
ATOM 2771 C C . PRO A 1 364 ? 18.336 15.197 -31.568 1.00 88.94 364 PRO A C 1
ATOM 2773 O O . PRO A 1 364 ? 17.477 15.208 -30.682 1.00 88.94 364 PRO A O 1
ATOM 2776 N N . CYS A 1 365 ? 19.542 14.669 -31.378 1.00 91.81 365 CYS A N 1
ATOM 2777 C CA . CYS A 1 365 ? 19.991 14.196 -30.078 1.00 91.81 365 CYS A CA 1
ATOM 2778 C C . CYS A 1 365 ? 20.408 15.374 -29.189 1.00 91.81 365 CYS A C 1
ATOM 2780 O O . CYS A 1 365 ? 21.104 16.291 -29.623 1.00 91.81 365 CYS A O 1
ATOM 2782 N N . ILE A 1 366 ? 20.017 15.311 -27.922 1.00 95.00 366 ILE A N 1
ATOM 2783 C CA . ILE A 1 366 ? 20.443 16.203 -26.846 1.00 95.00 366 ILE A CA 1
ATOM 2784 C C . ILE A 1 366 ? 21.330 15.446 -25.854 1.00 95.00 366 ILE A C 1
ATOM 2786 O O . ILE A 1 366 ? 21.256 14.217 -25.733 1.00 95.00 366 ILE A O 1
ATOM 2790 N N . ASP A 1 367 ? 22.189 16.184 -25.158 1.00 95.62 367 ASP A N 1
ATOM 2791 C CA . ASP A 1 367 ? 23.100 15.656 -24.150 1.00 95.62 367 ASP A CA 1
ATOM 2792 C C . ASP A 1 367 ? 22.570 15.817 -22.718 1.00 95.62 367 ASP A C 1
ATOM 2794 O O . ASP A 1 367 ? 21.488 16.349 -22.470 1.00 95.62 367 ASP A O 1
ATOM 2798 N N . CYS A 1 368 ? 23.353 15.332 -21.757 1.00 94.62 368 CYS A N 1
ATOM 2799 C CA . CYS A 1 368 ? 23.046 15.416 -20.336 1.00 94.62 368 CYS A CA 1
ATOM 2800 C C . CYS A 1 368 ? 22.908 16.858 -19.817 1.00 94.62 368 CYS A C 1
ATOM 2802 O O . CYS A 1 368 ? 22.125 17.074 -18.897 1.00 94.62 368 CYS A O 1
ATOM 2804 N N . HIS A 1 369 ? 23.600 17.842 -20.402 1.00 96.81 369 HIS A N 1
ATOM 2805 C CA . HIS A 1 369 ? 23.518 19.241 -19.973 1.00 96.81 369 HIS A CA 1
ATOM 2806 C C . HIS A 1 369 ? 22.206 19.891 -20.412 1.00 96.81 369 HIS A C 1
ATOM 2808 O O . HIS A 1 369 ? 21.575 20.598 -19.630 1.00 96.81 369 HIS A O 1
ATOM 2814 N N . ALA A 1 370 ? 21.739 19.593 -21.626 1.00 96.31 370 ALA A N 1
ATOM 2815 C CA . ALA A 1 370 ? 20.409 20.006 -22.063 1.00 96.31 370 ALA A CA 1
ATOM 2816 C C . ALA A 1 370 ? 19.299 19.373 -21.200 1.00 96.31 370 ALA A C 1
ATOM 2818 O O . ALA A 1 370 ? 18.346 20.057 -20.820 1.00 96.31 370 ALA A O 1
ATOM 2819 N N . VAL A 1 371 ? 19.439 18.089 -20.839 1.00 96.44 371 VAL A N 1
ATOM 2820 C CA . VAL A 1 371 ? 18.509 17.406 -19.918 1.00 96.44 371 VAL A CA 1
ATOM 2821 C C . VAL A 1 371 ? 18.542 18.050 -18.527 1.00 96.44 371 VAL A C 1
ATOM 2823 O O . VAL A 1 371 ? 17.484 18.285 -17.942 1.00 96.44 371 VAL A O 1
ATOM 2826 N N . GLN A 1 372 ? 19.730 18.385 -18.013 1.00 97.06 372 GLN A N 1
ATOM 2827 C CA . GLN A 1 372 ? 19.902 19.081 -16.735 1.00 97.06 372 GLN A CA 1
ATOM 2828 C C . GLN A 1 372 ? 19.188 20.434 -16.730 1.00 97.06 372 GLN A C 1
ATOM 2830 O O . GLN A 1 372 ? 18.373 20.681 -15.845 1.00 97.06 372 GLN A O 1
ATOM 2835 N N . ALA A 1 373 ? 19.429 21.278 -17.734 1.00 97.56 373 ALA A N 1
ATOM 2836 C CA . ALA A 1 373 ? 18.806 22.597 -17.815 1.00 97.56 373 ALA A CA 1
ATOM 2837 C C . ALA A 1 373 ? 17.267 22.506 -17.843 1.00 97.56 373 ALA A C 1
ATOM 2839 O O . ALA A 1 373 ? 16.569 23.264 -17.164 1.00 97.56 373 ALA A O 1
ATOM 2840 N N . ALA A 1 374 ? 16.717 21.539 -18.583 1.00 97.25 374 ALA A N 1
ATOM 2841 C CA . ALA A 1 374 ? 15.274 21.322 -18.639 1.00 97.25 374 ALA A CA 1
ATOM 2842 C C . ALA A 1 374 ? 14.700 20.772 -17.318 1.00 97.25 374 ALA A C 1
ATOM 2844 O O . ALA A 1 374 ? 13.632 21.207 -16.884 1.00 97.25 374 ALA A O 1
ATOM 2845 N N . THR A 1 375 ? 15.439 19.882 -16.646 1.00 96.88 375 THR A N 1
ATOM 2846 C CA . THR A 1 375 ? 15.126 19.383 -15.296 1.00 96.88 375 THR A CA 1
ATOM 2847 C C . THR A 1 375 ? 15.052 20.539 -14.302 1.00 96.88 375 THR A C 1
ATOM 2849 O O . THR A 1 375 ? 14.046 20.706 -13.616 1.00 96.88 375 THR A O 1
ATOM 2852 N N . GLU A 1 376 ? 16.084 21.382 -14.257 1.00 97.12 376 GLU A N 1
ATOM 2853 C CA . GLU A 1 376 ? 16.148 22.546 -13.370 1.00 97.12 376 GLU A CA 1
ATOM 2854 C C . GLU A 1 376 ? 15.002 23.528 -13.639 1.00 97.12 376 GLU A C 1
ATOM 2856 O O . GLU A 1 376 ? 14.404 24.043 -12.693 1.00 97.12 376 GLU A O 1
ATOM 2861 N N . THR A 1 377 ? 14.640 23.722 -14.911 1.00 97.31 377 THR A N 1
ATOM 2862 C CA . THR A 1 377 ? 13.509 24.568 -15.319 1.00 97.31 377 THR A CA 1
ATOM 2863 C C . THR A 1 377 ? 12.171 24.016 -14.816 1.00 97.31 377 THR A C 1
ATOM 2865 O O . THR A 1 377 ? 11.357 24.772 -14.289 1.00 97.31 377 THR A O 1
ATOM 2868 N N . MET A 1 378 ? 11.925 22.707 -14.942 1.00 96.50 378 MET A N 1
ATOM 2869 C CA . MET A 1 378 ? 10.696 22.084 -14.430 1.00 96.50 378 MET A CA 1
ATOM 2870 C C . MET A 1 378 ? 10.633 22.112 -12.900 1.00 96.50 378 MET A C 1
ATOM 2872 O O . MET A 1 378 ? 9.600 22.456 -12.330 1.00 96.50 378 MET A O 1
ATOM 2876 N N . LEU A 1 379 ? 11.751 21.840 -12.222 1.00 96.19 379 LEU A N 1
ATOM 2877 C CA . LEU A 1 379 ? 11.839 21.969 -10.767 1.00 96.19 379 LEU A CA 1
ATOM 2878 C C . LEU A 1 379 ? 11.599 23.410 -10.299 1.00 96.19 379 LEU A C 1
ATOM 2880 O O . LEU A 1 379 ? 11.014 23.610 -9.239 1.00 96.19 379 LEU A O 1
ATOM 2884 N N . ALA A 1 380 ? 12.047 24.413 -11.060 1.00 96.00 380 ALA A N 1
ATOM 2885 C CA . ALA A 1 380 ? 11.797 25.816 -10.745 1.00 96.00 380 ALA A CA 1
ATOM 2886 C C . ALA A 1 380 ? 10.305 26.175 -10.828 1.00 96.00 380 ALA A C 1
ATOM 2888 O O . ALA A 1 380 ? 9.838 26.940 -9.990 1.00 96.00 380 ALA A O 1
ATOM 2889 N N . ARG A 1 381 ? 9.549 25.588 -11.771 1.00 95.62 381 ARG A N 1
ATOM 2890 C CA . ARG A 1 381 ? 8.087 25.762 -11.841 1.00 95.62 381 ARG A CA 1
ATOM 2891 C C . ARG A 1 381 ? 7.388 25.192 -10.610 1.00 95.62 381 ARG A C 1
ATOM 2893 O O . ARG A 1 381 ? 6.666 25.926 -9.950 1.00 95.62 381 ARG A O 1
ATOM 2900 N N . TYR A 1 382 ? 7.690 23.950 -10.224 1.00 95.50 382 TYR A N 1
ATOM 2901 C CA . TYR A 1 382 ? 7.132 23.384 -8.988 1.00 95.50 382 TYR A CA 1
ATOM 2902 C C . TYR A 1 382 ? 7.507 24.195 -7.744 1.00 95.50 382 TYR A C 1
ATOM 2904 O O . TYR A 1 382 ? 6.678 24.377 -6.861 1.00 95.50 382 TYR A O 1
ATOM 2912 N N . ARG A 1 383 ? 8.735 24.726 -7.681 1.00 94.88 383 ARG A N 1
ATOM 2913 C CA . ARG A 1 383 ? 9.180 25.597 -6.581 1.00 94.88 383 ARG A CA 1
ATOM 2914 C C . ARG A 1 383 ? 8.445 26.934 -6.518 1.00 94.88 383 ARG A C 1
ATOM 2916 O O . ARG A 1 383 ? 8.351 27.498 -5.430 1.00 94.88 383 ARG A O 1
ATOM 2923 N N . ALA A 1 384 ? 7.971 27.449 -7.652 1.00 93.75 384 ALA A N 1
ATOM 2924 C CA . ALA A 1 384 ? 7.198 28.685 -7.694 1.00 93.75 384 ALA A CA 1
ATOM 2925 C C . ALA A 1 384 ? 5.820 28.504 -7.038 1.00 93.75 384 ALA A C 1
ATOM 2927 O O . ALA A 1 384 ? 5.397 29.371 -6.278 1.00 93.75 384 ALA A O 1
ATOM 2928 N N . ASP A 1 385 ? 5.174 27.359 -7.274 1.00 89.44 385 ASP A N 1
ATOM 2929 C CA . ASP A 1 385 ? 3.866 27.029 -6.692 1.00 89.44 385 ASP A CA 1
ATOM 2930 C C . ASP A 1 385 ? 3.984 26.468 -5.262 1.00 89.44 385 ASP A C 1
ATOM 2932 O O . ASP A 1 385 ? 3.124 26.695 -4.410 1.00 89.44 385 ASP A O 1
ATOM 2936 N N . ASP A 1 386 ? 5.074 25.754 -4.972 1.00 91.00 386 ASP A N 1
ATOM 2937 C CA . ASP A 1 386 ? 5.348 25.126 -3.683 1.00 91.00 386 ASP A CA 1
ATOM 2938 C C . ASP A 1 386 ? 6.829 25.299 -3.293 1.00 91.00 386 ASP A C 1
ATOM 2940 O O . ASP A 1 386 ? 7.678 24.477 -3.656 1.00 91.00 386 ASP A O 1
ATOM 2944 N N . PRO A 1 387 ? 7.168 26.321 -2.481 1.00 89.38 387 PRO A N 1
ATOM 2945 C CA . PRO A 1 387 ? 8.544 26.565 -2.037 1.00 89.38 387 PRO A CA 1
ATOM 2946 C C . PRO A 1 387 ? 9.201 25.389 -1.295 1.00 89.38 387 PRO A C 1
ATOM 2948 O O . PRO A 1 387 ? 10.429 25.313 -1.209 1.00 89.38 387 PRO A O 1
ATOM 2951 N N . GLY A 1 388 ? 8.408 24.453 -0.758 1.00 85.88 388 GLY A N 1
ATOM 2952 C CA . GLY A 1 388 ? 8.915 23.237 -0.121 1.00 85.88 388 GLY A CA 1
ATOM 2953 C C . GLY A 1 388 ? 9.356 22.153 -1.113 1.00 85.88 388 GLY A C 1
ATOM 2954 O O . GLY A 1 388 ? 9.937 21.148 -0.696 1.00 85.88 388 GLY A O 1
ATOM 2955 N N . PHE A 1 389 ? 9.070 22.305 -2.413 1.00 91.81 389 PHE A N 1
ATOM 2956 C CA . PHE A 1 389 ? 9.394 21.325 -3.448 1.00 91.81 389 PHE A CA 1
ATOM 2957 C C . PHE A 1 389 ? 10.889 21.398 -3.765 1.00 91.81 389 PHE A C 1
ATOM 2959 O O . PHE A 1 389 ? 11.315 22.018 -4.734 1.00 91.81 389 PHE A O 1
ATOM 2966 N N . GLN A 1 390 ? 11.728 20.804 -2.918 1.00 86.06 390 GLN A N 1
ATOM 2967 C CA . GLN A 1 390 ? 13.175 20.817 -3.149 1.00 86.06 390 GLN A CA 1
ATOM 2968 C C . GLN A 1 390 ? 13.676 19.445 -3.583 1.00 86.06 390 GLN A C 1
ATOM 2970 O O . GLN A 1 390 ? 13.533 18.461 -2.849 1.00 86.06 390 GLN A O 1
ATOM 2975 N N . ALA A 1 391 ? 14.312 19.446 -4.750 1.00 92.31 391 ALA A N 1
ATOM 2976 C CA . ALA A 1 391 ? 15.067 18.349 -5.315 1.00 92.31 391 ALA A CA 1
ATOM 2977 C C . ALA A 1 391 ? 16.403 18.879 -5.851 1.00 92.31 391 ALA A C 1
ATOM 2979 O O . ALA A 1 391 ? 16.475 20.012 -6.336 1.00 92.31 391 ALA A O 1
ATOM 2980 N N . GLU A 1 392 ? 17.445 18.065 -5.745 1.00 93.56 392 GLU A N 1
ATOM 2981 C CA . GLU A 1 392 ? 18.785 18.362 -6.246 1.00 93.56 392 GLU A CA 1
ATOM 2982 C C . GLU A 1 392 ? 19.007 17.656 -7.583 1.00 93.56 392 GLU A C 1
ATOM 2984 O O . GLU A 1 392 ? 18.586 16.514 -7.753 1.00 93.56 392 GLU A O 1
ATOM 2989 N N . VAL A 1 393 ? 19.683 18.312 -8.525 1.00 95.38 393 VAL A N 1
ATOM 2990 C CA . VAL A 1 393 ? 20.058 17.705 -9.806 1.00 95.38 393 VAL A CA 1
ATOM 2991 C C . VAL A 1 393 ? 21.541 17.355 -9.777 1.00 95.38 393 VAL A C 1
ATOM 2993 O O . VAL A 1 393 ? 22.381 18.234 -9.601 1.00 95.38 393 VAL A O 1
ATOM 2996 N N . CYS A 1 394 ? 21.872 16.077 -9.968 1.00 94.31 394 CYS A N 1
ATOM 2997 C CA . CYS A 1 394 ? 23.247 15.590 -9.877 1.00 94.31 394 CYS A CA 1
ATOM 2998 C C . CYS A 1 394 ? 23.667 14.882 -11.171 1.00 94.31 394 CYS A C 1
ATOM 3000 O O . CYS A 1 394 ? 23.062 13.883 -11.567 1.00 94.31 394 CYS A O 1
ATOM 3002 N N . LEU A 1 395 ? 24.761 15.331 -11.795 1.00 93.94 395 LEU A N 1
ATOM 3003 C CA . LEU A 1 395 ? 25.399 14.591 -12.886 1.00 93.94 395 LEU A CA 1
ATOM 3004 C C . LEU A 1 395 ? 26.258 13.444 -12.327 1.00 93.94 395 LEU A C 1
ATOM 3006 O O . LEU A 1 395 ? 27.095 13.653 -11.449 1.00 93.94 395 LEU A O 1
ATOM 3010 N N . ARG A 1 396 ? 26.086 12.228 -12.851 1.00 85.19 396 ARG A N 1
ATOM 3011 C CA . ARG A 1 396 ? 26.755 11.004 -12.371 1.00 85.19 396 ARG A CA 1
ATOM 3012 C C . ARG A 1 396 ? 27.411 10.239 -13.521 1.00 85.19 396 ARG A C 1
ATOM 3014 O O . ARG A 1 396 ? 26.853 10.145 -14.608 1.00 85.19 396 ARG A O 1
ATOM 3021 N N . LYS A 1 397 ? 28.597 9.669 -13.284 1.00 81.62 397 LYS A N 1
ATOM 3022 C CA . LYS A 1 397 ? 29.335 8.852 -14.277 1.00 81.62 397 LYS A CA 1
ATOM 3023 C C . LYS A 1 397 ? 29.087 7.347 -14.128 1.00 81.62 397 LYS A C 1
ATOM 3025 O O . LYS A 1 397 ? 29.400 6.580 -15.027 1.00 81.62 397 LYS A O 1
ATOM 3030 N N . ASP A 1 398 ? 28.556 6.932 -12.985 1.00 72.31 398 ASP A N 1
ATOM 3031 C CA . ASP A 1 398 ? 28.468 5.549 -12.507 1.00 72.31 398 ASP A CA 1
ATOM 3032 C C . ASP A 1 398 ? 27.054 4.950 -12.604 1.00 72.31 398 ASP A C 1
ATOM 3034 O O . ASP A 1 398 ? 26.786 3.877 -12.056 1.00 72.31 398 ASP A O 1
ATOM 3038 N N . ILE A 1 399 ? 26.153 5.637 -13.312 1.00 74.06 399 ILE A N 1
ATOM 3039 C CA . ILE A 1 399 ? 24.787 5.187 -13.594 1.00 74.06 399 ILE A CA 1
ATOM 3040 C C . ILE A 1 399 ? 24.565 5.051 -15.104 1.00 74.06 399 ILE A C 1
ATOM 3042 O O . ILE A 1 399 ? 25.181 5.759 -15.911 1.00 74.06 399 ILE A O 1
ATOM 3046 N N . ALA A 1 400 ? 23.670 4.137 -15.484 1.00 73.69 400 ALA A N 1
ATOM 3047 C CA . ALA A 1 400 ? 23.313 3.900 -16.880 1.00 73.69 400 ALA A CA 1
ATOM 3048 C C . ALA A 1 400 ? 22.757 5.177 -17.549 1.00 73.69 400 ALA A C 1
ATOM 3050 O O . ALA A 1 400 ? 22.148 5.993 -16.855 1.00 73.69 400 ALA A O 1
ATOM 3051 N N . PRO A 1 401 ? 22.943 5.359 -18.874 1.00 80.69 401 PRO A N 1
ATOM 3052 C CA . PRO A 1 401 ? 22.402 6.504 -19.606 1.00 80.69 401 PRO A CA 1
ATOM 3053 C C . PRO A 1 401 ? 20.911 6.723 -19.327 1.00 80.69 401 PRO A C 1
ATOM 3055 O O . PRO A 1 401 ? 20.122 5.784 -19.434 1.00 80.69 401 PRO A O 1
ATOM 3058 N N . GLY A 1 402 ? 20.531 7.960 -19.002 1.00 85.50 402 GLY A N 1
ATOM 3059 C CA . GLY A 1 402 ? 19.163 8.320 -18.645 1.00 85.50 402 GLY A CA 1
ATOM 3060 C C . GLY A 1 402 ? 19.065 9.201 -17.401 1.00 85.50 402 GLY A C 1
ATOM 3061 O O . GLY A 1 402 ? 20.044 9.798 -16.942 1.00 85.50 402 GLY A O 1
ATOM 3062 N N . LEU A 1 403 ? 17.838 9.264 -16.895 1.00 87.94 403 LEU A N 1
ATOM 3063 C CA . LEU A 1 403 ? 17.416 9.997 -15.711 1.00 87.94 403 LEU A CA 1
ATOM 3064 C C . LEU A 1 403 ? 16.914 8.981 -14.678 1.00 87.94 403 LEU A C 1
ATOM 3066 O O . LEU A 1 403 ? 16.322 7.974 -15.061 1.00 87.94 403 LEU A O 1
ATOM 3070 N N . MET A 1 404 ? 17.183 9.213 -13.397 1.00 82.94 404 MET A N 1
ATOM 3071 C CA . MET A 1 404 ? 16.674 8.383 -12.304 1.00 82.94 404 MET A CA 1
ATOM 3072 C C . MET A 1 404 ? 16.429 9.243 -11.072 1.00 82.94 404 MET A C 1
ATOM 3074 O O . MET A 1 404 ? 17.249 10.099 -10.740 1.00 82.94 404 MET A O 1
ATOM 3078 N N . VAL A 1 405 ? 15.345 8.976 -10.354 1.00 86.00 405 VAL A N 1
ATOM 3079 C CA . VAL A 1 405 ? 15.052 9.634 -9.077 1.00 86.00 405 VAL A CA 1
ATOM 3080 C C . VAL A 1 405 ? 15.441 8.737 -7.908 1.00 86.00 405 VAL A C 1
ATOM 3082 O O . VAL A 1 405 ? 15.058 7.571 -7.843 1.00 86.00 405 VAL A O 1
ATOM 3085 N N . SER A 1 406 ? 16.185 9.297 -6.956 1.00 84.06 406 SER A N 1
ATOM 3086 C CA . SER A 1 406 ? 16.487 8.664 -5.671 1.00 84.06 406 SER A CA 1
ATOM 3087 C C . SER A 1 406 ? 16.216 9.653 -4.543 1.00 84.06 406 SER A C 1
ATOM 3089 O O . SER A 1 406 ? 16.949 10.624 -4.350 1.00 84.06 406 SER A O 1
ATOM 3091 N N . GLY A 1 407 ? 15.114 9.444 -3.821 1.00 83.06 407 GLY A N 1
ATOM 3092 C CA . GLY A 1 407 ? 14.641 10.380 -2.805 1.00 83.06 407 GLY A CA 1
ATOM 3093 C C . GLY A 1 407 ? 14.424 11.784 -3.379 1.00 83.06 407 GLY A C 1
ATOM 3094 O O . GLY A 1 407 ? 13.551 11.991 -4.215 1.00 83.06 407 GLY A O 1
ATOM 3095 N N . ARG A 1 408 ? 15.247 12.743 -2.937 1.00 84.25 408 ARG A N 1
ATOM 3096 C CA . ARG A 1 408 ? 15.220 14.146 -3.395 1.00 84.25 408 ARG A CA 1
ATOM 3097 C C . ARG A 1 408 ? 16.183 14.429 -4.545 1.00 84.25 408 ARG A C 1
ATOM 3099 O O . ARG A 1 408 ? 16.259 15.567 -4.989 1.00 84.25 408 ARG A O 1
ATOM 3106 N N . SER A 1 409 ? 16.945 13.445 -5.000 1.00 89.69 409 SER A N 1
ATOM 3107 C CA . SER A 1 409 ? 17.971 13.644 -6.017 1.00 89.69 409 SER A CA 1
ATOM 3108 C C . SER A 1 409 ? 17.480 13.152 -7.371 1.00 89.69 409 SER A C 1
ATOM 3110 O O . SER A 1 409 ? 17.060 12.004 -7.519 1.00 89.69 409 SER A O 1
ATOM 3112 N N . VAL A 1 410 ? 17.576 14.022 -8.370 1.00 93.94 410 VAL A N 1
ATOM 3113 C CA . VAL A 1 410 ? 17.412 13.705 -9.783 1.00 93.94 410 VAL A CA 1
ATOM 3114 C C . VAL A 1 410 ? 18.801 13.447 -10.357 1.00 93.94 410 VAL A C 1
ATOM 3116 O O . VAL A 1 410 ? 19.608 14.360 -10.532 1.00 93.94 410 VAL A O 1
ATOM 3119 N N . LEU A 1 411 ? 19.102 12.179 -10.609 1.00 91.38 411 LEU A N 1
ATOM 3120 C CA . LEU A 1 411 ? 20.404 11.721 -11.070 1.00 91.38 411 LEU A CA 1
ATOM 3121 C C . LEU A 1 411 ? 20.405 11.619 -12.596 1.00 91.38 411 LEU A C 1
ATOM 3123 O O . LEU A 1 411 ? 19.603 10.887 -13.176 1.00 91.38 411 LEU A O 1
ATOM 3127 N N . ILE A 1 412 ? 21.331 12.321 -13.247 1.00 93.44 412 ILE A N 1
ATOM 3128 C CA . ILE A 1 412 ? 21.481 12.336 -14.706 1.00 93.44 412 ILE A CA 1
ATOM 3129 C C . ILE A 1 412 ? 22.815 11.695 -15.065 1.00 93.44 412 ILE A C 1
ATOM 3131 O O . ILE A 1 412 ? 23.871 12.154 -14.624 1.00 93.44 412 ILE A O 1
ATOM 3135 N N . SER A 1 413 ? 22.807 10.656 -15.900 1.00 89.75 413 SER A N 1
ATOM 3136 C CA . SER A 1 413 ? 24.069 10.081 -16.369 1.00 89.75 413 SER A CA 1
ATOM 3137 C C . SER A 1 413 ? 24.794 11.068 -17.282 1.00 89.75 413 SER A C 1
ATOM 3139 O O . SER A 1 413 ? 24.199 11.589 -18.229 1.00 89.75 413 SER A O 1
ATOM 3141 N N . THR A 1 414 ? 26.097 11.276 -17.092 1.00 91.75 414 THR A N 1
ATOM 3142 C CA . THR A 1 414 ? 26.910 12.077 -18.024 1.00 91.75 414 THR A CA 1
ATOM 3143 C C . THR A 1 414 ? 26.988 11.442 -19.414 1.00 91.75 414 THR A C 1
ATOM 3145 O O . THR A 1 414 ? 27.236 12.141 -20.393 1.00 91.75 414 THR A O 1
ATOM 3148 N N . ALA A 1 415 ? 26.744 10.130 -19.510 1.00 88.44 415 ALA A N 1
ATOM 3149 C CA . ALA A 1 415 ? 26.663 9.389 -20.766 1.00 88.44 415 ALA A CA 1
ATOM 3150 C C . ALA A 1 415 ? 25.289 9.512 -21.457 1.00 88.44 415 ALA A C 1
ATOM 3152 O O . ALA A 1 415 ? 25.075 8.911 -22.508 1.00 88.44 415 ALA A O 1
ATOM 3153 N N . THR A 1 416 ? 24.345 10.274 -20.890 1.00 89.50 416 THR A N 1
ATOM 3154 C CA . THR A 1 416 ? 23.010 10.444 -21.475 1.00 89.50 416 THR A CA 1
ATOM 3155 C C . THR A 1 416 ? 23.095 11.141 -22.828 1.00 89.50 416 THR A C 1
ATOM 3157 O O . THR A 1 416 ? 23.643 12.241 -22.968 1.00 89.50 416 THR A O 1
ATOM 3160 N N . ARG A 1 417 ? 22.524 10.475 -23.830 1.00 90.38 417 ARG A N 1
ATOM 3161 C CA . ARG A 1 417 ? 22.226 10.999 -25.159 1.00 90.38 417 ARG A CA 1
ATOM 3162 C C . ARG A 1 417 ? 20.831 10.521 -25.517 1.00 90.38 417 ARG A C 1
ATOM 3164 O O . ARG A 1 417 ? 20.568 9.321 -25.450 1.00 90.38 417 ARG A O 1
ATOM 3171 N N . MET A 1 418 ? 19.933 11.440 -25.844 1.00 89.75 418 MET A N 1
ATOM 3172 C CA . MET A 1 418 ? 18.564 11.076 -26.196 1.00 89.75 418 MET A CA 1
ATOM 3173 C C . MET A 1 418 ? 17.953 12.006 -27.223 1.00 89.75 418 MET A C 1
ATOM 3175 O O . MET A 1 418 ? 18.373 13.143 -27.379 1.00 89.75 418 MET A O 1
ATOM 3179 N N . ARG A 1 419 ? 16.934 11.496 -27.900 1.00 90.25 419 ARG A N 1
ATOM 3180 C CA . ARG A 1 419 ? 16.076 12.234 -28.821 1.00 90.25 419 ARG A CA 1
ATOM 3181 C C . ARG A 1 419 ? 15.376 13.396 -28.117 1.00 90.25 419 ARG A C 1
ATOM 3183 O O . ARG A 1 419 ? 14.789 13.192 -27.052 1.00 90.25 419 ARG A O 1
ATOM 3190 N N . ARG A 1 420 ? 15.429 14.602 -28.691 1.00 91.38 420 ARG A N 1
ATOM 3191 C CA . ARG A 1 420 ? 14.820 15.808 -28.106 1.00 91.38 420 ARG A CA 1
ATOM 3192 C C . ARG A 1 420 ? 13.332 15.610 -27.830 1.00 91.38 420 ARG A C 1
ATOM 3194 O O . ARG A 1 420 ? 12.871 16.023 -26.768 1.00 91.38 420 ARG A O 1
ATOM 3201 N N . ARG A 1 421 ? 12.597 14.925 -28.713 1.00 88.94 421 ARG A N 1
ATOM 3202 C CA . ARG A 1 421 ? 11.152 14.674 -28.542 1.00 88.94 421 ARG A CA 1
ATOM 3203 C C . ARG A 1 421 ? 10.808 13.844 -27.301 1.00 88.94 421 ARG A C 1
ATOM 3205 O O . ARG A 1 421 ? 9.700 13.931 -26.790 1.00 88.94 421 ARG A O 1
ATOM 3212 N N . ARG A 1 422 ? 11.759 13.054 -26.782 1.00 90.00 422 ARG A N 1
ATOM 3213 C CA . ARG A 1 422 ? 11.582 12.233 -25.569 1.00 90.00 422 ARG A CA 1
ATOM 3214 C C . ARG A 1 422 ? 11.777 13.015 -24.271 1.00 90.00 422 ARG A C 1
ATOM 3216 O O . ARG A 1 422 ? 11.413 12.494 -23.219 1.00 90.00 422 ARG A O 1
ATOM 3223 N N . LEU A 1 423 ? 12.359 14.215 -24.331 1.00 93.88 423 LEU A N 1
ATOM 3224 C CA . LEU A 1 423 ? 12.741 14.973 -23.142 1.00 93.88 423 LEU A CA 1
ATOM 3225 C C . LEU A 1 423 ? 11.538 15.273 -22.249 1.00 93.88 423 LEU A C 1
ATOM 3227 O O . LEU A 1 423 ? 11.568 14.944 -21.071 1.00 93.88 423 LEU A O 1
ATOM 3231 N N . ASP A 1 424 ? 10.479 15.864 -22.801 1.00 95.56 424 ASP A N 1
ATOM 3232 C CA . ASP A 1 424 ? 9.325 16.280 -22.000 1.00 95.56 424 ASP A CA 1
ATOM 3233 C C . ASP A 1 424 ? 8.634 15.082 -21.332 1.00 95.56 424 ASP A C 1
ATOM 3235 O O . ASP A 1 424 ? 8.445 15.092 -20.120 1.00 95.56 424 ASP A O 1
ATOM 3239 N N . ALA A 1 425 ? 8.380 13.999 -22.071 1.00 94.56 425 ALA A N 1
ATOM 3240 C CA . ALA A 1 425 ? 7.811 12.775 -21.504 1.00 94.56 425 ALA A CA 1
ATOM 3241 C C . ALA A 1 425 ? 8.677 12.173 -20.384 1.00 94.56 425 ALA A C 1
ATOM 3243 O O . ALA A 1 425 ? 8.143 11.760 -19.357 1.00 94.56 425 ALA A O 1
ATOM 3244 N N . LEU A 1 426 ? 10.008 12.169 -20.539 1.00 94.75 426 LEU A N 1
ATOM 3245 C CA . LEU A 1 426 ? 10.912 11.727 -19.475 1.00 94.75 426 LEU A CA 1
ATOM 3246 C C . LEU A 1 426 ? 10.806 12.621 -18.232 1.00 94.75 426 LEU A C 1
ATOM 3248 O O . LEU A 1 426 ? 10.775 12.112 -17.116 1.00 94.75 426 LEU A O 1
ATOM 3252 N N . LEU A 1 427 ? 10.746 13.942 -18.407 1.00 96.69 427 LEU A N 1
ATOM 3253 C CA . LEU A 1 427 ? 10.622 14.873 -17.287 1.00 96.69 427 LEU A CA 1
ATOM 3254 C C . LEU A 1 427 ? 9.271 14.724 -16.572 1.00 96.69 427 LEU A C 1
ATOM 3256 O O . LEU A 1 427 ? 9.234 14.750 -15.343 1.00 96.69 427 LEU A O 1
ATOM 3260 N N . GLN A 1 428 ? 8.175 14.508 -17.308 1.00 97.31 428 GLN A N 1
ATOM 3261 C CA . GLN A 1 428 ? 6.869 14.231 -16.701 1.00 97.31 428 GLN A CA 1
ATOM 3262 C C . GLN A 1 428 ? 6.863 12.912 -15.924 1.00 97.31 428 GLN A C 1
ATOM 3264 O O . GLN A 1 428 ? 6.307 12.867 -14.832 1.00 97.31 428 GLN A O 1
ATOM 3269 N N . HIS A 1 429 ? 7.530 11.873 -16.433 1.00 97.12 429 HIS A N 1
ATOM 3270 C CA . HIS A 1 429 ? 7.700 10.612 -15.713 1.00 97.12 429 HIS A CA 1
ATOM 3271 C C . HIS A 1 429 ? 8.502 10.819 -14.419 1.00 97.12 429 HIS A C 1
ATOM 3273 O O . HIS A 1 429 ? 8.032 10.525 -13.324 1.00 97.12 429 HIS A O 1
ATOM 3279 N N . GLU A 1 430 ? 9.726 11.330 -14.522 1.00 95.69 430 GLU A N 1
ATOM 3280 C CA . GLU A 1 430 ? 10.650 11.355 -13.387 1.00 95.69 430 GLU A CA 1
ATOM 3281 C C . GLU A 1 430 ? 10.293 12.458 -12.381 1.00 95.69 430 GLU A C 1
ATOM 3283 O O . GLU A 1 430 ? 10.224 12.222 -11.178 1.00 95.69 430 GLU A O 1
ATOM 3288 N N . ILE A 1 431 ? 10.008 13.675 -12.844 1.00 96.38 431 ILE A N 1
ATOM 3289 C CA . ILE A 1 431 ? 9.726 14.814 -11.960 1.00 96.38 431 ILE A CA 1
ATOM 3290 C C . ILE A 1 431 ? 8.233 14.907 -11.657 1.00 96.38 431 ILE A C 1
ATOM 3292 O O . ILE A 1 431 ? 7.851 15.042 -10.496 1.00 96.38 431 ILE A O 1
ATOM 3296 N N . GLY A 1 432 ? 7.398 14.838 -12.698 1.00 96.00 432 GLY A N 1
ATOM 3297 C CA . GLY A 1 432 ? 5.947 14.991 -12.582 1.00 96.00 432 GLY A CA 1
ATOM 3298 C C . GLY A 1 432 ? 5.264 13.869 -11.801 1.00 96.00 432 GLY A C 1
ATOM 3299 O O . GLY A 1 432 ? 4.168 14.089 -11.292 1.00 96.00 432 GLY A O 1
ATOM 3300 N N . VAL A 1 433 ? 5.919 12.712 -11.655 1.00 97.12 433 VAL A N 1
ATOM 3301 C CA . VAL A 1 433 ? 5.446 11.598 -10.825 1.00 97.12 433 VAL A CA 1
ATOM 3302 C C . VAL A 1 433 ? 6.413 11.329 -9.673 1.00 97.12 433 VAL A C 1
ATOM 3304 O O . VAL A 1 433 ? 6.069 11.647 -8.539 1.00 97.12 433 VAL A O 1
ATOM 3307 N N . HIS A 1 434 ? 7.625 10.815 -9.915 1.00 96.38 434 HIS A N 1
ATOM 3308 C CA . HIS A 1 434 ? 8.465 10.282 -8.823 1.00 96.38 434 HIS A CA 1
ATOM 3309 C C . HIS A 1 434 ? 8.964 11.339 -7.830 1.00 96.38 434 HIS A C 1
ATOM 3311 O O . HIS A 1 434 ? 8.890 11.121 -6.617 1.00 96.38 434 HIS A O 1
ATOM 3317 N N . VAL A 1 435 ? 9.464 12.489 -8.303 1.00 96.06 435 VAL A N 1
ATOM 3318 C CA . VAL A 1 435 ? 9.857 13.591 -7.398 1.00 96.06 435 VAL A CA 1
ATOM 3319 C C . VAL A 1 435 ? 8.625 14.188 -6.722 1.00 96.06 435 VAL A C 1
ATOM 3321 O O . VAL A 1 435 ? 8.659 14.469 -5.523 1.00 96.06 435 VAL A O 1
ATOM 3324 N N . LEU A 1 436 ? 7.533 14.366 -7.470 1.00 96.38 436 LEU A N 1
ATOM 3325 C CA . LEU A 1 436 ? 6.296 14.948 -6.960 1.00 96.38 436 LEU A CA 1
ATOM 3326 C C . LEU A 1 436 ? 5.693 14.126 -5.822 1.00 96.38 436 LEU A C 1
ATOM 3328 O O . LEU A 1 436 ? 5.411 14.677 -4.757 1.00 96.38 436 LEU A O 1
ATOM 3332 N N . THR A 1 437 ? 5.542 12.816 -6.007 1.00 96.69 437 THR A N 1
ATOM 3333 C CA . THR A 1 437 ? 4.966 11.927 -4.993 1.00 96.69 437 THR A CA 1
ATOM 3334 C C . THR A 1 437 ? 5.899 11.760 -3.802 1.00 96.69 437 THR A C 1
ATOM 3336 O O . THR A 1 437 ? 5.434 11.778 -2.664 1.00 96.69 437 THR A O 1
ATOM 3339 N N . PHE A 1 438 ? 7.219 11.716 -4.013 1.00 95.38 438 PHE A N 1
ATOM 3340 C CA . PHE A 1 438 ? 8.179 11.773 -2.907 1.00 95.38 438 PHE A CA 1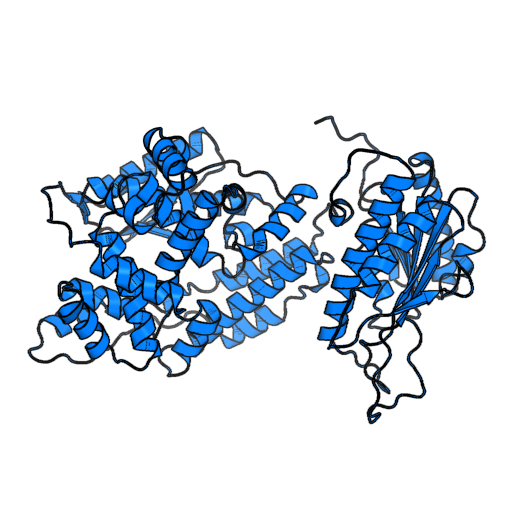
ATOM 3341 C C . PHE A 1 438 ? 8.019 13.068 -2.091 1.00 95.38 438 PHE A C 1
ATOM 3343 O O . PHE A 1 438 ? 7.982 13.038 -0.860 1.00 95.38 438 PHE A O 1
ATOM 3350 N N . SER A 1 439 ? 7.897 14.211 -2.774 1.00 94.75 439 SER A N 1
ATOM 3351 C CA . SER A 1 439 ? 7.768 15.526 -2.148 1.00 94.75 439 SER A CA 1
ATOM 3352 C C . SER A 1 439 ? 6.457 15.660 -1.368 1.00 94.75 439 SER A C 1
ATOM 3354 O O . SER A 1 439 ? 6.476 16.061 -0.203 1.00 94.75 439 SER A O 1
ATOM 3356 N N . ASN A 1 440 ? 5.317 15.314 -1.972 1.00 95.56 440 ASN A N 1
ATOM 3357 C CA . ASN A 1 440 ? 4.018 15.339 -1.297 1.00 95.56 440 ASN A CA 1
ATOM 3358 C C . ASN A 1 440 ? 3.992 14.368 -0.108 1.00 95.56 440 ASN A C 1
ATOM 3360 O O . ASN A 1 440 ? 3.584 14.760 0.984 1.00 95.56 440 ASN A O 1
ATOM 3364 N N . GLY A 1 441 ? 4.521 13.154 -0.284 1.00 95.62 441 GLY A N 1
ATOM 3365 C CA . GLY A 1 441 ? 4.587 12.143 0.768 1.00 95.62 441 GLY A CA 1
ATOM 3366 C C . GLY A 1 441 ? 5.416 12.586 1.974 1.00 95.62 441 GLY A C 1
ATOM 3367 O O . GLY A 1 441 ? 4.983 12.435 3.112 1.00 95.62 441 GLY A O 1
ATOM 3368 N N . GLY A 1 442 ? 6.560 13.237 1.742 1.00 92.88 442 GLY A N 1
ATOM 3369 C CA . GLY A 1 442 ? 7.399 13.787 2.813 1.00 92.88 442 GLY A CA 1
ATOM 3370 C C . GLY A 1 442 ? 6.733 14.888 3.651 1.00 92.88 442 GLY A C 1
ATOM 3371 O O . GLY A 1 442 ? 7.236 15.223 4.721 1.00 92.88 442 GLY A O 1
ATOM 3372 N N . ARG A 1 443 ? 5.601 15.449 3.202 1.00 91.88 443 ARG A N 1
ATOM 3373 C CA . ARG A 1 443 ? 4.829 16.460 3.945 1.00 91.88 443 ARG A CA 1
ATOM 3374 C C . ARG A 1 443 ? 3.690 15.879 4.782 1.00 91.88 443 ARG A C 1
ATOM 3376 O O . ARG A 1 443 ? 3.089 16.624 5.548 1.00 91.88 443 ARG A O 1
ATOM 3383 N N . GLN A 1 444 ? 3.408 14.581 4.677 1.00 93.19 444 GLN A N 1
ATOM 3384 C CA . GLN A 1 444 ? 2.294 13.938 5.386 1.00 93.19 444 GLN A CA 1
ATOM 3385 C C . GLN A 1 444 ? 2.556 13.711 6.885 1.00 93.19 444 GLN A C 1
ATOM 3387 O O . GLN A 1 444 ? 1.722 13.152 7.588 1.00 93.19 444 GLN A O 1
ATOM 3392 N N . GLY A 1 445 ? 3.724 14.113 7.395 1.00 91.44 445 GLY A N 1
ATOM 3393 C CA . GLY A 1 445 ? 4.099 13.948 8.801 1.00 91.44 445 GLY A CA 1
ATOM 3394 C C . GLY A 1 445 ? 4.669 12.571 9.156 1.00 91.44 445 GLY A C 1
ATOM 3395 O O . GLY A 1 445 ? 5.183 12.430 10.266 1.00 91.44 445 GLY A O 1
ATOM 3396 N N . LEU A 1 446 ? 4.631 11.618 8.216 1.00 95.38 446 LEU A N 1
ATOM 3397 C CA . LEU A 1 446 ? 5.269 10.300 8.275 1.00 95.38 446 LEU A CA 1
ATOM 3398 C C . LEU A 1 446 ? 6.066 10.059 6.985 1.00 95.38 446 LEU A C 1
ATOM 3400 O O . LEU A 1 446 ? 5.570 10.279 5.877 1.00 95.38 446 LEU A O 1
ATOM 3404 N N . SER A 1 447 ? 7.307 9.609 7.129 1.00 95.12 447 SER A N 1
ATOM 3405 C CA . SER A 1 447 ? 8.243 9.369 6.031 1.00 95.12 447 SER A CA 1
ATOM 3406 C C . SER A 1 447 ? 7.805 8.229 5.107 1.00 95.12 447 SER A C 1
ATOM 3408 O O . SER A 1 447 ? 8.143 8.243 3.917 1.00 95.12 447 SER A O 1
ATOM 3410 N N . ILE A 1 448 ? 7.009 7.273 5.604 1.00 96.69 448 ILE A N 1
ATOM 3411 C CA . ILE A 1 448 ? 6.497 6.141 4.825 1.00 96.69 448 ILE A CA 1
ATOM 3412 C C . ILE A 1 448 ? 5.696 6.570 3.592 1.00 96.69 448 ILE A C 1
ATOM 3414 O O . ILE A 1 448 ? 5.742 5.892 2.571 1.00 96.69 448 ILE A O 1
ATOM 3418 N N . PHE A 1 449 ? 5.020 7.722 3.620 1.00 96.81 449 PHE A N 1
ATOM 3419 C CA . PHE A 1 449 ? 4.304 8.226 2.445 1.00 96.81 449 PHE A CA 1
ATOM 3420 C C . PHE A 1 449 ? 5.253 8.745 1.359 1.00 96.81 449 PHE A C 1
ATOM 3422 O O . PHE A 1 449 ? 4.906 8.715 0.180 1.00 96.81 449 PHE A O 1
ATOM 3429 N N . GLY A 1 450 ? 6.451 9.211 1.724 1.00 94.50 450 GLY A N 1
ATOM 3430 C CA . GLY A 1 450 ? 7.486 9.629 0.775 1.00 94.50 450 GLY A CA 1
ATOM 3431 C C . GLY A 1 450 ? 8.339 8.463 0.268 1.00 94.50 450 GLY A C 1
ATOM 3432 O O . GLY A 1 450 ? 8.663 8.399 -0.919 1.00 94.50 450 GLY A O 1
ATOM 3433 N N . THR A 1 451 ? 8.694 7.520 1.147 1.00 92.44 451 THR A N 1
ATOM 3434 C CA . THR A 1 451 ? 9.468 6.316 0.785 1.00 92.44 451 THR A CA 1
ATOM 3435 C C . THR A 1 451 ? 8.612 5.272 0.061 1.00 92.44 451 THR A C 1
ATOM 3437 O O . THR A 1 451 ? 9.097 4.621 -0.866 1.00 92.44 451 THR A O 1
ATOM 3440 N N . GLY A 1 452 ? 7.334 5.193 0.426 1.00 95.75 452 GLY A N 1
ATOM 3441 C CA . GLY A 1 452 ? 6.246 4.489 -0.241 1.00 95.75 452 GLY A CA 1
ATOM 3442 C C . GLY A 1 452 ? 5.631 3.357 0.568 1.00 95.75 452 GLY A C 1
ATOM 3443 O O . GLY A 1 452 ? 6.339 2.578 1.212 1.00 95.75 452 GLY A O 1
ATOM 3444 N N . LEU A 1 453 ? 4.300 3.268 0.505 1.00 97.75 453 LEU A N 1
ATOM 3445 C CA . LEU A 1 453 ? 3.509 2.206 1.125 1.00 97.75 453 LEU A CA 1
ATOM 3446 C C . LEU A 1 453 ? 3.721 0.888 0.382 1.00 97.75 453 LEU A C 1
ATOM 3448 O O . LEU A 1 453 ? 3.910 0.898 -0.827 1.00 97.75 453 LEU A O 1
ATOM 3452 N N . ALA A 1 454 ? 3.652 -0.249 1.068 1.00 97.56 454 ALA A N 1
ATOM 3453 C CA . ALA A 1 454 ? 4.024 -1.528 0.466 1.00 97.56 454 ALA A CA 1
ATOM 3454 C C . ALA A 1 454 ? 3.352 -1.781 -0.907 1.00 97.56 454 ALA A C 1
ATOM 3456 O O . ALA A 1 454 ? 2.142 -1.623 -1.054 1.00 97.56 454 ALA A O 1
ATOM 3457 N N . GLY A 1 455 ? 4.096 -2.216 -1.921 1.00 96.12 455 GLY A N 1
ATOM 3458 C CA . GLY A 1 455 ? 3.572 -2.527 -3.257 1.00 96.12 455 GLY A CA 1
ATOM 3459 C C . GLY A 1 455 ? 3.119 -1.316 -4.087 1.00 96.12 455 GLY A C 1
ATOM 3460 O O . GLY A 1 455 ? 2.390 -1.488 -5.063 1.00 96.12 455 GLY A O 1
ATOM 3461 N N . TYR A 1 456 ? 3.534 -0.097 -3.731 1.00 96.94 456 TYR A N 1
ATOM 3462 C CA . TYR A 1 456 ? 3.240 1.117 -4.504 1.00 96.94 456 TYR A CA 1
ATOM 3463 C C . TYR A 1 456 ? 3.875 1.131 -5.905 1.00 96.94 456 TYR A C 1
ATOM 3465 O O . TYR A 1 456 ? 3.441 1.887 -6.775 1.00 96.94 456 TYR A O 1
ATOM 3473 N N . GLU A 1 457 ? 4.944 0.357 -6.118 1.00 95.75 457 GLU A N 1
ATOM 3474 C CA . GLU A 1 457 ? 5.812 0.482 -7.294 1.00 95.75 457 GLU A CA 1
ATOM 3475 C C . GLU A 1 457 ? 5.042 0.285 -8.604 1.00 95.75 457 GLU A C 1
ATOM 3477 O O . GLU A 1 457 ? 5.254 1.041 -9.544 1.00 95.75 457 GLU A O 1
ATOM 3482 N N . GLY A 1 458 ? 4.111 -0.674 -8.660 1.00 95.69 458 GLY A N 1
ATOM 3483 C CA . GLY A 1 458 ? 3.323 -0.940 -9.867 1.00 95.69 458 GLY A CA 1
ATOM 3484 C C . GLY A 1 458 ? 2.551 0.288 -10.343 1.00 95.69 458 GLY A C 1
ATOM 3485 O O . GLY A 1 458 ? 2.755 0.743 -11.468 1.00 95.69 458 GLY A O 1
ATOM 3486 N N . ILE A 1 459 ? 1.726 0.874 -9.470 1.00 96.81 459 ILE A N 1
ATOM 3487 C CA . ILE A 1 459 ? 0.927 2.048 -9.832 1.00 96.81 459 ILE A CA 1
ATOM 3488 C C . ILE A 1 459 ? 1.803 3.287 -10.065 1.00 96.81 459 ILE A C 1
ATOM 3490 O O . ILE A 1 459 ? 1.530 4.030 -10.998 1.00 96.81 459 ILE A O 1
ATOM 3494 N N . GLN A 1 460 ? 2.890 3.503 -9.309 1.00 96.94 460 GLN A N 1
ATOM 3495 C CA . GLN A 1 460 ? 3.792 4.647 -9.548 1.00 96.94 460 GLN A CA 1
ATOM 3496 C C . GLN A 1 460 ? 4.480 4.569 -10.916 1.00 96.94 460 GLN A C 1
ATOM 3498 O O . GLN A 1 460 ? 4.505 5.556 -11.648 1.00 96.94 460 GLN A O 1
ATOM 3503 N N . GLU A 1 461 ? 5.005 3.402 -11.293 1.00 96.62 461 GLU A N 1
ATOM 3504 C CA . GLU A 1 461 ? 5.606 3.202 -12.617 1.00 96.62 461 GLU A CA 1
ATOM 3505 C C . GLU A 1 461 ? 4.540 3.329 -13.719 1.00 96.62 461 GLU A C 1
ATOM 3507 O O . GLU A 1 461 ? 4.790 3.920 -14.771 1.00 96.62 461 GLU A O 1
ATOM 3512 N N . GLY A 1 462 ? 3.322 2.846 -13.451 1.00 97.88 462 GLY A N 1
ATOM 3513 C CA . GLY A 1 462 ? 2.153 3.034 -14.306 1.00 97.88 462 GLY A CA 1
ATOM 3514 C C . GLY A 1 462 ? 1.798 4.500 -14.537 1.00 97.88 462 GLY A C 1
ATOM 3515 O O . GLY A 1 462 ? 1.634 4.911 -15.683 1.00 97.88 462 GLY A O 1
ATOM 3516 N N . LEU A 1 463 ? 1.741 5.306 -13.472 1.00 98.44 463 LEU A N 1
ATOM 3517 C CA . LEU A 1 463 ? 1.490 6.750 -13.532 1.00 98.44 463 LEU A CA 1
ATOM 3518 C C . LEU A 1 463 ? 2.609 7.471 -14.286 1.00 98.44 463 LEU A C 1
ATOM 3520 O O . LEU A 1 463 ? 2.321 8.385 -15.053 1.00 98.44 463 LEU A O 1
ATOM 3524 N N . GLY A 1 464 ? 3.862 7.037 -14.125 1.00 97.69 464 GLY A N 1
ATOM 3525 C CA . GLY A 1 464 ? 5.002 7.551 -14.884 1.00 97.69 464 GLY A CA 1
ATOM 3526 C C . GLY A 1 464 ? 4.841 7.334 -16.389 1.00 97.69 464 GLY A C 1
ATOM 3527 O O . GLY A 1 464 ? 4.927 8.281 -17.171 1.00 97.69 464 GLY A O 1
ATOM 3528 N N . VAL A 1 465 ? 4.528 6.105 -16.813 1.00 97.56 465 VAL A N 1
ATOM 3529 C CA . VAL A 1 465 ? 4.280 5.804 -18.236 1.00 97.56 465 VAL A CA 1
ATOM 3530 C C . VAL A 1 465 ? 3.004 6.486 -18.741 1.00 97.56 465 VAL A C 1
ATOM 3532 O O . VAL A 1 465 ? 2.962 6.962 -19.875 1.00 97.56 465 VAL A O 1
ATOM 3535 N N . PHE A 1 466 ? 1.974 6.599 -17.904 1.00 97.81 466 PHE A N 1
ATOM 3536 C CA . PHE A 1 466 ? 0.759 7.333 -18.239 1.00 97.81 466 PHE A CA 1
ATOM 3537 C C . PHE A 1 466 ? 1.036 8.832 -18.427 1.00 97.81 466 PHE A C 1
ATOM 3539 O O . PHE A 1 466 ? 0.500 9.445 -19.345 1.00 97.81 466 PHE A O 1
ATOM 3546 N N . ALA A 1 467 ? 1.936 9.420 -17.637 1.00 97.75 467 ALA A N 1
ATOM 3547 C CA . ALA A 1 467 ? 2.401 10.788 -17.834 1.00 97.75 467 ALA A CA 1
ATOM 3548 C C . ALA A 1 467 ? 3.184 10.948 -19.152 1.00 97.75 467 ALA A C 1
ATOM 3550 O O . ALA A 1 467 ? 3.014 11.964 -19.827 1.00 97.75 467 ALA A O 1
ATOM 3551 N N . GLU A 1 468 ? 3.968 9.941 -19.574 1.00 96.50 468 GLU A N 1
ATOM 3552 C CA . GLU A 1 468 ? 4.584 9.921 -20.915 1.00 96.50 468 GLU A CA 1
ATOM 3553 C C . GLU A 1 468 ? 3.513 9.969 -22.023 1.00 96.50 468 GLU A C 1
ATOM 3555 O O . GLU A 1 468 ? 3.670 10.712 -22.995 1.00 96.50 468 GLU A O 1
ATOM 3560 N N . TYR A 1 469 ? 2.421 9.210 -21.869 1.00 95.81 469 TYR A N 1
ATOM 3561 C CA . TYR A 1 469 ? 1.280 9.217 -22.795 1.00 95.81 469 TYR A CA 1
ATOM 3562 C C . TYR A 1 469 ? 0.574 10.575 -22.818 1.00 95.81 469 TYR A C 1
ATOM 3564 O O . TYR A 1 469 ? 0.400 11.167 -23.879 1.00 95.81 469 TYR A O 1
ATOM 3572 N N . LEU A 1 470 ? 0.246 11.137 -21.652 1.00 96.00 470 LEU A N 1
ATOM 3573 C CA . LEU A 1 470 ? -0.402 12.447 -21.562 1.00 96.00 470 LEU A CA 1
ATOM 3574 C C . LEU A 1 470 ? 0.463 13.578 -22.132 1.00 96.00 470 LEU A C 1
ATOM 3576 O O . LEU A 1 470 ? -0.082 14.533 -22.686 1.00 96.00 470 LEU A O 1
ATOM 3580 N N . ALA A 1 471 ? 1.789 13.455 -22.054 1.00 95.12 471 ALA A N 1
ATOM 3581 C CA . ALA A 1 471 ? 2.740 14.375 -22.673 1.00 95.12 471 ALA A CA 1
ATOM 3582 C C . ALA A 1 471 ? 2.892 14.174 -24.194 1.00 95.12 471 ALA A C 1
ATOM 3584 O O . ALA A 1 471 ? 3.483 15.016 -24.861 1.00 95.12 471 ALA A O 1
ATOM 3585 N N . GLY A 1 472 ? 2.358 13.086 -24.757 1.00 90.69 472 GLY A N 1
ATOM 3586 C CA . GLY A 1 472 ? 2.469 12.752 -26.180 1.00 90.69 472 GLY A CA 1
ATOM 3587 C C . GLY A 1 472 ? 3.825 12.177 -26.572 1.00 90.69 472 GLY A C 1
ATOM 3588 O O . GLY A 1 472 ? 4.227 12.291 -27.723 1.00 90.69 472 GLY A O 1
ATOM 3589 N N . GLY A 1 473 ? 4.561 11.601 -25.617 1.00 89.44 473 GLY A N 1
ATOM 3590 C CA . GLY A 1 473 ? 5.883 11.017 -25.860 1.00 89.44 473 GLY A CA 1
ATOM 3591 C C . GLY A 1 473 ? 5.969 9.508 -25.632 1.00 89.44 473 GLY A C 1
ATOM 3592 O O . GLY A 1 473 ? 7.081 8.965 -25.655 1.00 89.44 473 GLY A O 1
ATOM 3593 N N . LEU A 1 474 ? 4.843 8.821 -25.406 1.00 90.94 474 LEU A N 1
ATOM 3594 C CA . LEU A 1 474 ? 4.782 7.359 -25.369 1.00 90.94 474 LEU A CA 1
ATOM 3595 C C . LEU A 1 474 ? 4.764 6.797 -26.799 1.00 90.94 474 LEU A C 1
ATOM 3597 O O . LEU A 1 474 ? 3.731 6.777 -27.450 1.00 90.94 474 LEU A O 1
ATOM 3601 N N . THR A 1 475 ? 5.917 6.330 -27.278 1.00 88.88 475 THR A N 1
ATOM 3602 C CA . THR A 1 475 ? 6.079 5.828 -28.655 1.00 88.88 475 THR A CA 1
ATOM 3603 C C . THR A 1 475 ? 5.688 4.354 -28.806 1.00 88.88 475 THR A C 1
ATOM 3605 O O . THR A 1 475 ? 5.700 3.605 -27.818 1.00 88.88 475 THR A O 1
ATOM 3608 N N . ALA A 1 476 ? 5.466 3.888 -30.044 1.00 89.06 476 ALA A N 1
ATOM 3609 C CA . ALA A 1 476 ? 5.223 2.469 -30.326 1.00 89.06 476 ALA A CA 1
ATOM 3610 C C . ALA A 1 476 ? 6.379 1.601 -29.816 1.00 89.06 476 ALA A C 1
ATOM 3612 O O . ALA A 1 476 ? 6.171 0.592 -29.141 1.00 89.06 476 ALA A O 1
ATOM 3613 N N . ALA A 1 477 ? 7.621 2.029 -30.069 1.00 89.31 477 ALA A N 1
ATOM 3614 C CA . ALA A 1 477 ? 8.813 1.326 -29.599 1.00 89.31 477 ALA A CA 1
ATOM 3615 C C . ALA A 1 477 ? 8.850 1.191 -28.064 1.00 89.31 477 ALA A C 1
ATOM 3617 O O . ALA A 1 477 ? 9.225 0.138 -27.539 1.00 89.31 477 ALA A O 1
ATOM 3618 N N . ARG A 1 478 ? 8.437 2.236 -27.332 1.00 91.19 478 ARG A N 1
ATOM 3619 C CA . ARG A 1 478 ? 8.378 2.217 -25.866 1.00 91.19 478 ARG A CA 1
ATOM 3620 C C . ARG A 1 478 ? 7.302 1.254 -25.370 1.00 91.19 478 ARG A C 1
ATOM 3622 O O . ARG A 1 478 ? 7.590 0.468 -24.472 1.00 91.19 478 ARG A O 1
ATOM 3629 N N . LEU A 1 479 ? 6.113 1.270 -25.966 1.00 93.75 479 LEU A N 1
ATOM 3630 C CA . LEU A 1 479 ? 5.015 0.382 -25.583 1.00 93.75 479 LEU A CA 1
ATOM 3631 C C . LEU A 1 479 ? 5.323 -1.092 -25.898 1.00 93.75 479 LEU A C 1
ATOM 3633 O O . LEU A 1 479 ? 5.167 -1.953 -25.031 1.00 93.75 479 LEU A O 1
ATOM 3637 N N . ARG A 1 480 ? 5.880 -1.377 -27.084 1.00 95.50 480 ARG A N 1
ATOM 3638 C CA . ARG A 1 480 ? 6.386 -2.712 -27.452 1.00 95.50 480 ARG A CA 1
ATOM 3639 C C . ARG A 1 480 ? 7.442 -3.208 -26.464 1.00 95.50 480 ARG A C 1
ATOM 3641 O O . ARG A 1 480 ? 7.420 -4.372 -26.081 1.00 95.50 480 ARG A O 1
ATOM 3648 N N . LEU A 1 481 ? 8.349 -2.338 -26.015 1.00 95.69 481 LEU A N 1
ATOM 3649 C CA . LEU A 1 481 ? 9.365 -2.689 -25.018 1.00 95.69 481 LEU A CA 1
ATOM 3650 C C . LEU A 1 481 ? 8.742 -3.098 -23.673 1.00 95.69 481 LEU A C 1
ATOM 3652 O O . LEU A 1 481 ? 9.227 -4.045 -23.054 1.00 95.69 481 LEU A O 1
ATOM 3656 N N . LEU A 1 482 ? 7.681 -2.422 -23.219 1.00 97.06 482 LEU A N 1
ATOM 3657 C CA . LEU A 1 482 ? 6.968 -2.798 -21.991 1.00 97.06 482 LEU A CA 1
ATOM 3658 C C . LEU A 1 482 ? 6.266 -4.157 -22.129 1.00 97.06 482 LEU A C 1
ATOM 3660 O O . LEU A 1 482 ? 6.363 -4.981 -21.224 1.00 97.06 482 LEU A O 1
ATOM 3664 N N . ALA A 1 483 ? 5.636 -4.426 -23.274 1.00 98.00 483 ALA A N 1
ATOM 3665 C CA . ALA A 1 483 ? 5.033 -5.728 -23.562 1.00 98.00 483 ALA A CA 1
ATOM 3666 C C . ALA A 1 483 ? 6.077 -6.855 -23.645 1.00 98.00 483 ALA A C 1
ATOM 3668 O O . ALA A 1 483 ? 5.911 -7.912 -23.042 1.00 98.00 483 ALA A O 1
ATOM 3669 N N . ALA A 1 484 ? 7.210 -6.614 -24.304 1.00 98.25 484 ALA A N 1
ATOM 3670 C CA . ALA A 1 484 ? 8.297 -7.587 -24.393 1.00 98.25 484 ALA A CA 1
ATOM 3671 C C . ALA A 1 484 ? 8.911 -7.938 -23.030 1.00 98.25 484 ALA A C 1
ATOM 3673 O O . ALA A 1 484 ? 9.332 -9.072 -22.819 1.00 98.25 484 ALA A O 1
ATOM 3674 N N . ARG A 1 485 ? 8.941 -6.988 -22.087 1.00 98.31 485 ARG A N 1
ATOM 3675 C CA . ARG A 1 485 ? 9.346 -7.262 -20.701 1.00 98.31 485 ARG A CA 1
ATOM 3676 C C . ARG A 1 485 ? 8.407 -8.250 -20.016 1.00 98.31 485 ARG A C 1
ATOM 3678 O O . ARG A 1 485 ? 8.898 -9.140 -19.334 1.00 98.31 485 ARG A O 1
ATOM 3685 N N . VAL A 1 486 ? 7.096 -8.125 -20.224 1.00 98.62 486 VAL A N 1
ATOM 3686 C CA . VAL A 1 486 ? 6.112 -9.084 -19.696 1.00 98.62 486 VAL A CA 1
ATOM 3687 C C . VAL A 1 486 ? 6.364 -10.478 -20.265 1.00 98.62 486 VAL A C 1
ATOM 3689 O O . VAL A 1 486 ? 6.503 -11.416 -19.486 1.00 98.62 486 VAL A O 1
ATOM 3692 N N . LEU A 1 487 ? 6.521 -10.606 -21.589 1.00 98.56 487 LEU A N 1
ATOM 3693 C CA . LEU A 1 487 ? 6.800 -11.906 -22.216 1.00 98.56 487 LEU A CA 1
ATOM 3694 C C . LEU A 1 487 ? 8.109 -12.530 -21.719 1.00 98.56 487 LEU A C 1
ATOM 3696 O O . LEU A 1 487 ? 8.173 -13.728 -21.473 1.00 98.56 487 LEU A O 1
ATOM 3700 N N . ALA A 1 488 ? 9.159 -11.722 -21.546 1.00 98.50 488 ALA A N 1
ATOM 3701 C CA . ALA A 1 488 ? 10.438 -12.208 -21.039 1.00 98.50 488 ALA A CA 1
ATOM 3702 C C . ALA A 1 488 ? 10.346 -12.683 -19.578 1.00 98.50 488 ALA A C 1
ATOM 3704 O O . ALA A 1 488 ? 10.961 -13.691 -19.237 1.00 98.50 488 ALA A O 1
ATOM 3705 N N . VAL A 1 489 ? 9.584 -11.988 -18.721 1.00 98.56 489 VAL A N 1
ATOM 3706 C CA . VAL A 1 489 ? 9.334 -12.434 -17.338 1.00 98.56 489 VAL A CA 1
ATOM 3707 C C . VAL A 1 489 ? 8.543 -13.741 -17.329 1.00 98.56 489 VAL A C 1
ATOM 3709 O O . VAL A 1 489 ? 8.927 -14.662 -16.616 1.00 98.56 489 VAL A O 1
ATOM 3712 N N . ASP A 1 490 ? 7.478 -13.842 -18.125 1.00 98.56 490 ASP A N 1
ATOM 3713 C CA . ASP A 1 490 ? 6.651 -15.050 -18.222 1.00 98.56 490 ASP A CA 1
ATOM 3714 C C . ASP A 1 490 ? 7.454 -16.271 -18.702 1.00 98.56 490 ASP A C 1
ATOM 3716 O O . ASP A 1 490 ? 7.463 -17.319 -18.051 1.00 98.56 490 ASP A O 1
ATOM 3720 N N . ALA A 1 491 ? 8.228 -16.107 -19.779 1.00 98.31 491 ALA A N 1
ATOM 3721 C CA . ALA A 1 491 ? 9.089 -17.159 -20.309 1.00 98.31 491 ALA A CA 1
ATOM 3722 C C . ALA A 1 491 ? 10.145 -17.605 -19.282 1.00 98.31 491 ALA A C 1
ATOM 3724 O O . ALA A 1 491 ? 10.350 -18.804 -19.088 1.00 98.31 491 ALA A O 1
ATOM 3725 N N . MET A 1 492 ? 10.782 -16.658 -18.585 1.00 97.81 492 MET A N 1
ATOM 3726 C CA . MET A 1 492 ? 11.755 -16.953 -17.529 1.00 97.81 492 MET A CA 1
ATOM 3727 C C . MET A 1 492 ? 11.114 -17.722 -16.361 1.00 97.81 492 MET A C 1
ATOM 3729 O O . MET A 1 492 ? 11.681 -18.711 -15.901 1.00 97.81 492 MET A O 1
ATOM 3733 N N . LEU A 1 493 ? 9.921 -17.322 -15.902 1.00 97.00 493 LEU A N 1
ATOM 3734 C CA . LEU A 1 493 ? 9.184 -18.048 -14.856 1.00 97.00 493 LEU A CA 1
ATOM 3735 C C . LEU A 1 493 ? 8.747 -19.448 -15.313 1.00 97.00 493 LEU A C 1
ATOM 3737 O O . LEU A 1 493 ? 8.652 -20.356 -14.491 1.00 97.00 493 LEU A O 1
ATOM 3741 N N . SER A 1 494 ? 8.550 -19.633 -16.619 1.00 97.12 494 SER A N 1
ATOM 3742 C CA . SER A 1 494 ? 8.265 -20.925 -17.253 1.00 97.12 494 SER A CA 1
ATOM 3743 C C . SER A 1 494 ? 9.516 -21.788 -17.491 1.00 97.12 494 SER A C 1
ATOM 3745 O O . SER A 1 494 ? 9.422 -22.862 -18.083 1.00 97.12 494 SER A O 1
ATOM 3747 N N . GLY A 1 495 ? 10.692 -21.344 -17.033 1.00 96.31 495 GLY A N 1
ATOM 3748 C CA . GLY A 1 495 ? 11.947 -22.096 -17.106 1.00 96.31 495 GLY A CA 1
ATOM 3749 C C . GLY A 1 495 ? 12.779 -21.857 -18.368 1.00 96.31 495 GLY A C 1
ATOM 3750 O O . GLY A 1 495 ? 13.756 -22.572 -18.589 1.00 96.31 495 GLY A O 1
ATOM 3751 N N . ALA A 1 496 ? 12.430 -20.872 -19.203 1.00 97.25 496 ALA A N 1
ATOM 3752 C CA . ALA A 1 496 ? 13.273 -20.482 -20.328 1.00 97.25 496 ALA A CA 1
ATOM 3753 C C . ALA A 1 496 ? 14.573 -19.827 -19.831 1.00 97.25 496 ALA A C 1
ATOM 3755 O O . ALA A 1 496 ? 14.558 -19.005 -18.915 1.00 97.25 496 ALA A O 1
ATOM 3756 N N . ASP A 1 497 ? 15.700 -20.163 -20.462 1.00 96.38 497 ASP A N 1
ATOM 3757 C CA . ASP A 1 497 ? 16.985 -19.517 -20.191 1.00 96.38 497 ASP A CA 1
ATOM 3758 C C . ASP A 1 497 ? 17.126 -18.165 -20.920 1.00 96.38 497 ASP A C 1
ATOM 3760 O O . ASP A 1 497 ? 16.270 -17.747 -21.709 1.00 96.38 497 ASP A O 1
ATOM 3764 N N . PHE A 1 498 ? 18.232 -17.460 -20.659 1.00 96.69 498 PHE A N 1
ATOM 3765 C CA . PHE A 1 498 ? 18.506 -16.150 -21.254 1.00 96.69 498 PHE A CA 1
ATOM 3766 C C . PHE A 1 498 ? 18.444 -16.184 -22.790 1.00 96.69 498 PHE A C 1
ATOM 3768 O O . PHE A 1 498 ? 17.874 -15.292 -23.420 1.00 96.69 498 PHE A O 1
ATOM 3775 N N . VAL A 1 499 ? 19.028 -17.218 -23.401 1.00 95.62 499 VAL A N 1
ATOM 3776 C CA . VAL A 1 499 ? 19.137 -17.345 -24.860 1.00 95.62 499 VAL A CA 1
ATOM 3777 C C . VAL A 1 499 ? 17.770 -17.628 -25.473 1.00 95.62 499 VAL A C 1
ATOM 3779 O O . VAL A 1 499 ? 17.434 -17.072 -26.518 1.00 95.62 499 VAL A O 1
ATOM 3782 N N . ALA A 1 500 ? 16.962 -18.469 -24.830 1.00 96.75 500 ALA A N 1
ATOM 3783 C CA . ALA A 1 500 ? 15.599 -18.755 -25.244 1.00 96.75 500 ALA A CA 1
ATOM 3784 C C . ALA A 1 500 ? 14.729 -17.491 -25.205 1.00 96.75 500 ALA A C 1
ATOM 3786 O O . ALA A 1 500 ? 14.060 -17.199 -26.197 1.00 96.75 500 ALA A O 1
ATOM 3787 N N . CYS A 1 501 ? 14.806 -16.704 -24.129 1.00 97.38 501 CYS A N 1
ATOM 3788 C CA . CYS A 1 501 ? 14.097 -15.429 -24.007 1.00 97.38 501 CYS A CA 1
ATOM 3789 C C . CYS A 1 501 ? 14.559 -14.397 -25.051 1.00 97.38 501 CYS A C 1
ATOM 3791 O O . CYS A 1 501 ? 13.738 -13.729 -25.677 1.00 97.38 501 CYS A O 1
ATOM 3793 N N . GLU A 1 502 ? 15.866 -14.267 -25.294 1.00 96.38 502 GLU A N 1
ATOM 3794 C CA . GLU A 1 502 ? 16.390 -13.332 -26.302 1.00 96.38 502 GLU A CA 1
ATOM 3795 C C . GLU A 1 502 ? 15.966 -13.737 -27.718 1.00 96.38 502 GLU A C 1
ATOM 3797 O O . GLU A 1 502 ? 15.533 -12.897 -28.516 1.00 96.38 502 GLU A O 1
ATOM 3802 N N . ARG A 1 503 ? 16.000 -15.041 -28.002 1.00 95.50 503 ARG A N 1
ATOM 3803 C CA . ARG A 1 503 ? 15.549 -15.615 -29.267 1.00 95.50 503 ARG A CA 1
ATOM 3804 C C . ARG A 1 503 ? 14.052 -15.417 -29.487 1.00 95.50 503 ARG A C 1
ATOM 3806 O O . ARG A 1 503 ? 13.688 -15.079 -30.611 1.00 95.50 503 ARG A O 1
ATOM 3813 N N . LEU A 1 504 ? 13.226 -15.599 -28.454 1.00 96.56 504 LEU A N 1
ATOM 3814 C CA . LEU A 1 504 ? 11.784 -15.325 -28.479 1.00 96.56 504 LEU A CA 1
ATOM 3815 C C . LEU A 1 504 ? 11.536 -13.887 -28.950 1.00 96.56 504 LEU A C 1
ATOM 3817 O O . LEU A 1 504 ? 10.898 -13.661 -29.978 1.00 96.56 504 LEU A O 1
ATOM 3821 N N . LEU A 1 505 ? 12.143 -12.904 -28.276 1.00 96.81 505 LEU A N 1
ATOM 3822 C CA . LEU A 1 505 ? 11.953 -11.495 -28.627 1.00 96.81 505 LEU A CA 1
ATOM 3823 C C . LEU A 1 505 ? 12.429 -11.173 -30.051 1.00 96.81 505 LEU A C 1
ATOM 3825 O O . LEU A 1 505 ? 11.781 -10.420 -30.776 1.00 96.81 505 LEU A O 1
ATOM 3829 N N . ARG A 1 506 ? 13.548 -11.746 -30.494 1.00 94.69 506 ARG A N 1
ATOM 3830 C CA . ARG A 1 506 ? 14.075 -11.470 -31.837 1.00 94.69 506 ARG A CA 1
ATOM 3831 C C . ARG A 1 506 ? 13.290 -12.132 -32.951 1.00 94.69 506 ARG A C 1
ATOM 3833 O O . ARG A 1 506 ? 12.975 -11.477 -33.938 1.00 94.69 506 ARG A O 1
ATOM 3840 N N . ARG A 1 507 ? 13.060 -13.440 -32.838 1.00 93.75 507 ARG A N 1
ATOM 3841 C CA . ARG A 1 507 ? 12.516 -14.244 -33.937 1.00 93.75 507 ARG A CA 1
ATOM 3842 C C . ARG A 1 507 ? 11.013 -14.079 -34.066 1.00 93.75 507 ARG A C 1
ATOM 3844 O O . ARG A 1 507 ? 10.525 -14.034 -35.186 1.00 93.75 507 ARG A O 1
ATOM 3851 N N . GLU A 1 508 ? 10.309 -13.970 -32.946 1.00 93.50 508 GLU A N 1
ATOM 3852 C CA . GLU A 1 508 ? 8.844 -13.938 -32.940 1.00 93.50 508 GLU A CA 1
ATOM 3853 C C . GLU A 1 508 ? 8.303 -12.507 -32.895 1.00 93.50 508 GLU A C 1
ATOM 3855 O O . GLU A 1 508 ? 7.237 -12.231 -33.437 1.00 93.50 508 GLU A O 1
ATOM 3860 N N . HIS A 1 509 ? 9.062 -11.568 -32.318 1.00 93.50 509 HIS A N 1
ATOM 3861 C CA . HIS A 1 509 ? 8.620 -10.180 -32.149 1.00 93.50 509 HIS A CA 1
ATOM 3862 C C . HIS A 1 509 ? 9.530 -9.135 -32.811 1.00 93.50 509 HIS A C 1
ATOM 3864 O O . HIS A 1 509 ? 9.303 -7.936 -32.645 1.00 93.50 509 HIS A O 1
ATOM 3870 N N . GLY A 1 510 ? 10.538 -9.553 -33.583 1.00 92.44 510 GLY A N 1
ATOM 3871 C CA . GLY A 1 510 ? 11.313 -8.663 -34.455 1.00 92.44 510 GLY A CA 1
ATOM 3872 C C . GLY A 1 510 ? 12.167 -7.616 -33.734 1.00 92.44 510 GLY A C 1
ATOM 3873 O O . GLY A 1 510 ? 12.508 -6.594 -34.326 1.00 92.44 510 GLY A O 1
ATOM 3874 N N . PHE A 1 511 ? 12.508 -7.819 -32.457 1.00 94.44 511 PHE A N 1
ATOM 3875 C CA . PHE A 1 511 ? 13.379 -6.882 -31.745 1.00 94.44 511 PHE A CA 1
ATOM 3876 C C . PHE A 1 511 ? 14.815 -6.926 -32.283 1.00 94.44 511 PHE A C 1
ATOM 3878 O O . PHE A 1 511 ? 15.354 -7.989 -32.589 1.00 94.44 511 PHE A O 1
ATOM 3885 N N . ALA A 1 512 ? 15.475 -5.765 -32.338 1.00 93.62 512 ALA A N 1
ATOM 3886 C CA . ALA A 1 512 ? 16.900 -5.693 -32.647 1.00 93.62 512 ALA A CA 1
ATOM 3887 C C . ALA A 1 512 ? 17.732 -6.430 -31.572 1.00 93.62 512 ALA A C 1
ATOM 3889 O O . ALA A 1 512 ? 17.372 -6.365 -30.391 1.00 93.62 512 ALA A O 1
ATOM 3890 N N . PRO A 1 513 ? 18.870 -7.064 -31.927 1.00 92.62 513 PRO A N 1
ATOM 3891 C CA . PRO A 1 513 ? 19.652 -7.881 -30.993 1.00 92.62 513 PRO A CA 1
ATOM 3892 C C . PRO A 1 513 ? 20.039 -7.165 -29.694 1.00 92.62 513 PRO A C 1
ATOM 3894 O O . PRO A 1 513 ? 19.825 -7.689 -28.604 1.00 92.62 513 PRO A O 1
ATOM 3897 N N . ALA A 1 514 ? 20.537 -5.929 -29.790 1.00 91.94 514 ALA A N 1
ATOM 3898 C CA . ALA A 1 514 ? 20.933 -5.151 -28.616 1.00 91.94 514 ALA A CA 1
ATOM 3899 C C . ALA A 1 514 ? 19.742 -4.807 -27.700 1.00 91.94 514 ALA A C 1
ATOM 3901 O O . ALA A 1 514 ? 19.880 -4.809 -26.476 1.00 91.94 514 ALA A O 1
ATOM 3902 N N . THR A 1 515 ? 18.567 -4.543 -28.281 1.00 93.06 515 THR A N 1
ATOM 3903 C CA . THR A 1 515 ? 17.334 -4.252 -27.534 1.00 93.06 515 THR A CA 1
ATOM 3904 C C . THR A 1 515 ? 16.803 -5.502 -26.843 1.00 93.06 515 THR A C 1
ATOM 3906 O O . THR A 1 515 ? 16.477 -5.442 -25.659 1.00 93.06 515 THR A O 1
ATOM 3909 N N . ALA A 1 516 ? 16.761 -6.635 -27.551 1.00 96.00 516 ALA A N 1
ATOM 3910 C CA . ALA A 1 516 ? 16.346 -7.915 -26.988 1.00 96.00 516 ALA A CA 1
ATOM 3911 C C . ALA A 1 516 ? 17.256 -8.322 -25.819 1.00 96.00 516 ALA A C 1
ATOM 3913 O O . ALA A 1 516 ? 16.755 -8.581 -24.726 1.00 96.00 516 ALA A O 1
ATOM 3914 N N . PHE A 1 517 ? 18.581 -8.249 -25.999 1.00 96.00 517 PHE A N 1
ATOM 3915 C CA . PHE A 1 517 ? 19.540 -8.465 -24.914 1.00 96.00 517 PHE A CA 1
ATOM 3916 C C . PHE A 1 517 ? 19.257 -7.544 -23.724 1.00 96.00 517 PHE A C 1
ATOM 3918 O O . PHE A 1 517 ? 19.194 -8.003 -22.590 1.00 96.00 517 PHE A O 1
ATOM 3925 N N . GLY A 1 518 ? 19.059 -6.243 -23.965 1.00 94.62 518 GLY A N 1
ATOM 3926 C CA . GLY A 1 518 ? 18.803 -5.268 -22.904 1.00 94.62 518 GLY A CA 1
ATOM 3927 C C . GLY A 1 518 ? 17.520 -5.538 -22.112 1.00 94.62 518 GLY A C 1
ATOM 3928 O O . GLY A 1 518 ? 17.493 -5.289 -20.908 1.00 94.62 518 GLY A O 1
ATOM 3929 N N . ILE A 1 519 ? 16.472 -6.061 -22.755 1.00 96.81 519 ILE A N 1
ATOM 3930 C CA . ILE A 1 519 ? 15.232 -6.479 -22.084 1.00 96.81 519 ILE A CA 1
ATOM 3931 C C . ILE A 1 519 ? 15.505 -7.701 -21.205 1.00 96.81 519 ILE A C 1
ATOM 3933 O O . ILE A 1 519 ? 15.248 -7.663 -20.001 1.00 96.81 519 ILE A O 1
ATOM 3937 N N . VAL A 1 520 ? 16.090 -8.751 -21.782 1.00 97.56 520 VAL A N 1
ATOM 3938 C CA . VAL A 1 520 ? 16.341 -10.019 -21.082 1.00 97.56 520 VAL A CA 1
ATOM 3939 C C . VAL A 1 520 ? 17.354 -9.839 -19.947 1.00 97.56 520 VAL A C 1
ATOM 3941 O O . VAL A 1 520 ? 17.148 -10.356 -18.856 1.00 97.56 520 VAL A O 1
ATOM 3944 N N . ALA A 1 521 ? 18.385 -9.010 -20.122 1.00 95.94 521 ALA A N 1
ATOM 3945 C CA . ALA A 1 521 ? 19.360 -8.681 -19.079 1.00 95.94 521 ALA A CA 1
ATOM 3946 C C . ALA A 1 521 ? 18.748 -8.025 -17.842 1.00 95.94 521 ALA A C 1
ATOM 3948 O O . ALA A 1 521 ? 19.295 -8.151 -16.749 1.00 95.94 521 ALA A O 1
ATOM 3949 N N . ARG A 1 522 ? 17.618 -7.324 -17.979 1.00 95.06 522 ARG A N 1
ATOM 3950 C CA . ARG A 1 522 ? 16.913 -6.787 -16.812 1.00 95.06 522 ARG A CA 1
ATOM 3951 C C . ARG A 1 522 ? 16.075 -7.841 -16.099 1.00 95.06 522 ARG A C 1
ATOM 3953 O O . ARG A 1 522 ? 16.019 -7.816 -14.873 1.00 95.06 522 ARG A O 1
ATOM 3960 N N . VAL A 1 523 ? 15.491 -8.766 -16.856 1.00 97.31 523 VAL A N 1
ATOM 3961 C CA . VAL A 1 523 ? 14.716 -9.889 -16.320 1.00 97.31 523 VAL A CA 1
ATOM 3962 C C . VAL A 1 523 ? 15.625 -10.906 -15.634 1.00 97.31 523 VAL A C 1
ATOM 3964 O O . VAL A 1 523 ? 15.305 -11.353 -14.550 1.00 97.31 523 VAL A O 1
ATOM 3967 N N . PHE A 1 524 ? 16.808 -11.208 -16.166 1.00 96.75 524 PHE A N 1
ATOM 3968 C CA . PHE A 1 524 ? 17.722 -12.212 -15.596 1.00 96.75 524 PHE A CA 1
ATOM 3969 C C . PHE A 1 524 ? 18.640 -11.683 -14.481 1.00 96.75 524 PHE A C 1
ATOM 3971 O O . PHE A 1 524 ? 19.610 -12.340 -14.089 1.00 96.75 524 PHE A O 1
ATOM 3978 N N . ARG A 1 525 ? 18.348 -10.498 -13.933 1.00 94.75 525 ARG A N 1
ATOM 3979 C CA . ARG A 1 525 ? 19.074 -9.962 -12.776 1.00 94.75 525 ARG A CA 1
ATOM 3980 C C . ARG A 1 525 ? 18.966 -10.925 -11.601 1.00 94.75 525 ARG A C 1
ATOM 3982 O O . ARG A 1 525 ? 17.876 -11.334 -11.215 1.00 94.75 525 ARG A O 1
ATOM 3989 N N . SER A 1 526 ? 20.120 -11.268 -11.048 1.00 94.38 526 SER A N 1
ATOM 3990 C CA . SER A 1 526 ? 20.309 -12.193 -9.932 1.00 94.38 526 SER A CA 1
ATOM 3991 C C . SER A 1 526 ? 19.668 -13.573 -10.125 1.00 94.38 526 SER A C 1
ATOM 3993 O O . SER A 1 526 ? 19.367 -14.232 -9.136 1.00 94.38 526 SER A O 1
ATOM 3995 N N . GLY A 1 527 ? 19.461 -14.007 -11.373 1.00 91.31 527 GLY A N 1
ATOM 3996 C CA . GLY A 1 527 ? 18.802 -15.272 -11.710 1.00 91.31 527 GLY A CA 1
ATOM 3997 C C . GLY A 1 527 ? 17.330 -15.133 -12.111 1.00 91.31 527 GLY A C 1
ATOM 3998 O O . GLY A 1 527 ? 16.813 -16.038 -12.756 1.00 91.31 527 GLY A O 1
ATOM 3999 N N . GLY A 1 528 ? 16.672 -14.005 -11.811 1.00 95.94 528 GLY A N 1
ATOM 4000 C CA . GLY A 1 528 ? 15.314 -13.738 -12.288 1.00 95.94 528 GLY A CA 1
ATOM 4001 C C . GLY A 1 528 ? 14.523 -12.714 -11.472 1.00 95.94 528 GLY A C 1
ATOM 4002 O O . GLY A 1 528 ? 14.068 -13.004 -10.372 1.00 95.94 528 GLY A O 1
ATOM 4003 N N . LEU A 1 529 ? 14.306 -11.522 -12.022 1.00 97.06 529 LEU A N 1
ATOM 4004 C CA . LEU A 1 529 ? 13.588 -10.405 -11.416 1.00 97.06 529 LEU A CA 1
ATOM 4005 C C . LEU A 1 529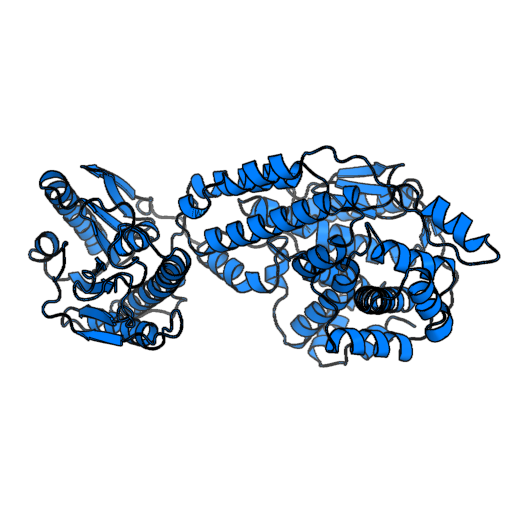 ? 12.303 -10.095 -12.201 1.00 97.06 529 LEU A C 1
ATOM 4007 O O . LEU A 1 529 ? 12.339 -9.533 -13.296 1.00 97.06 529 LEU A O 1
ATOM 4011 N N . SER A 1 530 ? 11.151 -10.379 -11.597 1.00 97.12 530 SER A N 1
ATOM 4012 C CA . SER A 1 530 ? 9.819 -10.145 -12.173 1.00 97.12 530 SER A CA 1
ATOM 4013 C C . SER A 1 530 ? 9.354 -8.681 -12.137 1.00 97.12 530 SER A C 1
ATOM 4015 O O . SER A 1 530 ? 8.333 -8.359 -12.746 1.00 97.12 530 SER A O 1
ATOM 4017 N N . LYS A 1 531 ? 10.113 -7.764 -11.504 1.00 96.38 531 LYS A N 1
ATOM 4018 C CA . LYS A 1 531 ? 9.776 -6.325 -11.391 1.00 96.38 531 LYS A CA 1
ATOM 4019 C C . LYS A 1 531 ? 9.377 -5.701 -12.726 1.00 96.38 531 LYS A C 1
ATOM 4021 O O . LYS A 1 531 ? 8.480 -4.871 -12.768 1.00 96.38 531 LYS A O 1
ATOM 4026 N N . ASP A 1 532 ? 10.034 -6.053 -13.828 1.00 95.19 532 ASP A N 1
ATOM 4027 C CA . ASP A 1 532 ? 9.789 -5.387 -15.111 1.00 95.19 532 ASP A CA 1
ATOM 4028 C C . ASP A 1 532 ? 8.378 -5.630 -15.690 1.00 95.19 532 ASP A C 1
ATOM 4030 O O . ASP A 1 532 ? 7.944 -4.848 -16.538 1.00 95.19 532 ASP A O 1
ATOM 4034 N N . ALA A 1 533 ? 7.627 -6.622 -15.190 1.00 97.25 533 ALA A N 1
ATOM 4035 C CA . ALA A 1 533 ? 6.222 -6.823 -15.549 1.00 97.25 533 ALA A CA 1
ATOM 4036 C C . ALA A 1 533 ? 5.286 -5.742 -14.969 1.00 97.25 533 ALA A C 1
ATOM 4038 O O . ALA A 1 533 ? 4.233 -5.460 -15.546 1.00 97.25 533 ALA A O 1
ATOM 4039 N N . ILE A 1 534 ? 5.671 -5.087 -13.863 1.00 96.56 534 ILE A N 1
ATOM 4040 C CA . ILE A 1 534 ? 4.793 -4.133 -13.166 1.00 96.56 534 ILE A CA 1
ATOM 4041 C C . ILE A 1 534 ? 4.543 -2.854 -13.971 1.00 96.56 534 ILE A C 1
ATOM 4043 O O . ILE A 1 534 ? 3.547 -2.185 -13.734 1.00 96.56 534 ILE A O 1
ATOM 4047 N N . TYR A 1 535 ? 5.413 -2.515 -14.929 1.00 97.31 535 TYR A N 1
ATOM 4048 C CA . TYR A 1 535 ? 5.274 -1.299 -15.735 1.00 97.31 535 TYR A CA 1
ATOM 4049 C C . TYR A 1 535 ? 4.035 -1.353 -16.634 1.00 97.31 535 TYR A C 1
ATOM 4051 O O . TYR A 1 535 ? 3.235 -0.420 -16.634 1.00 97.31 535 TYR A O 1
ATOM 4059 N N . LEU A 1 536 ? 3.864 -2.443 -17.397 1.00 98.00 536 LEU A N 1
ATOM 4060 C CA . LEU A 1 536 ? 2.682 -2.596 -18.249 1.00 98.00 536 LEU A CA 1
ATOM 4061 C C . LEU A 1 536 ? 1.429 -2.827 -17.400 1.00 98.00 536 LEU A C 1
ATOM 4063 O O . LEU A 1 536 ? 0.392 -2.235 -17.691 1.00 98.00 536 LEU A O 1
ATOM 4067 N N . ARG A 1 537 ? 1.541 -3.626 -16.327 1.00 97.69 537 ARG A N 1
ATOM 4068 C CA . ARG A 1 537 ? 0.444 -3.838 -15.372 1.00 97.69 537 ARG A CA 1
ATOM 4069 C C . ARG A 1 537 ? -0.061 -2.514 -14.806 1.00 97.69 537 ARG A C 1
ATOM 4071 O O . ARG A 1 537 ? -1.250 -2.238 -14.889 1.00 97.69 537 ARG A O 1
ATOM 4078 N N . GLY A 1 538 ? 0.847 -1.696 -14.281 1.00 97.56 538 GLY A N 1
ATOM 4079 C CA . GLY A 1 538 ? 0.530 -0.403 -13.694 1.00 97.56 538 GLY A CA 1
ATOM 4080 C C . GLY A 1 538 ? -0.064 0.567 -14.707 1.00 97.56 538 GLY A C 1
ATOM 4081 O O . GLY A 1 538 ? -1.045 1.232 -14.401 1.00 97.56 538 GLY A O 1
ATOM 4082 N N . LEU A 1 539 ? 0.479 0.637 -15.929 1.00 97.88 539 LEU A N 1
ATOM 4083 C CA . LEU A 1 539 ? -0.097 1.477 -16.985 1.00 97.88 539 LEU A CA 1
ATOM 4084 C C . LEU A 1 539 ? -1.544 1.064 -17.293 1.00 97.88 539 LEU A C 1
ATOM 4086 O O . LEU A 1 539 ? -2.420 1.919 -17.418 1.00 97.88 539 LEU A O 1
ATOM 4090 N N . TYR A 1 540 ? -1.788 -0.241 -17.420 1.00 97.12 540 TYR A N 1
ATOM 4091 C CA . TYR A 1 540 ? -3.121 -0.772 -17.685 1.00 97.12 540 TYR A CA 1
ATOM 4092 C C . TYR A 1 540 ? -4.084 -0.503 -16.520 1.00 97.12 540 TYR A C 1
ATOM 4094 O O . TYR A 1 540 ? -5.226 -0.111 -16.749 1.00 97.12 540 TYR A O 1
ATOM 4102 N N . GLU A 1 541 ? -3.614 -0.639 -15.279 1.00 97.12 541 GLU A N 1
ATOM 4103 C CA . GLU A 1 541 ? -4.372 -0.307 -14.070 1.00 97.12 541 GLU A CA 1
ATOM 4104 C C . GLU A 1 541 ? -4.765 1.177 -14.042 1.00 97.12 541 GLU A C 1
ATOM 4106 O O . GLU A 1 541 ? -5.954 1.479 -13.971 1.00 97.12 541 GLU A O 1
ATOM 4111 N N . VAL A 1 542 ? -3.809 2.100 -14.222 1.00 98.06 542 VAL A N 1
ATOM 4112 C CA . VAL A 1 542 ? -4.080 3.551 -14.286 1.00 98.06 542 VAL A CA 1
ATOM 4113 C C . VAL A 1 542 ? -5.091 3.879 -15.383 1.00 98.06 542 VAL A C 1
ATOM 4115 O O . VAL A 1 542 ? -6.023 4.652 -15.157 1.00 98.06 542 VAL A O 1
ATOM 4118 N N . PHE A 1 543 ? -4.939 3.284 -16.568 1.00 97.12 543 PHE A N 1
ATOM 4119 C CA . PHE A 1 543 ? -5.876 3.493 -17.668 1.00 97.12 543 PHE A CA 1
ATOM 4120 C C . PHE A 1 543 ? -7.295 3.057 -17.291 1.00 97.12 543 PHE A C 1
ATOM 4122 O O . PHE A 1 543 ? -8.250 3.796 -17.531 1.00 97.12 543 PHE A O 1
ATOM 4129 N N . ARG A 1 544 ? -7.441 1.880 -16.671 1.00 96.56 544 ARG A N 1
ATOM 4130 C CA . ARG A 1 544 ? -8.739 1.373 -16.214 1.00 96.56 544 ARG A CA 1
ATOM 4131 C C . ARG A 1 544 ? -9.352 2.240 -15.121 1.00 96.56 544 ARG A C 1
ATOM 4133 O O . ARG A 1 544 ? -10.551 2.486 -15.186 1.00 96.56 544 ARG A O 1
ATOM 4140 N N . THR A 1 545 ? -8.556 2.736 -14.175 1.00 96.75 545 THR A N 1
ATOM 4141 C CA . THR A 1 545 ? -9.010 3.689 -13.149 1.00 96.75 545 THR A CA 1
ATOM 4142 C C . THR A 1 545 ? -9.598 4.942 -13.802 1.00 96.75 545 THR A C 1
ATOM 4144 O O . THR A 1 545 ? -10.724 5.332 -13.499 1.00 96.75 545 THR A O 1
ATOM 4147 N N . VAL A 1 546 ? -8.899 5.533 -14.780 1.00 97.00 546 VAL A N 1
ATOM 4148 C CA . VAL A 1 546 ? -9.405 6.711 -15.508 1.00 97.00 546 VAL A CA 1
ATOM 4149 C C . VAL A 1 546 ? -10.668 6.384 -16.309 1.00 97.00 546 VAL A C 1
ATOM 4151 O O . VAL A 1 546 ? -11.615 7.170 -16.293 1.00 97.00 546 VAL A O 1
ATOM 4154 N N . GLN A 1 547 ? -10.705 5.235 -16.987 1.00 96.44 547 GLN A N 1
ATOM 4155 C CA . GLN A 1 547 ? -11.863 4.786 -17.766 1.00 96.44 547 GLN A CA 1
ATOM 4156 C C . GLN A 1 547 ? -13.096 4.531 -16.882 1.00 96.44 547 GLN A C 1
ATOM 4158 O O . GLN A 1 547 ? -14.213 4.824 -17.297 1.00 96.44 547 GLN A O 1
ATOM 4163 N N . ALA A 1 548 ? -12.902 4.044 -15.654 1.00 96.31 548 ALA A N 1
ATOM 4164 C CA . ALA A 1 548 ? -13.960 3.859 -14.661 1.00 96.31 548 ALA A CA 1
ATOM 4165 C C . ALA A 1 548 ? -14.455 5.180 -14.036 1.00 96.31 548 ALA A C 1
ATOM 4167 O O . ALA A 1 548 ? -15.418 5.175 -13.272 1.00 96.31 548 ALA A O 1
ATOM 4168 N N . GLY A 1 549 ? -13.816 6.315 -14.347 1.00 95.12 549 GLY A N 1
ATOM 4169 C CA . GLY A 1 549 ? -14.129 7.612 -13.744 1.00 95.12 549 GLY A CA 1
ATOM 4170 C C . GLY A 1 549 ? -13.625 7.759 -12.305 1.00 95.12 549 GLY A C 1
ATOM 4171 O O . GLY A 1 549 ? -14.004 8.708 -11.620 1.00 95.12 549 GLY A O 1
ATOM 4172 N N . GLU A 1 550 ? -12.768 6.847 -11.846 1.00 94.75 550 GLU A N 1
ATOM 4173 C CA . GLU A 1 550 ? -12.179 6.898 -10.514 1.00 94.75 550 GLU A CA 1
ATOM 4174 C C . GLU A 1 550 ? -11.087 7.985 -10.438 1.00 94.75 550 GLU A C 1
ATOM 4176 O O . GLU A 1 550 ? -10.355 8.227 -11.408 1.00 94.75 550 GLU A O 1
ATOM 4181 N N . PRO A 1 551 ? -10.960 8.688 -9.299 1.00 92.88 551 PRO A N 1
ATOM 4182 C CA . PRO A 1 551 ? -9.991 9.764 -9.158 1.00 92.88 551 PRO A CA 1
ATOM 4183 C C . PRO A 1 551 ? -8.560 9.227 -9.018 1.00 92.88 551 PRO A C 1
ATOM 4185 O O . PRO A 1 551 ? -8.292 8.336 -8.220 1.00 92.88 551 PRO A O 1
ATOM 4188 N N . LEU A 1 552 ? -7.607 9.860 -9.711 1.00 95.88 552 LEU A N 1
ATOM 4189 C CA . LEU A 1 552 ? -6.169 9.624 -9.497 1.00 95.88 552 LEU A CA 1
ATOM 4190 C C . LEU A 1 552 ? -5.602 10.399 -8.294 1.00 95.88 552 LEU A C 1
ATOM 4192 O O . LEU A 1 552 ? -4.459 10.179 -7.903 1.00 95.88 552 LEU A O 1
ATOM 4196 N N . GLU A 1 553 ? -6.391 11.308 -7.710 1.00 95.06 553 GLU A N 1
ATOM 4197 C CA . GLU A 1 553 ? -5.973 12.193 -6.615 1.00 95.06 553 GLU A CA 1
ATOM 4198 C C . GLU A 1 553 ? -5.315 11.466 -5.423 1.00 95.06 553 GLU A C 1
ATOM 4200 O O . GLU A 1 553 ? -4.295 11.965 -4.939 1.00 95.06 553 GLU A O 1
ATOM 4205 N N . PRO A 1 554 ? -5.795 10.284 -4.971 1.00 95.75 554 PRO A N 1
ATOM 4206 C CA . PRO A 1 554 ? -5.161 9.558 -3.869 1.00 95.75 554 PRO A CA 1
ATOM 4207 C C . PRO A 1 554 ? -3.678 9.238 -4.108 1.00 95.75 554 PRO A C 1
ATOM 4209 O O . PRO A 1 554 ? -2.882 9.247 -3.170 1.00 95.75 554 PRO A O 1
ATOM 4212 N N . PHE A 1 555 ? -3.270 9.021 -5.362 1.00 97.62 555 PHE A N 1
ATOM 4213 C CA . PHE A 1 555 ? -1.885 8.696 -5.714 1.00 97.62 555 PHE A CA 1
ATOM 4214 C C . PHE A 1 555 ? -0.943 9.902 -5.691 1.00 97.62 555 PHE A C 1
ATOM 4216 O O . PHE A 1 555 ? 0.269 9.730 -5.798 1.00 97.62 555 PHE A O 1
ATOM 4223 N N . TRP A 1 556 ? -1.473 11.116 -5.525 1.00 97.06 556 TRP A N 1
ATOM 4224 C CA . TRP A 1 556 ? -0.670 12.332 -5.398 1.00 97.06 556 TRP A CA 1
ATOM 4225 C C . TRP A 1 556 ? -0.339 12.676 -3.947 1.00 97.06 556 TRP A C 1
ATOM 4227 O O . TRP A 1 556 ? 0.544 13.499 -3.726 1.00 97.06 556 TRP A O 1
ATOM 4237 N N . PHE A 1 557 ? -0.959 12.028 -2.952 1.00 96.69 557 PHE A N 1
ATOM 4238 C CA . PHE A 1 557 ? -0.626 12.220 -1.530 1.00 96.69 557 PHE A CA 1
ATOM 4239 C C . PHE A 1 557 ? 0.802 11.794 -1.184 1.00 96.69 557 PHE A C 1
ATOM 4241 O O . PHE A 1 557 ? 1.400 12.331 -0.251 1.00 96.69 557 PHE A O 1
ATOM 4248 N N . GLY A 1 558 ? 1.335 10.836 -1.935 1.00 96.81 558 GLY A N 1
ATOM 4249 C CA . GLY A 1 558 ? 2.623 10.212 -1.707 1.00 96.81 558 GLY A CA 1
ATOM 4250 C C . GLY A 1 558 ? 2.814 9.030 -2.649 1.00 96.81 558 GLY A C 1
ATOM 4251 O O . GLY A 1 558 ? 2.124 8.888 -3.655 1.00 96.81 558 GLY A O 1
ATOM 4252 N N . LYS A 1 559 ? 3.722 8.130 -2.300 1.00 97.38 559 LYS A N 1
ATOM 4253 C CA . LYS A 1 559 ? 3.891 6.847 -2.978 1.00 97.38 559 LYS A CA 1
ATOM 4254 C C . LYS A 1 559 ? 2.901 5.829 -2.403 1.00 97.38 559 LYS A C 1
ATOM 4256 O O . LYS A 1 559 ? 3.215 5.086 -1.476 1.00 97.38 559 LYS A O 1
ATOM 4261 N N . ILE A 1 560 ? 1.680 5.858 -2.928 1.00 97.81 560 ILE A N 1
ATOM 4262 C CA . ILE A 1 560 ? 0.528 5.077 -2.451 1.00 97.81 560 ILE A CA 1
ATOM 4263 C C . ILE A 1 560 ? 0.273 3.888 -3.384 1.00 97.81 560 ILE A C 1
ATOM 4265 O O . ILE A 1 560 ? 0.292 4.063 -4.600 1.00 97.81 560 ILE A O 1
ATOM 4269 N N . ALA A 1 561 ? 0.008 2.696 -2.840 1.00 96.69 561 ALA A N 1
ATOM 4270 C CA . ALA A 1 561 ? -0.480 1.557 -3.623 1.00 96.69 561 ALA A CA 1
ATOM 4271 C C . ALA A 1 561 ? -2.010 1.604 -3.774 1.00 96.69 561 ALA A C 1
ATOM 4273 O O . ALA A 1 561 ? -2.702 2.070 -2.872 1.00 96.69 561 ALA A O 1
ATOM 4274 N N . ALA A 1 562 ? -2.560 1.053 -4.862 1.00 94.69 562 ALA A N 1
ATOM 4275 C CA . ALA A 1 562 ? -4.008 1.062 -5.119 1.00 94.69 562 ALA A CA 1
ATOM 4276 C C . ALA A 1 562 ? -4.840 0.496 -3.953 1.00 94.69 562 ALA A C 1
ATOM 4278 O O . ALA A 1 562 ? -5.820 1.105 -3.527 1.00 94.69 562 ALA A O 1
ATOM 4279 N N . ARG A 1 563 ? -4.392 -0.606 -3.338 1.00 94.81 563 ARG A N 1
ATOM 4280 C CA . ARG A 1 563 ? -5.075 -1.210 -2.178 1.00 94.81 563 ARG A CA 1
ATOM 4281 C C . ARG A 1 563 ? -5.080 -0.344 -0.910 1.00 94.81 563 ARG A C 1
ATOM 4283 O O . ARG A 1 563 ? -5.861 -0.613 -0.006 1.00 94.81 563 ARG A O 1
ATOM 4290 N N . HIS A 1 564 ? -4.221 0.675 -0.826 1.00 96.50 564 HIS A N 1
ATOM 4291 C CA . HIS A 1 564 ? -4.143 1.590 0.319 1.00 96.50 564 HIS A CA 1
ATOM 4292 C C . HIS A 1 564 ? -4.975 2.858 0.144 1.00 96.50 564 HIS A C 1
ATOM 4294 O O . HIS A 1 564 ? -5.052 3.640 1.089 1.00 96.50 564 HIS A O 1
ATOM 4300 N N . VAL A 1 565 ? -5.623 3.071 -1.006 1.00 95.06 565 VAL A N 1
ATOM 4301 C CA . VAL A 1 565 ? -6.511 4.229 -1.216 1.00 95.06 565 VAL A CA 1
ATOM 4302 C C . VAL A 1 565 ? -7.565 4.359 -0.101 1.00 95.06 565 VAL A C 1
ATOM 4304 O O . VAL A 1 565 ? -7.658 5.445 0.471 1.00 95.06 565 VAL A O 1
ATOM 4307 N N . PRO A 1 566 ? -8.255 3.284 0.344 1.00 91.88 566 PRO A N 1
ATOM 4308 C CA . PRO A 1 566 ? -9.193 3.384 1.466 1.00 91.88 566 PRO A CA 1
ATOM 4309 C C . PRO A 1 566 ? -8.546 3.817 2.789 1.00 91.88 566 PRO A C 1
ATOM 4311 O O . PRO A 1 566 ? -9.198 4.453 3.615 1.00 91.88 566 PRO A O 1
ATOM 4314 N N . CYS A 1 567 ? -7.274 3.471 3.014 1.00 92.19 567 CYS A N 1
ATOM 4315 C CA . CYS A 1 567 ? -6.527 3.906 4.193 1.00 92.19 567 CYS A CA 1
ATOM 4316 C C . CYS A 1 567 ? -6.141 5.386 4.091 1.00 92.19 567 CYS A C 1
ATOM 4318 O O . CYS A 1 567 ? -6.246 6.111 5.073 1.00 92.19 567 CYS A O 1
ATOM 4320 N N . VAL A 1 568 ? -5.722 5.855 2.912 1.00 92.75 568 VAL A N 1
ATOM 4321 C CA . VAL A 1 568 ? -5.429 7.278 2.678 1.00 92.75 568 VAL A CA 1
ATOM 4322 C C . VAL A 1 568 ? -6.684 8.124 2.879 1.00 92.75 568 VAL A C 1
ATOM 4324 O O . VAL A 1 568 ? -6.624 9.133 3.578 1.00 92.75 568 VAL A O 1
ATOM 4327 N N . ASP A 1 569 ? -7.825 7.682 2.351 1.00 90.75 569 ASP A N 1
ATOM 4328 C CA . ASP A 1 569 ? -9.110 8.354 2.550 1.00 90.75 569 ASP A CA 1
ATOM 4329 C C . ASP A 1 569 ? -9.508 8.410 4.031 1.00 90.75 569 ASP A C 1
ATOM 4331 O O . ASP A 1 569 ? -9.999 9.439 4.498 1.00 90.75 569 ASP A O 1
ATOM 4335 N N . ASP A 1 570 ? -9.283 7.326 4.782 1.00 89.81 570 ASP A N 1
ATOM 4336 C CA . ASP A 1 570 ? -9.513 7.278 6.230 1.00 89.81 570 ASP A CA 1
ATOM 4337 C C . ASP A 1 570 ? -8.668 8.317 6.975 1.00 89.81 570 ASP A C 1
ATOM 4339 O O . ASP A 1 570 ? -9.196 9.166 7.698 1.00 89.81 570 ASP A O 1
ATOM 4343 N N . LEU A 1 571 ? -7.355 8.289 6.750 1.00 92.31 571 LEU A N 1
ATOM 4344 C CA . LEU A 1 571 ? -6.412 9.168 7.431 1.00 92.31 571 LEU A CA 1
ATOM 4345 C C . LEU A 1 571 ? -6.632 10.639 7.044 1.00 92.31 571 LEU A C 1
ATOM 4347 O O . LEU A 1 571 ? -6.548 11.517 7.902 1.00 92.31 571 LEU A O 1
ATOM 4351 N N . LEU A 1 572 ? -6.977 10.924 5.784 1.00 91.00 572 LEU A N 1
ATOM 4352 C CA . LEU A 1 572 ? -7.357 12.264 5.332 1.00 91.00 572 LEU A CA 1
ATOM 4353 C C . LEU A 1 572 ? -8.610 12.765 6.052 1.00 91.00 572 LEU A C 1
ATOM 4355 O O . LEU A 1 572 ? -8.622 13.876 6.578 1.00 91.00 572 LEU A O 1
ATOM 4359 N N . ARG A 1 573 ? -9.663 11.943 6.107 1.00 88.31 573 ARG A N 1
ATOM 4360 C CA . ARG A 1 573 ? -10.919 12.286 6.791 1.00 88.31 573 ARG A CA 1
ATOM 4361 C C . ARG A 1 573 ? -10.699 12.553 8.279 1.00 88.31 573 ARG A C 1
ATOM 4363 O O . ARG A 1 573 ? -11.316 13.461 8.826 1.00 88.31 573 ARG A O 1
ATOM 4370 N N . ARG A 1 574 ? -9.795 11.804 8.914 1.00 88.94 574 ARG A N 1
ATOM 4371 C CA . ARG A 1 574 ? -9.401 11.978 10.323 1.00 88.94 574 ARG A CA 1
ATOM 4372 C C . ARG A 1 574 ? -8.451 13.163 10.560 1.00 88.94 574 ARG A C 1
ATOM 4374 O O . ARG A 1 574 ? -8.069 13.395 11.702 1.00 88.94 574 ARG A O 1
ATOM 4381 N N . GLY A 1 575 ? -8.065 13.902 9.514 1.00 89.56 575 GLY A N 1
ATOM 4382 C CA . GLY A 1 575 ? -7.144 15.041 9.605 1.00 89.56 575 GLY A CA 1
ATOM 4383 C C . GLY A 1 575 ? -5.681 14.654 9.848 1.00 89.56 575 GLY A C 1
ATOM 4384 O O . GLY A 1 575 ? -4.866 15.514 10.167 1.00 89.56 575 GLY A O 1
ATOM 4385 N N . LEU A 1 576 ? -5.342 13.370 9.698 1.00 91.38 576 LEU A N 1
ATOM 4386 C CA . LEU A 1 576 ? -3.986 12.841 9.864 1.00 91.38 576 LEU A CA 1
ATOM 4387 C C . LEU A 1 576 ? -3.129 13.045 8.607 1.00 91.38 576 LEU A C 1
ATOM 4389 O O . LEU A 1 576 ? -1.907 13.087 8.706 1.00 91.38 576 LEU A O 1
ATOM 4393 N N . LEU A 1 577 ? -3.761 13.195 7.439 1.00 94.25 577 LEU A N 1
ATOM 4394 C CA . LEU A 1 577 ? -3.104 13.572 6.187 1.00 94.25 577 LEU A CA 1
ATOM 4395 C C . LEU A 1 577 ? -3.545 14.955 5.729 1.00 94.25 577 LEU A C 1
ATOM 4397 O O . LEU A 1 577 ? -4.653 15.410 6.008 1.00 94.25 577 LEU A O 1
ATOM 4401 N N . SER A 1 578 ? -2.670 15.604 4.970 1.00 92.62 578 SER A N 1
ATOM 4402 C CA . SER A 1 578 ? -2.941 16.874 4.305 1.00 92.62 578 SER A CA 1
ATOM 4403 C C . SER A 1 578 ? -3.102 16.660 2.806 1.00 92.62 578 SER A C 1
ATOM 4405 O O . SER A 1 578 ? -2.389 15.852 2.207 1.00 92.62 578 SER A O 1
ATOM 4407 N N . ALA A 1 579 ? -4.008 17.420 2.187 1.00 92.50 579 ALA A N 1
ATOM 4408 C CA . ALA A 1 579 ? -4.179 17.414 0.737 1.00 92.50 579 ALA A CA 1
ATOM 4409 C C . ALA A 1 579 ? -2.836 17.649 0.008 1.00 92.50 579 ALA A C 1
ATOM 4411 O O . ALA A 1 579 ? -2.001 18.427 0.493 1.00 92.50 579 ALA A O 1
ATOM 4412 N N . PRO A 1 580 ? -2.611 17.000 -1.149 1.00 92.75 580 PRO A N 1
ATOM 4413 C CA . PRO A 1 580 ? -1.386 17.177 -1.915 1.00 92.75 580 PRO A CA 1
ATOM 4414 C C . PRO A 1 580 ? -1.249 18.635 -2.357 1.00 92.75 580 PRO A C 1
ATOM 4416 O O . PRO A 1 580 ? -2.190 19.234 -2.876 1.00 92.75 580 PRO A O 1
ATOM 4419 N N . ARG A 1 581 ? -0.063 19.215 -2.151 1.00 89.94 581 ARG A N 1
ATOM 4420 C CA . ARG A 1 581 ? 0.213 20.604 -2.550 1.00 89.94 581 ARG A CA 1
ATOM 4421 C C . ARG A 1 581 ? 0.495 20.728 -4.037 1.00 89.94 581 ARG A C 1
ATOM 4423 O O . ARG A 1 581 ? 0.053 21.679 -4.669 1.00 89.94 581 ARG A O 1
ATOM 4430 N N . SER A 1 582 ? 1.236 19.767 -4.578 1.00 93.81 582 SER A N 1
ATOM 4431 C CA . SER A 1 582 ? 1.622 19.734 -5.986 1.00 93.81 582 SER A CA 1
ATOM 4432 C C . SER A 1 582 ? 0.843 18.653 -6.732 1.00 93.81 582 SER A C 1
ATOM 4434 O O . SER A 1 582 ? 0.636 17.561 -6.202 1.00 93.81 582 SER A O 1
ATOM 4436 N N . ARG A 1 583 ? 0.457 18.933 -7.980 1.00 95.75 583 ARG A N 1
ATOM 4437 C CA . ARG A 1 583 ? -0.128 17.960 -8.920 1.00 95.75 583 ARG A CA 1
ATOM 4438 C C . ARG A 1 583 ? 0.720 17.885 -10.192 1.00 95.75 583 ARG A C 1
ATOM 4440 O O . ARG A 1 583 ? 1.354 18.888 -10.519 1.00 95.75 583 ARG A O 1
ATOM 4447 N N . PRO A 1 584 ? 0.734 16.749 -10.915 1.00 96.75 584 PRO A N 1
ATOM 4448 C CA . PRO A 1 584 ? 1.500 16.644 -12.152 1.00 96.75 584 PRO A CA 1
ATOM 4449 C C . PRO A 1 584 ? 1.102 17.737 -13.155 1.00 96.75 584 PRO A C 1
ATOM 4451 O O . PRO A 1 584 ? -0.052 17.796 -13.584 1.00 96.75 584 PRO A O 1
ATOM 4454 N N . GLU A 1 585 ? 2.054 18.586 -13.561 1.00 94.94 585 GLU A N 1
ATOM 4455 C CA . GLU A 1 585 ? 1.797 19.706 -14.487 1.00 94.94 585 GLU A CA 1
ATOM 4456 C C . GLU A 1 585 ? 1.247 19.243 -15.848 1.00 94.94 585 GLU A C 1
ATOM 4458 O O . GLU A 1 585 ? 0.569 19.998 -16.539 1.00 94.94 585 GLU A O 1
ATOM 4463 N N . VAL A 1 586 ? 1.498 17.989 -16.244 1.00 96.25 586 VAL A N 1
ATOM 4464 C CA . VAL A 1 586 ? 0.953 17.422 -17.483 1.00 96.25 586 VAL A CA 1
ATOM 4465 C C . VAL A 1 586 ? -0.579 17.384 -17.480 1.00 96.25 586 VAL A C 1
ATOM 4467 O O . VAL A 1 586 ? -1.182 17.547 -18.535 1.00 96.25 586 VAL A O 1
ATOM 4470 N N . LEU A 1 587 ? -1.225 17.246 -16.313 1.00 95.94 587 LEU A N 1
ATOM 4471 C CA . LEU A 1 587 ? -2.685 17.129 -16.195 1.00 95.94 587 LEU A CA 1
ATOM 4472 C C . LEU A 1 587 ? -3.432 18.424 -16.545 1.00 95.94 587 LEU A C 1
ATOM 4474 O O . LEU A 1 587 ? -4.620 18.376 -16.865 1.00 95.94 587 LEU A O 1
ATOM 4478 N N . SER A 1 588 ? -2.765 19.580 -16.489 1.00 94.25 588 SER A N 1
ATOM 4479 C CA . SER A 1 588 ? -3.368 20.872 -16.839 1.00 94.25 588 SER A CA 1
ATOM 4480 C C . SER A 1 588 ? -3.244 21.215 -18.327 1.00 94.25 588 SER A C 1
ATOM 4482 O O . SER A 1 588 ? -3.797 22.220 -18.774 1.00 94.25 588 SER A O 1
ATOM 4484 N N . ARG A 1 589 ? -2.537 20.397 -19.118 1.00 96.12 589 ARG A N 1
ATOM 4485 C CA . ARG A 1 589 ? -2.321 20.657 -20.545 1.00 96.12 589 ARG A CA 1
ATOM 4486 C C . ARG A 1 589 ? -3.586 20.327 -21.353 1.00 96.12 589 ARG A C 1
ATOM 4488 O O . ARG A 1 589 ? -4.123 19.233 -21.181 1.00 96.12 589 ARG A O 1
ATOM 4495 N N . PRO A 1 590 ? -4.011 21.175 -22.312 1.00 96.25 590 PRO A N 1
ATOM 4496 C CA . PRO A 1 590 ? -5.210 20.915 -23.119 1.00 96.25 590 PRO A CA 1
ATOM 4497 C C . PRO A 1 590 ? -5.192 19.564 -23.850 1.00 96.25 590 PRO A C 1
ATOM 4499 O O . PRO A 1 590 ? -6.189 18.849 -23.872 1.00 96.25 590 PRO A O 1
ATOM 4502 N N . GLN A 1 591 ? -4.037 19.168 -24.396 1.00 93.12 591 GLN A N 1
ATOM 4503 C CA . GLN A 1 591 ? -3.882 17.871 -25.070 1.00 93.12 591 GLN A CA 1
ATOM 4504 C C . GLN A 1 591 ? -4.041 16.689 -24.101 1.00 93.12 591 GLN A C 1
ATOM 4506 O O . GLN A 1 591 ? -4.659 15.686 -24.446 1.00 93.12 591 GLN A O 1
ATOM 4511 N N . ALA A 1 592 ? -3.527 16.812 -22.873 1.00 95.75 592 ALA A N 1
ATOM 4512 C CA . ALA A 1 592 ? -3.693 15.785 -21.851 1.00 95.75 592 ALA A CA 1
ATOM 4513 C C . ALA A 1 592 ? -5.160 15.665 -21.416 1.00 95.75 592 ALA A C 1
ATOM 4515 O O . ALA A 1 592 ? -5.657 14.555 -21.251 1.00 95.75 592 ALA A O 1
ATOM 4516 N N . GLN A 1 593 ? -5.874 16.787 -21.287 1.00 96.19 593 GLN A N 1
ATOM 4517 C CA . GLN A 1 593 ? -7.307 16.791 -20.979 1.00 96.19 593 GLN A CA 1
ATOM 4518 C C . GLN A 1 593 ? -8.126 16.093 -22.072 1.00 96.19 593 GLN A C 1
ATOM 4520 O O . GLN A 1 593 ? -8.917 15.211 -21.749 1.00 96.19 593 GLN A O 1
ATOM 4525 N N . ALA A 1 594 ? -7.856 16.380 -23.350 1.00 95.19 594 ALA A N 1
ATOM 4526 C CA . ALA A 1 594 ? -8.506 15.695 -24.470 1.00 95.19 594 ALA A CA 1
ATOM 4527 C C . ALA A 1 594 ? -8.245 14.174 -24.464 1.00 95.19 594 ALA A C 1
ATOM 4529 O O . ALA A 1 594 ? -9.161 13.371 -24.666 1.00 95.19 594 ALA A O 1
ATOM 4530 N N . ARG A 1 595 ? -7.010 13.748 -24.163 1.00 94.88 595 ARG A N 1
ATOM 4531 C CA . ARG A 1 595 ? -6.673 12.322 -23.995 1.00 94.88 595 ARG A CA 1
ATOM 4532 C C . ARG A 1 595 ? -7.442 11.682 -22.837 1.00 94.88 595 ARG A C 1
ATOM 4534 O O . ARG A 1 595 ? -7.970 10.584 -22.994 1.00 94.88 595 ARG A O 1
ATOM 4541 N N . LEU A 1 596 ? -7.535 12.358 -21.690 1.00 95.88 596 LEU A N 1
ATOM 4542 C CA . LEU A 1 596 ? -8.295 11.878 -20.529 1.00 95.88 596 LEU A CA 1
ATOM 4543 C C . LEU A 1 596 ? -9.791 11.746 -20.837 1.00 95.88 596 LEU A C 1
ATOM 4545 O O . LEU A 1 596 ? -10.409 10.760 -20.441 1.00 95.88 596 LEU A O 1
ATOM 4549 N N . GLU A 1 597 ? -10.372 12.711 -21.548 1.00 95.25 597 GLU A N 1
ATOM 4550 C CA . GLU A 1 597 ? -11.768 12.662 -21.999 1.00 95.25 597 GLU A CA 1
ATOM 4551 C C . GLU A 1 597 ? -12.014 11.494 -22.952 1.00 95.25 597 GLU A C 1
ATOM 4553 O O . GLU A 1 597 ? -12.996 10.774 -22.789 1.00 95.25 597 GLU A O 1
ATOM 4558 N N . THR A 1 598 ? -11.086 11.241 -23.875 1.00 94.69 598 THR A N 1
ATOM 4559 C CA . THR A 1 598 ? -11.166 10.097 -24.794 1.00 94.69 598 THR A CA 1
ATOM 4560 C C . THR A 1 598 ? -11.172 8.770 -24.023 1.00 94.69 598 THR A C 1
ATOM 4562 O O . THR A 1 598 ? -12.011 7.910 -24.288 1.00 94.69 598 THR A O 1
ATOM 4565 N N . ILE A 1 599 ? -10.304 8.623 -23.010 1.00 96.12 599 ILE A N 1
ATOM 4566 C CA . ILE A 1 599 ? -10.265 7.438 -22.127 1.00 96.12 599 ILE A CA 1
ATOM 4567 C C . ILE A 1 599 ? -11.584 7.256 -21.375 1.00 96.12 599 ILE A C 1
ATOM 4569 O O . ILE A 1 599 ? -12.147 6.161 -21.380 1.00 96.12 599 ILE A O 1
ATOM 4573 N N . ARG A 1 600 ? -12.109 8.328 -20.771 1.00 95.62 600 ARG A N 1
ATOM 4574 C CA . ARG A 1 600 ? -13.414 8.316 -20.086 1.00 95.62 600 ARG A CA 1
ATOM 4575 C C . ARG A 1 600 ? -14.573 8.016 -21.039 1.00 95.62 600 ARG A C 1
ATOM 4577 O O . ARG A 1 600 ? -15.572 7.448 -20.617 1.00 95.62 600 ARG A O 1
ATOM 4584 N N . GLY A 1 601 ? -14.423 8.358 -22.318 1.00 94.62 601 GLY A N 1
ATOM 4585 C CA . GLY A 1 601 ? -15.346 8.009 -23.397 1.00 94.62 601 GLY A CA 1
ATOM 4586 C C . GLY A 1 601 ? -15.342 6.525 -23.782 1.00 94.62 601 GLY A C 1
ATOM 4587 O O . GLY A 1 601 ? -16.149 6.123 -24.615 1.00 94.62 601 GLY A O 1
ATOM 4588 N N . GLY A 1 602 ? -14.473 5.703 -23.182 1.00 94.62 602 GLY A N 1
ATOM 4589 C CA . GLY A 1 602 ? -14.484 4.251 -23.356 1.00 94.62 602 GLY A CA 1
ATOM 4590 C C . GLY A 1 602 ? -13.621 3.727 -24.504 1.00 94.62 602 GLY A C 1
ATOM 4591 O O . GLY A 1 602 ? -13.794 2.573 -24.893 1.00 94.62 602 GLY A O 1
ATOM 4592 N N . ILE A 1 603 ? -12.686 4.525 -25.036 1.00 94.12 603 ILE A N 1
ATOM 4593 C CA . ILE A 1 603 ? -11.749 4.048 -26.067 1.00 94.12 603 ILE A CA 1
ATOM 4594 C C . ILE A 1 603 ? -10.988 2.796 -25.572 1.00 94.12 603 ILE A C 1
ATOM 4596 O O . ILE A 1 603 ? -10.541 2.754 -24.417 1.00 94.12 603 ILE A O 1
ATOM 4600 N N . PRO A 1 604 ? -10.822 1.756 -26.407 1.00 93.12 604 PRO A N 1
ATOM 4601 C CA . PRO A 1 604 ? -10.005 0.601 -26.059 1.00 93.12 604 PRO A CA 1
ATOM 4602 C C . PRO A 1 604 ? -8.546 0.985 -25.781 1.00 93.12 604 PRO A C 1
ATOM 4604 O O . PRO A 1 604 ? -7.971 1.822 -26.473 1.00 93.12 604 PRO A O 1
ATOM 4607 N N . PHE A 1 605 ? -7.914 0.312 -24.812 1.00 91.94 605 PHE A N 1
ATOM 4608 C CA . PHE A 1 605 ? -6.536 0.592 -24.376 1.00 91.94 605 PHE A CA 1
ATOM 4609 C C . PHE A 1 605 ? -5.535 0.671 -25.536 1.00 91.94 605 PHE A C 1
ATOM 4611 O O . PHE A 1 605 ? -4.822 1.656 -25.681 1.00 91.94 605 PHE A O 1
ATOM 4618 N N . ILE A 1 606 ? -5.498 -0.348 -26.397 1.00 89.19 606 ILE A N 1
ATOM 4619 C CA . ILE A 1 606 ? -4.542 -0.392 -27.512 1.00 89.19 606 ILE A CA 1
ATOM 4620 C C . ILE A 1 606 ? -4.842 0.703 -28.544 1.00 89.19 606 ILE A C 1
ATOM 4622 O O . ILE A 1 606 ? -3.914 1.266 -29.112 1.00 89.19 606 ILE A O 1
ATOM 4626 N N . GLU A 1 607 ? -6.114 1.025 -28.781 1.00 88.94 607 GLU A N 1
ATOM 4627 C CA . GLU A 1 607 ? -6.513 2.061 -29.739 1.00 88.94 607 GLU A CA 1
ATOM 4628 C C . GLU A 1 607 ? -6.106 3.456 -29.255 1.00 88.94 607 GLU A C 1
ATOM 4630 O O . GLU A 1 607 ? -5.500 4.214 -30.011 1.00 88.94 607 GLU A O 1
ATOM 4635 N N . ALA A 1 608 ? -6.327 3.744 -27.969 1.00 87.38 608 ALA A N 1
ATOM 4636 C CA . ALA A 1 608 ? -5.900 4.988 -27.336 1.00 87.38 608 ALA A CA 1
ATOM 4637 C C . ALA A 1 608 ? -4.393 5.219 -27.478 1.00 87.38 608 ALA A C 1
ATOM 4639 O O . ALA A 1 608 ? -3.952 6.324 -27.772 1.00 87.38 608 ALA A O 1
ATOM 4640 N N . LEU A 1 609 ? -3.603 4.156 -27.309 1.00 80.94 609 LEU A N 1
ATOM 4641 C CA . LEU A 1 609 ? -2.148 4.241 -27.375 1.00 80.94 609 LEU A CA 1
ATOM 4642 C C . LEU A 1 609 ? -1.593 4.190 -28.809 1.00 80.94 609 LEU A C 1
ATOM 4644 O O . LEU A 1 609 ? -0.431 4.534 -29.005 1.00 80.94 609 LEU A O 1
ATOM 4648 N N . ARG A 1 610 ? -2.389 3.785 -29.812 1.00 74.88 610 ARG A N 1
ATOM 4649 C CA . ARG A 1 610 ? -1.998 3.835 -31.235 1.00 74.88 610 ARG A CA 1
ATOM 4650 C C . ARG A 1 610 ? -2.097 5.238 -31.823 1.00 74.88 610 ARG A C 1
ATOM 4652 O O . ARG A 1 610 ? -1.236 5.591 -32.617 1.00 74.88 610 ARG A O 1
ATOM 4659 N N . GLY A 1 611 ? -3.115 6.017 -31.446 1.00 59.03 611 GLY A N 1
ATOM 4660 C CA . GLY A 1 611 ? -3.370 7.350 -32.016 1.00 59.03 611 GLY A CA 1
ATOM 4661 C C . GLY A 1 611 ? -2.253 8.379 -31.787 1.00 59.03 611 GLY A C 1
ATOM 4662 O O . GLY A 1 611 ? -2.195 9.374 -32.498 1.00 59.03 611 GLY A O 1
ATOM 4663 N N . ASP A 1 612 ? -1.358 8.112 -30.833 1.00 51.12 612 ASP A N 1
ATOM 4664 C CA . ASP A 1 612 ? -0.178 8.927 -30.512 1.00 51.12 612 ASP A CA 1
ATOM 4665 C C . ASP A 1 612 ? 1.154 8.281 -30.943 1.00 51.12 612 ASP A C 1
ATOM 4667 O O . ASP A 1 612 ? 2.220 8.873 -30.767 1.00 51.12 612 ASP A O 1
ATOM 4671 N N . ALA A 1 613 ? 1.107 7.054 -31.467 1.00 42.34 613 ALA A N 1
ATOM 4672 C CA . ALA A 1 613 ? 2.272 6.262 -31.851 1.00 42.34 613 ALA A CA 1
ATOM 4673 C C . ALA A 1 613 ? 2.530 6.272 -33.369 1.00 42.34 613 ALA A C 1
ATOM 4675 O O . ALA A 1 613 ? 3.255 5.415 -33.859 1.00 42.34 613 ALA A O 1
ATOM 4676 N N . THR A 1 614 ? 1.920 7.209 -34.099 1.00 34.19 614 THR A N 1
ATOM 4677 C CA . THR A 1 614 ? 2.110 7.443 -35.542 1.00 34.19 614 THR A CA 1
ATOM 4678 C C . THR A 1 614 ? 2.607 8.845 -35.817 1.00 34.19 614 THR A C 1
ATOM 4680 O O . THR A 1 614 ? 2.052 9.776 -35.188 1.00 34.19 614 THR A O 1
#

Secondary structure (DSSP, 8-state):
-----TT---EEEE-GGG-EEEESS--SEEEEEEESS-S--HHHHHHHHSSEEEEEESSHHHHHHHHHHHHHHHHHHHTT-S-EEEEEEEEPPP-TT--TT-SSPPP-EEEEEE-SSHHHHHHHHHHHHHHHT-EETTEEPEEEEPSSTT-STTHHHHTTPPTTEEEEEEEEP-TTBPTTSS-B-HHHHHHHHHHHHHHHHHHHHHHHHHHS--S---GGGGS--S--HHHHHHHHHHHHHHHT--HHHHTS-S-HHHHHHHHHH-SS-PPP----PPPSS-HHHHHHHHHTS-GGGG--HHHHHHHHHHHHHHHHHHHHHHTTTSTTHHHHHHHHH----HHHHHHHHHHHHHSPPPP-----EEEHHHHHHHHHHHHHHHHHH-TT---EEEEESSS-SSEEEETTEEEEETT-EEEGGGHHHHHHHIIIIIIHHHHHHTTSSSTHHHH--TTTHHHHHHHHHHHHHHTT---HHHHHHHHHHHHHHHHHHTT--HHHHHHHHHHHH---HHHHHHHHHHHTGGG--GGGGHHHHHHHHHHHHHHTT--SGGGGSSS--GGGHHHHHHHHHTTSS---S---GGGGSHHHHHHHHHHHTT--HHHHHHTT--

Sequence (614 aa):
MDEQAPGDSLQRRDLADGGRLHLDRPLPFLVVAAHAGEPVNLARQLARISASSLLWKTSSEGQHDAASALHEALQALRGRFPQVLLVSLYDLPPDTALEDTSPRLERLEFVLGASDDAPAQAAAAALAQVLQDLEIEQRKARVAPVDAVDAGPAAPLLADLADGVSRLTLGLPPVYRVPGSDGVYPQVFRSMESAVFDALLRACAAFMQASTPGPAFHHRLLGRSHMIQAVRDVDAALEAISRSFEFLLAVSPINTVEERDRYLAGNQPTLPEFRYRPLTISPETSKRALFAIDVRSVEDPVLETIFLEKQREIDLQLTLLQARNSADFPHASVMLYGAVDAPLLALAHDILAGIAPDEDGEDPCIDCHAVQAATETMLARYRADDPGFQAEVCLRKDIAPGLMVSGRSVLISTATRMRRRRLDALLQHEIGVHVLTFSNGGRQGLSIFGTGLAGYEGIQEGLGVFAEYLAGGLTAARLRLLAARVLAVDAMLSGADFVACERLLRREHGFAPATAFGIVARVFRSGGLSKDAIYLRGLYEVFRTVQAGEPLEPFWFGKIAARHVPCVDDLLRRGLLSAPRSRPEVLSRPQAQARLETIRGGIPFIEALRGDAT

Foldseek 3Di:
DDDDDPPFDWDWDQFPPRKIWTALGQALEEEEEEDQPQPDWLSQLLQLLFNGYTYFYLDPRRLVRSLVVVVVSVVVNVVPAQAHEYEYEGEDDFDLVDALPDPDAFAQEKEKDWDPDPLRVQLRVLLQVLQQPDAFPNHGHHYHYDPDLLDDSCNVSVVPDDPRYIGMYMHGYQRQARHPDSDGNVRSSLSSNVSNSQSNLRSSQSSCCRRPNDPRDDSLLSGRLDFDVLLQVLLVLLVVLVVLFDLVQQLAFQCLVVQLVVQVPDPDGDAGDGDGDDGPDQLVVSLVSLVVRPLSVRSHSLSSVQSVLSSVLSNLSSVLSVCQLHPCNAVSLCVQANAQDPVLLVVLVCLLVVFDDDDDDDFDKDFQVVLQVVLVVVLVVVCVLPVLLAAAEEEDQRDDADWADDQRYIYHYRPHIDGPLQSQLSSLLHCLQLSQQLSLLVPLSGNCQNVAGRPLLLQSLLSSLLSSLLSLNNASNNSNLLSLLNVLQNCLVVVDGLVRSLCCCCVVRPDDNSSSSVSNSVQCRSHGHSNSNSNSVNNVVVLVCLLVVHDPQLCSNHSYHPVCSVSSVSSVSSVSGDGRSDHRPSCPDPSSVVLSVVSNVPDDPSRSSNVSND

Solvent-accessible surface area (backbone atoms only — not comparable to full-atom values): 32853 Å² total; per-residue (Å²): 135,80,80,84,63,100,77,65,66,65,43,75,44,81,44,51,85,81,11,33,42,38,31,52,50,95,54,59,42,39,27,35,16,49,39,91,73,66,95,77,54,65,27,54,50,53,28,64,43,40,22,30,18,40,40,30,27,75,43,79,64,16,46,52,50,47,45,55,50,49,52,54,51,49,53,58,42,55,76,76,29,91,53,34,37,40,36,40,33,31,65,39,81,70,69,84,89,41,49,72,85,44,98,62,78,73,64,49,46,32,31,42,28,45,38,93,50,69,30,28,44,40,15,46,51,47,28,48,56,50,47,48,73,35,66,59,94,90,37,66,31,39,75,43,78,46,97,45,52,52,63,63,88,51,25,84,69,52,76,80,63,62,93,60,59,38,34,36,21,41,36,38,46,46,62,28,49,38,50,86,52,96,48,64,42,68,65,52,42,50,55,48,51,56,53,50,47,58,27,50,32,42,11,55,42,38,23,46,46,60,70,55,75,67,83,88,74,66,37,72,59,62,45,55,58,72,87,53,70,49,44,54,53,47,40,50,55,52,48,55,57,59,69,67,54,61,65,72,63,56,53,38,53,78,44,58,68,62,43,48,55,51,44,71,70,41,97,59,86,60,85,74,84,80,43,62,61,81,76,92,62,59,49,69,61,52,48,55,57,60,72,66,57,68,54,78,66,40,52,39,75,66,60,34,51,51,49,54,44,34,50,51,47,52,48,42,53,36,47,35,63,72,26,56,68,37,91,55,14,37,59,44,26,28,74,67,52,36,74,79,49,72,71,60,52,50,50,23,50,50,45,58,74,73,47,68,80,63,78,87,69,97,58,64,73,40,46,39,66,61,50,47,54,52,49,53,53,53,48,50,53,49,27,71,82,34,78,82,52,69,69,48,82,41,83,35,85,90,51,72,66,44,76,48,74,57,77,51,34,41,38,32,8,64,74,19,69,43,46,51,76,45,48,63,15,49,46,34,19,45,46,38,32,55,41,42,15,26,51,29,2,56,67,40,81,44,57,47,32,26,80,36,39,52,73,13,63,29,48,52,44,3,48,17,53,46,33,11,45,45,60,63,40,43,39,34,57,56,54,40,51,38,25,50,30,36,53,39,36,44,41,43,77,73,68,44,51,72,66,56,41,28,46,46,38,31,75,77,66,67,40,55,69,72,58,24,46,57,48,39,57,57,30,48,28,41,66,23,32,31,57,59,38,28,42,46,53,11,31,51,49,51,50,49,39,45,40,71,68,49,79,69,65,66,50,34,38,10,31,43,18,79,90,43,43,70,54,52,54,48,35,38,70,31,61,57,36,65,83,52,85,66,73,46,70,57,68,75,35,71,70,19,44,55,52,52,50,45,36,48,70,64,55,52,72,70,59,63,57,47,76,57,38,113

Nearest PDB structures (foldseek):
  5a6a-assembly1_A  TM=1.400E-01  e=1.880E+00  Streptococcus pneumoniae TIGR4
  2epo-assembly1_A  TM=1.533E-01  e=2.367E+00  Streptococcus gordonii
  5a6b-assembly1_B  TM=1.463E-01  e=4.517E+00  Streptococcus pneumoniae TIGR4
  5a6a-assembly1_B  TM=1.658E-01  e=8.619E+00  Streptococcus pneumoniae TIGR4

pLDDT: mean 90.93, std 9.79, range [28.17, 98.62]

Radius of gyration: 28.87 Å; Cα contacts (8 Å, |Δi|>4): 1056; chains: 1; bounding box: 65×61×83 Å

Mean predicted aligned error: 6.89 Å